Protein 7ULZ (pdb70)

InterPro domains:
  IPR001412 Aminoacyl-tRNA synthetase, class I, conserved site [PS00178] (14-25)
  IPR002547 tRNA-binding domain [PF01588] (581-675)
  IPR002547 tRNA-binding domain [PS50886] (575-677)
  IPR004495 Methionyl-tRNA synthetase, beta subunit, C-terminal [TIGR00399] (543-677)
  IPR004495 Methionyl-tRNA synthetase, beta subunit, C-terminal [cd02800] (571-677)
  IPR009080 Aminoacyl-tRNA synthetase, class Ia, anticodon-binding [SSF47323] (389-547)
  IPR012340 Nucleic acid-binding, OB-fold [G3DSA:2.40.50.140] (568-677)
  IPR012340 Nucleic acid-binding, OB-fold [SSF50249] (570-676)
  IPR014729 Rossmann-like alpha/beta/alpha sandwich fold [G3DSA:3.40.50.620] (7-383)
  IPR014758 Methionyl-tRNA synthetase [TIGR00398] (7-535)
  IPR015413 Methionyl/Leucyl tRNA synthetase [PF09334] (7-395)
  IPR023458 Methionine-tRNA ligase, type 1 [MF_00098] (5-545)
  IPR023458 Methionine-tRNA ligase, type 1 [PTHR45765] (3-675)
  IPR029038 Methionyl-tRNA synthetase, Zn-domain [G3DSA:2.20.28.20] (141-175)
  IPR029038 Methionyl-tRNA synthetase, Zn-domain [SSF57770] (141-175)
  IPR033911 Methioninyl-tRNA synthetase core domain [PR01041] (9-22)
  IPR033911 Methioninyl-tRNA synthetase core domain [PR01041] (41-55)
  IPR033911 Methioninyl-tRNA synthetase core domain [PR01041] (89-100)
  IPR033911 Methioninyl-tRNA synthetase core domain [PR01041] (250-261)
  IPR033911 Methioninyl-tRNA synthetase core domain [PR01041] (290-305)

Structure (mmCIF, N/CA/C/O backbone):
data_7ULZ
#
_entry.id   7ULZ
#
_cell.length_a   167.900
_cell.length_b   167.900
_cell.length_c   72.240
_cell.angle_alpha   90.000
_cell.angle_beta   90.000
_cell.angle_gamma   120.000
#
_symmetry.space_group_name_H-M   'P 31 2 1'
#
loop_
_entity.id
_entity.type
_entity.pdbx_description
1 polymer 'Methionine--tRNA ligase'
2 non-polymer 'SULFATE ION'
3 non-polymer METHIONINE
4 water water
#
loop_
_atom_site.group_PDB
_atom_site.id
_atom_site.type_symbol
_atom_site.label_atom_id
_atom_site.label_alt_id
_atom_site.label_comp_id
_atom_site.label_asym_id
_atom_site.label_entity_id
_atom_site.label_seq_id
_atom_site.pdbx_PDB_ins_code
_atom_site.Cartn_x
_atom_site.Cartn_y
_atom_site.Cartn_z
_atom_site.occupancy
_atom_site.B_iso_or_equiv
_atom_site.auth_seq_id
_atom_site.auth_comp_id
_atom_site.auth_asym_id
_atom_site.auth_atom_id
_atom_site.pdbx_PDB_model_num
ATOM 1 N N . GLU A 1 11 ? -106.09983 1.65146 2.89161 1.000 72.11935 3 GLU A N 1
ATOM 2 C CA . GLU A 1 11 ? -105.35778 2.42858 1.90217 1.000 72.41041 3 GLU A CA 1
ATOM 3 C C . GLU A 1 11 ? -103.90244 2.61315 2.34032 1.000 70.87827 3 GLU A C 1
ATOM 4 O O . GLU A 1 11 ? -103.60139 2.57269 3.53394 1.000 69.73266 3 GLU A O 1
ATOM 6 N N . PRO A 1 12 ? -102.99988 2.79762 1.37872 1.000 62.41012 4 PRO A N 1
ATOM 7 C CA . PRO A 1 12 ? -101.58816 3.00036 1.72122 1.000 55.87964 4 PRO A CA 1
ATOM 8 C C . PRO A 1 12 ? -101.34384 4.35337 2.37150 1.000 52.97650 4 PRO A C 1
ATOM 9 O O . PRO A 1 12 ? -102.14619 5.28436 2.28037 1.000 55.79531 4 PRO A O 1
ATOM 13 N N . ARG A 1 13 ? -100.19534 4.44804 3.03109 1.000 47.57648 5 ARG A N 1
ATOM 14 C CA . ARG A 1 13 ? -99.74950 5.66873 3.68567 1.000 45.94362 5 ARG A CA 1
ATOM 15 C C . ARG A 1 13 ? -98.81230 6.42881 2.75477 1.000 44.53610 5 ARG A C 1
ATOM 16 O O . ARG A 1 13 ? -97.88731 5.84140 2.18385 1.000 45.48155 5 ARG A O 1
ATOM 24 N N . LYS A 1 14 ? -99.04849 7.72816 2.60141 1.000 41.44856 6 LYS A N 1
ATOM 25 C CA . LYS A 1 14 ? -98.11399 8.60160 1.89953 1.000 41.04213 6 LYS A CA 1
ATOM 26 C C . LYS A 1 14 ? -97.13026 9.17243 2.91746 1.000 38.16985 6 LYS A C 1
ATOM 27 O O . LYS A 1 14 ? -97.53247 9.87432 3.84939 1.000 40.64865 6 LYS A O 1
ATOM 33 N N . ILE A 1 15 ? -95.84771 8.86373 2.75137 1.000 38.18858 7 ILE A N 1
ATOM 34 C CA . ILE A 1 15 ? -94.82514 9.23043 3.72298 1.000 39.88382 7 ILE A CA 1
ATOM 35 C C . ILE A 1 15 ? -93.68361 9.92138 2.99150 1.000 39.33153 7 ILE A C 1
ATOM 36 O O . ILE A 1 15 ? -93.06017 9.32425 2.10455 1.000 33.76946 7 ILE A O 1
ATOM 41 N N . LEU A 1 16 ? -93.39549 11.16449 3.37283 1.000 38.25463 8 LEU A N 1
ATOM 42 C CA . LEU A 1 16 ? -92.24059 11.89372 2.86266 1.000 37.28859 8 LEU A CA 1
ATOM 43 C C . LEU A 1 16 ? -91.18031 11.94882 3.95645 1.000 34.59192 8 LEU A C 1
ATOM 44 O O . LEU A 1 16 ? -91.40331 12.53579 5.01800 1.000 37.40001 8 LEU A O 1
ATOM 49 N N . VAL A 1 17 ? -90.03014 11.34454 3.68953 1.000 34.87826 9 VAL A N 1
ATOM 50 C CA . VAL A 1 17 ? -88.95568 11.20812 4.65822 1.000 33.42811 9 VAL A CA 1
ATOM 51 C C . VAL A 1 17 ? -87.73420 11.96139 4.15378 1.000 36.59576 9 VAL A C 1
ATOM 52 O O . VAL A 1 17 ? -87.42069 11.92266 2.95788 1.000 39.87129 9 VAL A O 1
ATOM 56 N N . THR A 1 18 ? -87.04777 12.64687 5.06848 1.000 34.04405 10 THR A N 1
ATOM 57 C CA . THR A 1 18 ? -85.81359 13.35651 4.77175 1.000 36.31514 10 THR A CA 1
ATOM 58 C C . THR A 1 18 ? -84.73852 12.96487 5.77492 1.000 37.86318 10 THR A C 1
ATOM 59 O O . THR A 1 18 ? -85.02498 12.47730 6.87224 1.000 38.04092 10 THR A O 1
ATOM 63 N N . SER A 1 19 ? -83.48943 13.20030 5.38577 1.000 38.23685 11 SER A N 1
ATOM 64 C CA . SER A 1 19 ? -82.36017 13.20858 6.30275 1.000 39.77563 11 SER A CA 1
ATOM 65 C C . SER A 1 19 ? -81.71176 14.58314 6.25798 1.000 42.41490 11 SER A C 1
ATOM 66 O O . SER A 1 19 ? -81.89411 15.33644 5.29921 1.000 42.78566 11 SER A O 1
ATOM 69 N N . ALA A 1 20 ? -80.96140 14.91386 7.30740 1.000 39.01685 12 ALA A N 1
ATOM 70 C CA . ALA A 1 20 ? -80.25649 16.18701 7.32343 1.000 39.57475 12 ALA A CA 1
ATOM 71 C C . ALA A 1 20 ? -79.40122 16.32932 6.06964 1.000 44.39912 12 ALA A C 1
ATOM 72 O O . ALA A 1 20 ? -78.87554 15.34930 5.53122 1.000 44.75299 12 ALA A O 1
ATOM 74 N N . LEU A 1 21 ? -79.28919 17.56718 5.58916 1.000 45.01658 13 LEU A N 1
ATOM 75 C CA . LEU A 1 21 ? -78.54240 17.85363 4.37335 1.000 40.76810 13 LEU A CA 1
ATOM 76 C C . LEU A 1 21 ? -77.07221 18.02568 4.72337 1.000 43.68572 13 LEU A C 1
ATOM 77 O O . LEU A 1 21 ? -76.72587 18.98160 5.43382 1.000 45.90417 13 LEU A O 1
ATOM 82 N N . PRO A 1 22 ? -76.18291 17.15024 4.26465 1.000 45.44380 14 PRO A N 1
ATOM 83 C CA . PRO A 1 22 ? -74.76260 17.31146 4.59160 1.000 44.02981 14 PRO A CA 1
ATOM 84 C C . PRO A 1 22 ? -74.19156 18.56152 3.94980 1.000 45.91198 14 PRO A C 1
ATOM 85 O O . PRO A 1 22 ? -74.61000 18.97606 2.86797 1.000 48.27960 14 PRO A O 1
ATOM 89 N N . TYR A 1 23 ? -73.23039 19.17276 4.63603 1.000 46.82928 15 TYR A N 1
ATOM 90 C CA . TYR A 1 23 ? -72.57594 20.35136 4.08530 1.000 49.15427 15 TYR A CA 1
ATOM 91 C C . TYR A 1 23 ? -71.68906 19.96983 2.90832 1.000 50.51349 15 TYR A C 1
ATOM 92 O O . TYR A 1 23 ? -71.10099 18.88596 2.87018 1.000 49.93721 15 TYR A O 1
ATOM 101 N N . ALA A 1 24 ? -71.59008 20.87529 1.94230 1.000 51.24246 16 ALA A N 1
ATOM 102 C CA . ALA A 1 24 ? -70.87596 20.57699 0.71018 1.000 51.47737 16 ALA A CA 1
ATOM 103 C C . ALA A 1 24 ? -69.39960 20.93063 0.81917 1.000 53.62257 16 ALA A C 1
ATOM 104 O O . ALA A 1 24 ? -68.79142 21.35173 -0.16622 1.000 60.52991 16 ALA A O 1
ATOM 106 N N . ASN A 1 25 ? -68.80360 20.75738 1.99993 1.000 56.07921 17 ASN A N 1
ATOM 107 C CA . ASN A 1 25 ? -67.42778 21.18610 2.22874 1.000 60.53789 17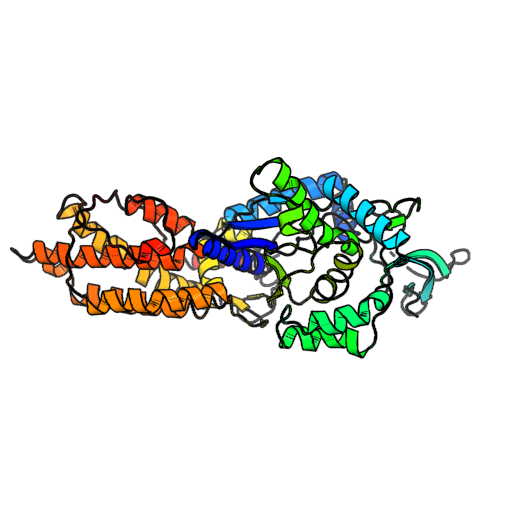 ASN A CA 1
ATOM 108 C C . ASN A 1 25 ? -66.54257 20.06326 2.75708 1.000 62.53823 17 ASN A C 1
ATOM 109 O O . ASN A 1 25 ? -65.50858 20.33983 3.37102 1.000 59.77015 17 ASN A O 1
ATOM 114 N N . GLY A 1 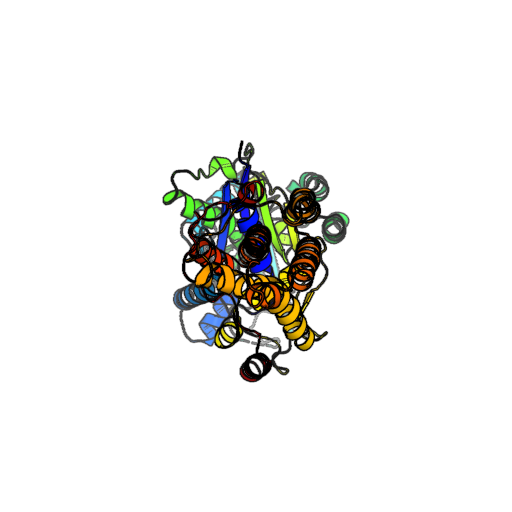26 ? -66.91202 18.80908 2.52480 1.000 57.31044 18 GLY A N 1
ATOM 115 C CA . GLY A 1 26 ? -66.08551 17.70781 2.98514 1.000 58.27616 18 GLY A CA 1
ATOM 116 C C . GLY A 1 26 ? -66.74035 16.37589 2.69467 1.000 52.53680 18 GLY A C 1
ATOM 117 O O . GLY A 1 26 ? -67.87571 16.30311 2.21242 1.000 53.16259 18 GLY A O 1
ATOM 118 N N . SER A 1 27 ? -66.00274 15.31306 3.00811 1.000 52.31423 19 SER A N 1
ATOM 119 C CA . SER A 1 27 ? -66.45146 13.96092 2.72024 1.000 50.87056 19 SER A CA 1
ATOM 120 C C . SER A 1 27 ? -67.45385 13.47710 3.76582 1.000 51.45830 19 SER A C 1
ATOM 121 O O . SER A 1 27 ? -67.50646 13.97166 4.89651 1.000 56.13007 19 SER A O 1
ATOM 124 N N . ILE A 1 28 ? -68.25650 12.49138 3.36498 1.000 50.16908 20 ILE A N 1
ATOM 125 C CA . ILE A 1 28 ? -69.12079 11.76529 4.28919 1.000 47.76800 20 ILE A CA 1
ATOM 126 C C . ILE A 1 28 ? -68.27208 10.75894 5.05223 1.000 51.52696 20 ILE A C 1
ATOM 127 O O . ILE A 1 28 ? -67.54888 9.95790 4.44616 1.000 50.33012 20 ILE A O 1
ATOM 132 N N . HIS A 1 29 ? -68.35120 10.79111 6.38051 1.000 54.57670 21 HIS A N 1
ATOM 133 C CA A HIS A 1 29 ? -67.64942 9.82993 7.21848 0.581 52.05042 21 HIS A CA 1
ATOM 134 C CA B HIS A 1 29 ? -67.64894 9.83045 7.21577 0.419 52.16699 21 HIS A CA 1
ATOM 135 C C . HIS A 1 29 ? -68.64640 8.87804 7.87028 1.000 51.35064 21 HIS A C 1
ATOM 136 O O . HIS A 1 29 ? -69.86659 9.05493 7.78492 1.000 46.69041 21 HIS A O 1
ATOM 149 N N . LEU A 1 30 ? -68.10484 7.83862 8.51709 1.000 51.05684 22 LEU A N 1
ATOM 150 C CA . LEU A 1 30 ? -68.94126 6.77692 9.07360 1.000 47.78291 22 LEU A CA 1
ATOM 151 C C . LEU A 1 30 ? -69.88808 7.26627 10.16181 1.000 48.38603 22 LEU A C 1
ATOM 152 O O . LEU A 1 30 ? -70.88392 6.59145 10.44288 1.000 47.20705 22 LEU A O 1
ATOM 157 N N . GLY A 1 31 ? -69.59946 8.40709 10.79001 1.000 49.97945 23 GLY A N 1
ATOM 158 C CA . GLY A 1 31 ? -70.56300 8.99583 11.70461 1.000 45.46111 23 GLY A CA 1
ATOM 159 C C . GLY A 1 31 ? -71.77281 9.55716 10.98403 1.000 46.43464 23 GLY A C 1
ATOM 160 O O . GLY A 1 31 ? -72.91320 9.32537 11.39338 1.000 45.43079 23 GLY A O 1
ATOM 161 N N . HIS A 1 32 ? -71.54424 10.30323 9.89941 1.000 48.73527 24 HIS A N 1
ATOM 162 C CA . HIS A 1 32 ? -72.65731 10.75368 9.06782 1.000 44.80863 24 HIS A CA 1
ATOM 163 C C . HIS A 1 32 ? -73.46222 9.57203 8.54292 1.000 44.10195 24 HIS A C 1
ATOM 164 O O . HIS A 1 32 ? -74.69126 9.64674 8.44179 1.000 44.63022 24 HIS A O 1
ATOM 171 N N . MET A 1 33 ? -72.78428 8.47374 8.19249 1.000 43.38273 25 MET A N 1
ATOM 172 C CA . MET A 1 33 ? -73.46795 7.36100 7.54007 1.000 43.46498 25 MET A CA 1
ATOM 173 C C . MET A 1 33 ? -74.53358 6.73608 8.43230 1.000 45.24867 25 MET A C 1
ATOM 174 O O . MET A 1 33 ? -75.50788 6.16310 7.92710 1.000 45.44805 25 MET A O 1
ATOM 179 N N . LEU A 1 34 ? -74.37471 6.84256 9.75293 1.000 43.60539 26 LEU A N 1
ATOM 180 C CA . LEU A 1 34 ? -75.34570 6.25053 10.66488 1.000 45.16735 26 LEU A CA 1
ATOM 181 C C . LEU A 1 34 ? -76.73369 6.84583 10.46527 1.000 45.00976 26 LEU A C 1
ATOM 182 O O . LEU A 1 34 ? -77.73922 6.13262 10.53645 1.000 46.13886 26 LEU A O 1
ATOM 187 N N . GLU A 1 35 ? -76.81244 8.15083 10.22073 1.000 41.01011 27 GLU A N 1
ATOM 188 C CA . GLU A 1 35 ? -78.11414 8.76848 10.01499 1.000 38.78929 27 GLU A CA 1
ATOM 189 C C . GLU A 1 35 ? -78.75171 8.30079 8.71686 1.000 41.38352 27 GLU A C 1
ATOM 190 O O . GLU A 1 35 ? -79.95249 8.01220 8.67457 1.000 39.83773 27 GLU A O 1
ATOM 196 N N . TYR A 1 36 ? -77.96966 8.22358 7.64303 1.000 43.81995 28 TYR A N 1
ATOM 197 C CA . TYR A 1 36 ? -78.55433 7.86668 6.35826 1.000 40.03774 28 TYR A CA 1
ATOM 198 C C . TYR A 1 36 ? -78.91346 6.39056 6.30813 1.000 41.99867 28 TYR A C 1
ATOM 199 O O . TYR A 1 36 ? -79.92627 6.02498 5.69929 1.000 42.76170 28 TYR A O 1
ATOM 208 N N . ILE A 1 37 ? -78.13745 5.53816 6.98062 1.000 39.20390 29 ILE A N 1
ATOM 209 C CA . ILE A 1 37 ? -78.50238 4.13061 7.05152 1.000 37.06918 29 ILE A CA 1
ATOM 210 C C . ILE A 1 37 ? -79.76613 3.95188 7.87956 1.000 39.46827 29 ILE A C 1
ATOM 211 O O . ILE A 1 37 ? -80.65624 3.17807 7.51249 1.000 39.16832 29 ILE A O 1
ATOM 216 N N . GLN A 1 38 ? -79.87383 4.67525 8.99814 1.000 41.63235 30 GLN A N 1
ATOM 217 C CA . GLN A 1 38 ? -81.09343 4.64105 9.80205 1.000 39.09329 30 GLN A CA 1
ATOM 218 C C . GLN A 1 38 ? -82.30396 5.03014 8.96731 1.000 38.87890 30 GLN A C 1
ATOM 219 O O . GLN A 1 38 ? -83.33050 4.34101 8.97657 1.000 38.06784 30 GLN A O 1
ATOM 225 N N . THR A 1 39 ? -82.19200 6.13263 8.22548 1.000 39.65021 31 THR A N 1
ATOM 226 C CA . THR A 1 39 ? -83.31199 6.61919 7.42849 1.000 37.71123 31 THR A CA 1
ATOM 227 C C . THR A 1 39 ? -83.63552 5.66516 6.28542 1.000 35.30479 31 THR A C 1
ATOM 228 O O . THR A 1 39 ? -84.79096 5.25941 6.11089 1.000 32.76518 31 THR A O 1
ATOM 232 N N . ASP A 1 40 ? -82.62621 5.30871 5.48726 1.000 36.88962 32 ASP A N 1
ATOM 233 C CA . ASP A 1 40 ? -82.84594 4.41513 4.35295 1.000 36.80846 32 ASP A CA 1
ATOM 234 C C . ASP A 1 40 ? -83.53354 3.12887 4.79741 1.000 37.63518 32 ASP A C 1
ATOM 235 O O . ASP A 1 40 ? -84.52323 2.70286 4.19379 1.000 36.09585 32 ASP A O 1
ATOM 240 N N . MET A 1 41 ? -83.05032 2.52240 5.88767 1.000 38.08466 33 MET A N 1
ATOM 241 C CA . MET A 1 41 ? -83.65303 1.28008 6.36610 1.000 36.35387 33 MET A CA 1
ATOM 242 C C . MET A 1 41 ? -85.12429 1.46928 6.70338 1.000 37.14403 33 MET A C 1
ATOM 243 O O . MET A 1 41 ? -85.95652 0.61835 6.36802 1.000 38.23368 33 MET A O 1
ATOM 248 N N . TRP A 1 42 ? -85.46831 2.57598 7.36656 1.000 36.24956 34 TRP A N 1
ATOM 249 C CA . TRP A 1 42 ? -86.87076 2.81643 7.68318 1.000 34.50124 34 TRP A CA 1
ATOM 250 C C . TRP A 1 42 ? -87.69060 2.98983 6.41254 1.000 39.30948 34 TRP A C 1
ATOM 251 O O . TRP A 1 42 ? -88.80586 2.46215 6.30852 1.000 37.92057 34 TRP A O 1
ATOM 262 N N . VAL A 1 43 ? -87.14337 3.70978 5.42799 1.000 39.06866 35 VAL A N 1
ATOM 263 C CA . VAL A 1 43 ? -87.85580 3.92334 4.17165 1.000 33.33299 35 VAL A CA 1
ATOM 264 C C . VAL A 1 43 ? -88.09165 2.59585 3.46981 1.000 34.62450 35 VAL A C 1
ATOM 265 O O . VAL A 1 43 ? -89.20248 2.30481 3.01112 1.000 35.70452 35 VAL A O 1
ATOM 269 N N . ARG A 1 44 ? -87.05175 1.76275 3.38650 1.000 35.99530 36 ARG A N 1
ATOM 270 C CA . ARG A 1 44 ? -87.19284 0.49232 2.68288 1.000 35.96954 36 ARG A CA 1
ATOM 271 C C . ARG A 1 44 ? -88.21762 -0.40598 3.36326 1.000 40.16303 36 ARG A C 1
ATOM 272 O O . ARG A 1 44 ? -88.94000 -1.14585 2.68260 1.000 41.56704 36 ARG A O 1
ATOM 280 N N . PHE A 1 45 ? -88.31661 -0.33498 4.69579 1.000 38.78194 37 PHE A N 1
ATOM 281 C CA . PHE A 1 45 ? -89.33468 -1.10153 5.40964 1.000 37.44486 37 PHE A CA 1
ATOM 282 C C . PHE A 1 45 ? -90.73843 -0.64521 5.02802 1.000 36.17843 37 PHE A C 1
ATOM 283 O O . PHE A 1 45 ? -91.61130 -1.46978 4.73622 1.000 32.79554 37 PHE A O 1
ATOM 291 N N . GLN A 1 46 ? -90.98021 0.66894 5.03481 1.000 35.89375 38 GLN A N 1
ATOM 292 C CA . GLN A 1 46 ? -92.29882 1.16687 4.65360 1.000 34.99681 38 GLN A CA 1
ATOM 293 C C . GLN A 1 46 ? -92.62387 0.81587 3.20515 1.000 39.28780 38 GLN A C 1
ATOM 294 O O . GLN A 1 46 ? -93.77811 0.50214 2.88140 1.000 40.63565 38 GLN A O 1
ATOM 300 N N . LYS A 1 47 ? -91.62370 0.87131 2.31365 1.000 37.74452 39 LYS A N 1
ATOM 301 C CA . LYS A 1 47 ? -91.85141 0.44674 0.93210 1.000 36.89218 39 LYS A CA 1
ATOM 302 C C . LYS A 1 47 ? -92.31400 -1.00475 0.87836 1.000 36.36586 39 LYS A C 1
ATOM 303 O O . LYS A 1 47 ? -93.25945 -1.32757 0.15454 1.000 37.69340 39 LYS A O 1
ATOM 309 N N . MET A 1 48 ? -91.67593 -1.88766 1.66405 1.000 37.47814 40 MET A N 1
ATOM 310 C CA . MET A 1 48 ? -92.07836 -3.29523 1.73182 1.000 35.22557 40 MET A CA 1
ATOM 311 C C . MET A 1 48 ? -93.49628 -3.46641 2.24791 1.000 36.26812 40 MET A C 1
ATOM 312 O O . MET A 1 48 ? -94.16731 -4.44773 1.91022 1.000 34.36868 40 MET A O 1
ATOM 317 N N . ARG A 1 49 ? -93.94267 -2.56444 3.11063 1.000 41.75338 41 ARG A N 1
ATOM 318 C CA . ARG A 1 49 ? -95.27323 -2.62237 3.69101 1.000 39.82040 41 ARG A CA 1
ATOM 319 C C . ARG A 1 49 ? -96.33823 -2.08358 2.75045 1.000 41.37377 41 ARG A C 1
ATOM 320 O O . ARG A 1 49 ? -97.50168 -1.98572 3.14966 1.000 44.14900 41 ARG A O 1
ATOM 328 N N . GLY A 1 50 ? -95.96691 -1.71872 1.52379 1.000 40.15650 42 GLY A N 1
ATOM 329 C CA . GLY A 1 50 ? -96.93509 -1.23758 0.56040 1.000 36.73653 42 GLY A CA 1
ATOM 330 C C . GLY A 1 50 ? -97.29980 0.21778 0.69666 1.000 38.11674 42 GLY A C 1
ATOM 331 O O . GLY A 1 50 ? -98.30360 0.64882 0.12446 1.000 41.26436 42 GLY A O 1
ATOM 332 N N . ASN A 1 51 ? -96.52767 0.98758 1.44621 1.000 37.15079 43 ASN A N 1
ATOM 333 C CA . ASN A 1 51 ? -96.79443 2.40569 1.60207 1.000 40.74262 43 ASN A CA 1
ATOM 334 C C . ASN A 1 51 ? -95.99474 3.20324 0.57824 1.000 38.69334 43 ASN A C 1
ATOM 335 O O . ASN A 1 51 ? -94.95994 2.75590 0.08058 1.000 38.22164 43 ASN A O 1
ATOM 340 N N . GLN A 1 52 ? -96.49722 4.39531 0.25975 1.000 38.43568 44 GLN A N 1
ATOM 341 C CA . GLN A 1 52 ? -95.79976 5.33133 -0.62270 1.000 39.69545 44 GLN A CA 1
ATOM 342 C C . GLN A 1 52 ? -94.83243 6.13378 0.23690 1.000 39.11069 44 GLN A C 1
ATOM 343 O O . GLN A 1 52 ? -95.19134 7.14221 0.84194 1.000 40.94388 44 GLN A O 1
ATOM 349 N N . ALA A 1 53 ? -93.59276 5.66357 0.31263 1.000 37.49431 45 ALA A N 1
ATOM 350 C CA . ALA A 1 53 ? -92.53726 6.32152 1.07004 1.000 36.36363 45 ALA A CA 1
ATOM 351 C C . ALA A 1 53 ? -91.55136 6.96032 0.09878 1.000 40.86965 45 ALA A C 1
ATOM 352 O O . ALA A 1 53 ? -90.94665 6.26680 -0.72818 1.000 45.75924 45 ALA A O 1
ATOM 354 N N . VAL A 1 54 ? -91.39166 8.27551 0.19728 1.000 40.34757 46 VAL A N 1
ATOM 355 C CA . VAL A 1 54 ? -90.51176 9.03461 -0.68211 1.000 40.35402 46 VAL A CA 1
ATOM 356 C C . VAL A 1 54 ? -89.38698 9.60596 0.16190 1.000 39.25197 46 VAL A C 1
ATOM 357 O O . VAL A 1 54 ? -89.64003 10.26870 1.17467 1.000 38.05775 46 VAL A O 1
ATOM 361 N N . TYR A 1 55 ? -88.15252 9.36258 -0.26012 1.000 38.52412 47 TYR A N 1
ATOM 362 C CA . TYR A 1 55 ? -86.96283 9.73299 0.49812 1.000 37.52880 47 TYR A CA 1
ATOM 363 C C . TYR A 1 55 ? -86.21064 10.78988 -0.29813 1.000 36.21812 47 TYR A C 1
ATOM 364 O O . TYR A 1 55 ? -85.67736 10.49398 -1.36950 1.000 43.95870 47 TYR A O 1
ATOM 373 N N . VAL A 1 56 ? -86.16810 12.01676 0.21584 1.000 33.32655 48 VAL A N 1
ATOM 374 C CA . VAL A 1 56 ? -85.47070 13.10444 -0.46005 1.000 35.89367 48 VAL A CA 1
ATOM 375 C C . VAL A 1 56 ? -84.40003 13.66270 0.46231 1.000 39.05062 48 VAL A C 1
ATOM 376 O O . VAL A 1 56 ? -84.56262 13.70967 1.68578 1.000 40.36045 48 VAL A O 1
ATOM 380 N N . CYS A 1 57 ? -83.29759 14.09151 -0.14519 1.000 39.68860 49 CYS A N 1
ATOM 381 C CA . CYS A 1 57 ? -82.20746 14.76510 0.54997 1.000 35.90142 49 CYS A CA 1
ATOM 382 C C . CYS A 1 57 ? -81.54027 15.70961 -0.44759 1.000 39.95379 49 CYS A C 1
ATOM 383 O O . CYS A 1 57 ? -82.01211 15.88022 -1.57651 1.000 34.65437 49 CYS A O 1
ATOM 386 N N . ALA A 1 58 ? -80.43126 16.31650 -0.03413 1.000 40.39577 50 ALA A N 1
ATOM 387 C CA . ALA A 1 58 ? -79.74346 17.31446 -0.84257 1.000 38.31211 50 ALA A CA 1
ATOM 388 C C . ALA A 1 58 ? -78.42875 17.66591 -0.15938 1.000 38.60806 50 ALA A C 1
ATOM 389 O O . ALA A 1 58 ? -78.22562 17.36358 1.01759 1.000 40.75754 50 ALA A O 1
ATOM 391 N N . ASP A 1 59 ? -77.53898 18.30902 -0.90728 1.000 39.25307 51 ASP A N 1
ATOM 392 C CA . ASP A 1 59 ? -76.35019 18.90153 -0.31526 1.000 38.86996 51 ASP A CA 1
ATOM 393 C C . ASP A 1 59 ? -76.65591 20.31049 0.16923 1.000 41.09314 51 ASP A C 1
ATOM 394 O O . ASP A 1 59 ? -77.41675 21.04903 -0.46391 1.000 40.76923 51 ASP A O 1
ATOM 399 N N . ASP A 1 60 ? -76.05452 20.67097 1.30023 1.000 42.57205 52 ASP A N 1
ATOM 400 C CA . ASP A 1 60 ? -76.17420 22.00227 1.89146 1.000 41.50274 52 ASP A CA 1
ATOM 401 C C . ASP A 1 60 ? -75.00543 22.82889 1.37237 1.000 43.22160 52 ASP A C 1
ATOM 402 O O . ASP A 1 60 ? -73.87637 22.69431 1.84609 1.000 46.52640 52 ASP A O 1
ATOM 407 N N . ALA A 1 61 ? -75.26686 23.68646 0.39029 1.000 45.33967 53 ALA A N 1
ATOM 408 C CA . ALA A 1 61 ? -74.20259 24.21443 -0.45285 1.000 48.94800 53 ALA A CA 1
ATOM 409 C C . ALA A 1 61 ? -73.91847 25.69456 -0.23689 1.000 48.65023 53 ALA A C 1
ATOM 410 O O . ALA A 1 61 ? -73.17178 26.28562 -1.01747 1.000 50.47038 53 ALA A O 1
ATOM 412 N N . HIS A 1 62 ? -74.47017 26.30750 0.79333 1.000 49.07050 54 HIS A N 1
ATOM 413 C CA . HIS A 1 62 ? -74.25303 27.72536 1.01733 1.000 48.90502 54 HIS A CA 1
ATOM 414 C C . HIS A 1 62 ? -73.44279 27.96245 2.28882 1.000 55.21567 54 HIS A C 1
ATOM 415 O O . HIS A 1 62 ? -72.97030 27.03545 2.95620 1.000 55.00809 54 HIS A O 1
ATOM 422 N N . GLY A 1 63 ? -73.27614 29.23873 2.60974 1.000 53.73187 55 GLY A N 1
ATOM 423 C CA . GLY A 1 63 ? -72.63200 29.64317 3.83544 1.000 60.37691 55 GLY A CA 1
ATOM 424 C C . GLY A 1 63 ? -71.13793 29.83568 3.68448 1.000 65.55457 55 GLY A C 1
ATOM 425 O O . GLY A 1 63 ? -70.53079 29.54771 2.65206 1.000 65.01244 55 GLY A O 1
ATOM 426 N N . SER A 1 64 ? -70.54426 30.34790 4.76344 1.000 72.10756 56 SER A N 1
ATOM 427 C CA . SER A 1 64 ? -69.10255 30.51769 4.85077 1.000 75.76195 56 SER A CA 1
ATOM 428 C C . SER A 1 64 ? -68.37458 29.18479 4.89617 1.000 72.39589 56 SER A C 1
ATOM 429 O O . SER A 1 64 ? -67.19966 29.12102 4.51547 1.000 70.10600 56 SER A O 1
ATOM 432 N N . ALA A 1 65 ? -69.04508 28.13033 5.36914 1.000 68.35259 57 ALA A N 1
ATOM 433 C CA . ALA A 1 65 ? -68.46685 26.79256 5.33630 1.000 71.80696 57 ALA A CA 1
ATOM 434 C C . ALA A 1 65 ? -67.94345 26.45283 3.94405 1.000 76.07818 57 ALA A C 1
ATOM 435 O O . ALA A 1 65 ? -66.82369 25.95050 3.78897 1.000 76.07611 57 ALA A O 1
ATOM 437 N N . ILE A 1 66 ? -68.74097 26.74342 2.91484 1.000 73.55853 58 ILE A N 1
ATOM 438 C CA . ILE A 1 66 ? -68.36308 26.41484 1.54428 1.000 67.39947 58 ILE A CA 1
ATOM 439 C C . ILE A 1 66 ? -67.33593 27.40679 1.00708 1.000 71.95384 58 ILE A C 1
ATOM 440 O O . ILE A 1 66 ? -66.39821 27.02318 0.29803 1.000 73.03272 58 ILE A O 1
ATOM 445 N N . MET A 1 67 ? -67.48628 28.69173 1.33784 1.000 72.18838 59 MET A N 1
ATOM 446 C CA . MET A 1 67 ? -66.52385 29.68509 0.87679 1.000 74.74012 59 MET A CA 1
ATOM 447 C C . MET A 1 67 ? -65.12588 29.39172 1.39779 1.000 81.20790 59 MET A C 1
ATOM 448 O O . MET A 1 67 ? -64.13586 29.64227 0.69915 1.000 85.85743 59 MET A O 1
ATOM 453 N N . LEU A 1 68 ? -65.02579 28.86451 2.61946 1.000 80.01266 60 LEU A N 1
ATOM 454 C CA . LEU A 1 68 ? -63.71923 28.57432 3.19869 1.000 85.78112 60 LEU A CA 1
ATOM 455 C C . LEU A 1 68 ? -63.00252 27.48189 2.41688 1.000 85.49909 60 LEU A C 1
ATOM 456 O O . LEU A 1 68 ? -61.81349 27.60853 2.10253 1.000 91.93863 60 LEU A O 1
ATOM 461 N N . ARG A 1 69 ? -63.71236 26.40201 2.08479 1.000 83.59816 61 ARG A N 1
ATOM 462 C CA . ARG A 1 69 ? -63.07923 25.31091 1.35235 1.000 80.25381 61 ARG A CA 1
ATOM 463 C C . ARG A 1 69 ? -62.82564 25.69256 -0.10100 1.000 80.94050 61 ARG A C 1
ATOM 464 O O . ARG A 1 69 ? -61.78436 25.34017 -0.66630 1.000 83.27975 61 ARG A O 1
ATOM 472 N N . ALA A 1 70 ? -63.76861 26.40529 -0.72383 1.000 82.39535 62 ALA A N 1
ATOM 473 C CA . ALA A 1 70 ? -63.56218 26.86878 -2.09132 1.000 80.58189 62 ALA A CA 1
ATOM 474 C C . ALA A 1 70 ? -62.32764 27.74980 -2.18572 1.000 86.62324 62 ALA A C 1
ATOM 475 O O . ALA A 1 70 ? -61.53747 27.63035 -3.12970 1.000 85.42780 62 ALA A O 1
ATOM 477 N N . GLU A 1 71 ? -62.14649 28.64071 -1.21001 1.000 87.19680 63 GLU A N 1
ATOM 478 C CA . GLU A 1 71 ? -60.94964 29.47177 -1.17399 1.000 96.10890 63 GLU A CA 1
ATOM 479 C C . GLU A 1 71 ? -59.70805 28.63772 -0.87909 1.000 98.68287 63 GLU A C 1
ATOM 480 O O . GLU A 1 71 ? -58.66733 28.81151 -1.52726 1.000 95.12426 63 GLU A O 1
ATOM 486 N N . ARG A 1 72 ? -59.80341 27.71803 0.08856 1.000 93.41583 64 ARG A N 1
ATOM 487 C CA . ARG A 1 72 ? -58.66050 26.89170 0.46410 1.000 91.60467 64 ARG A CA 1
ATOM 488 C C . ARG A 1 72 ? -58.16874 26.02248 -0.68551 1.000 98.00852 64 ARG A C 1
ATOM 489 O O . ARG A 1 72 ? -57.04400 25.51441 -0.62373 1.000 102.73746 64 ARG A O 1
ATOM 491 N N . GLU A 1 73 ? -58.97574 25.84669 -1.73407 1.000 97.53640 65 GLU A N 1
ATOM 492 C CA . GLU A 1 73 ? -58.60119 25.02431 -2.87822 1.000 93.36034 65 GLU A CA 1
ATOM 493 C C . GLU A 1 73 ? -58.51308 25.81554 -4.17722 1.000 89.87222 65 GLU A C 1
ATOM 494 O O . GLU A 1 73 ? -58.37957 25.20997 -5.24686 1.000 86.23053 65 GLU A O 1
ATOM 500 N N . GLY A 1 74 ? -58.58067 27.14240 -4.11398 1.000 90.51453 66 GLY A N 1
ATOM 501 C CA . GLY A 1 74 ? -58.41417 27.96597 -5.30256 1.000 87.45290 66 GLY A CA 1
ATOM 502 C C . GLY A 1 74 ? -59.37878 27.65396 -6.42614 1.000 85.90337 66 GLY A C 1
ATOM 503 O O . GLY A 1 74 ? -58.99238 27.69426 -7.60184 1.000 83.02204 66 GLY A O 1
ATOM 504 N N . ILE A 1 75 ? -60.62803 27.32621 -6.09095 1.000 84.53395 67 ILE A N 1
ATOM 505 C CA . ILE A 1 75 ? -61.67771 27.08938 -7.07331 1.000 84.26732 67 ILE A CA 1
ATOM 506 C C . ILE A 1 75 ? -62.89795 27.91295 -6.67951 1.000 79.93785 67 ILE A C 1
ATOM 507 O O . ILE A 1 75 ? -62.98373 28.44656 -5.57180 1.000 78.81857 67 ILE A O 1
ATOM 512 N N . THR A 1 76 ? -63.84530 28.01983 -7.61157 1.000 76.83823 68 THR A N 1
ATOM 513 C CA . THR A 1 76 ? -65.05749 28.77694 -7.33973 1.000 76.89471 68 THR A CA 1
ATOM 514 C C . THR A 1 76 ? -65.96723 28.00044 -6.38829 1.000 75.59643 68 THR A C 1
ATOM 515 O O . THR A 1 76 ? -65.77128 26.81197 -6.11720 1.000 74.21971 68 THR A O 1
ATOM 519 N N . SER A 1 77 ? -66.97973 28.69337 -5.87035 1.000 71.34691 69 SER A N 1
ATOM 520 C CA . SER A 1 77 ? -67.94021 28.01686 -5.00934 1.000 65.89722 69 SER A CA 1
ATOM 521 C C . SER A 1 77 ? -68.79713 27.03989 -5.80695 1.000 66.92167 69 SER A C 1
ATOM 522 O O . SER A 1 77 ? -69.04327 25.91512 -5.35557 1.000 63.52848 69 SER A O 1
ATOM 525 N N . GLU A 1 78 ? -69.24654 27.44169 -7.00200 1.000 68.89247 70 GLU A N 1
ATOM 526 C CA . GLU A 1 78 ? -70.00320 26.52344 -7.85145 1.000 66.01140 70 GLU A CA 1
ATOM 527 C C . GLU A 1 78 ? -69.18067 25.29252 -8.20307 1.000 64.92539 70 GLU A C 1
ATOM 528 O O . GLU A 1 78 ? -69.71410 24.17931 -8.27144 1.000 62.47808 70 GLU A O 1
ATOM 534 N N . GLN A 1 79 ? -67.87980 25.47244 -8.44144 1.000 71.66971 71 GLN A N 1
ATOM 535 C CA . GLN A 1 79 ? -67.03477 24.33217 -8.77995 1.000 70.68076 71 GLN A CA 1
ATOM 536 C C . GLN A 1 79 ? -66.97922 23.33235 -7.63476 1.000 67.77224 71 GLN A C 1
ATOM 537 O O . GLN A 1 79 ? -67.09853 22.12032 -7.85280 1.000 64.96028 71 GLN A O 1
ATOM 543 N N . LEU A 1 80 ? -66.82344 23.82632 -6.40318 1.000 69.98205 72 LEU A N 1
ATOM 544 C CA . LEU A 1 80 ? -66.68434 22.93915 -5.25491 1.000 58.90467 72 LEU A CA 1
ATOM 545 C C . LEU A 1 80 ? -67.95450 22.12916 -5.02577 1.000 54.79448 72 LEU A C 1
ATOM 546 O O . LEU A 1 80 ? -67.90617 20.89881 -4.92526 1.000 52.45721 72 LEU A O 1
ATOM 551 N N . ILE A 1 81 ? -69.10738 22.79952 -4.95331 1.000 52.66879 73 ILE A N 1
ATOM 552 C CA . ILE A 1 81 ? -70.32804 22.08586 -4.58917 1.000 53.26942 73 ILE A CA 1
ATOM 553 C C . ILE A 1 81 ? -70.70563 21.07378 -5.65939 1.000 51.39981 73 ILE A C 1
ATOM 554 O O . ILE A 1 81 ? -71.27737 20.02001 -5.35301 1.000 50.44952 73 ILE A O 1
ATOM 559 N N . ASP A 1 82 ? -70.38506 21.35338 -6.92067 1.000 52.63882 74 ASP A N 1
ATOM 560 C CA . ASP A 1 82 ? -70.68718 20.39024 -7.97199 1.000 51.61021 74 ASP A CA 1
ATOM 561 C C . ASP A 1 82 ? -69.84364 19.13084 -7.81220 1.000 47.47691 74 ASP A C 1
ATOM 562 O O . ASP A 1 82 ? -70.36793 18.01167 -7.86458 1.000 44.80798 74 ASP A O 1
ATOM 567 N N . ALA A 1 83 ? -68.53681 19.29323 -7.58675 1.000 48.35093 75 ALA A N 1
ATOM 568 C CA . ALA A 1 83 ? -67.68732 18.13613 -7.32013 1.000 43.18047 75 ALA A CA 1
ATOM 569 C C . ALA A 1 83 ? -68.14320 17.39411 -6.07377 1.000 52.08023 75 ALA A C 1
ATOM 570 O O . ALA A 1 83 ? -68.18120 16.15851 -6.05503 1.000 53.88561 75 ALA A O 1
ATOM 572 N N . VAL A 1 84 ? -68.50334 18.13514 -5.02385 1.000 50.43728 76 VAL A N 1
ATOM 573 C CA . VAL A 1 84 ? -68.82452 17.51059 -3.74840 1.000 46.72986 76 VAL A CA 1
ATOM 574 C C . VAL A 1 84 ? -70.15072 16.76687 -3.83115 1.000 46.30140 76 VAL A C 1
ATOM 575 O O . VAL A 1 84 ? -70.28057 15.65545 -3.30736 1.000 47.07132 76 VAL A O 1
ATOM 579 N N . ARG A 1 85 ? -71.15175 17.34947 -4.49919 1.000 47.08512 77 ARG A N 1
ATOM 580 C CA . ARG A 1 85 ? -72.43678 16.66317 -4.60939 1.000 46.29826 77 ARG A CA 1
ATOM 581 C C . ARG A 1 85 ? -72.29080 15.34247 -5.35183 1.000 44.56038 77 ARG A C 1
ATOM 582 O O . ARG A 1 85 ? -72.91479 14.34179 -4.98294 1.000 46.43184 77 ARG A O 1
ATOM 590 N N . ALA A 1 86 ? -71.46413 15.31888 -6.39676 1.000 45.53029 78 ALA A N 1
ATOM 591 C CA . ALA A 1 86 ? -71.18033 14.06575 -7.08526 1.000 45.73024 78 ALA A CA 1
ATOM 592 C C . ALA A 1 86 ? -70.58310 13.04419 -6.13278 1.000 45.87232 78 ALA A C 1
ATOM 593 O O . ALA A 1 86 ? -70.97566 11.87151 -6.13985 1.000 46.49213 78 ALA A O 1
ATOM 595 N N . GLU A 1 87 ? -69.63276 13.47510 -5.30105 1.000 45.18497 79 GLU A N 1
ATOM 596 C CA . GLU A 1 87 ? -68.94942 12.54386 -4.41220 1.000 45.92063 79 GLU A CA 1
ATOM 597 C C . GLU A 1 87 ? -69.88071 12.03988 -3.31535 1.000 45.59775 79 GLU A C 1
ATOM 598 O O . GLU A 1 87 ? -69.88327 10.84565 -2.99489 1.000 45.01382 79 GLU A O 1
ATOM 604 N N . HIS A 1 88 ? -70.68414 12.92987 -2.73287 1.000 43.27773 80 HIS A N 1
ATOM 605 C CA . HIS A 1 88 ? -71.62655 12.49159 -1.71355 1.000 44.48056 80 HIS A CA 1
ATOM 606 C C . HIS A 1 88 ? -72.60125 11.46816 -2.27572 1.000 44.63982 80 HIS A C 1
ATOM 607 O O . HIS A 1 88 ? -72.85354 10.43367 -1.64656 1.000 45.48808 80 HIS A O 1
ATOM 614 N N . MET A 1 89 ? -73.14959 11.72967 -3.46654 1.000 45.67635 81 MET A N 1
ATOM 615 C CA . MET A 1 89 ? -74.13798 10.81385 -4.02731 1.000 43.51823 81 MET A CA 1
ATOM 616 C C . MET A 1 89 ? -73.52879 9.46107 -4.34694 1.000 41.09625 81 MET A C 1
ATOM 617 O O . MET A 1 89 ? -74.20460 8.43376 -4.22275 1.000 36.80755 81 MET A O 1
ATOM 622 N N . GLY A 1 90 ? -72.25773 9.43953 -4.74551 1.000 42.36631 82 GLY A N 1
ATOM 623 C CA . GLY A 1 90 ? -71.59569 8.17075 -4.98870 1.000 42.21928 82 GLY A CA 1
ATOM 624 C C . GLY A 1 90 ? -71.41998 7.36139 -3.72074 1.000 43.37670 82 GLY A C 1
ATOM 625 O O . GLY A 1 90 ? -71.63123 6.14478 -3.71753 1.000 42.84482 82 GLY A O 1
ATOM 626 N N . ASP A 1 91 ? -71.04320 8.02691 -2.62425 1.000 43.64668 83 ASP A N 1
ATOM 627 C CA . ASP A 1 91 ? -70.85647 7.33388 -1.35348 1.000 39.30587 83 ASP A CA 1
ATOM 628 C C . ASP A 1 91 ? -72.17517 6.78547 -0.82746 1.000 40.99843 83 ASP A C 1
ATOM 629 O O . ASP A 1 91 ? -72.24932 5.62734 -0.40306 1.000 42.80490 83 ASP A O 1
ATOM 634 N N . PHE A 1 92 ? -73.22847 7.60560 -0.84738 1.000 41.15844 84 PHE A N 1
ATOM 635 C CA . PHE A 1 92 ? -74.53503 7.15659 -0.37582 1.000 41.31195 84 PHE A CA 1
ATOM 636 C C . PHE A 1 92 ? -75.04086 5.97956 -1.19699 1.000 40.72231 84 PHE A C 1
ATOM 637 O O . PHE A 1 92 ? -75.55510 4.99631 -0.65065 1.000 40.22251 84 PHE A O 1
ATOM 645 N N . ALA A 1 93 ? -74.91280 6.07133 -2.51969 1.000 44.35073 85 ALA A N 1
ATOM 646 C CA . ALA A 1 93 ? -75.40995 5.01368 -3.39349 1.000 41.66434 85 ALA A CA 1
ATOM 647 C C . ALA A 1 93 ? -74.67818 3.70298 -3.13730 1.000 41.19951 85 ALA A C 1
ATOM 648 O O . ALA A 1 93 ? -75.30077 2.63979 -3.02448 1.000 38.12202 85 ALA A O 1
ATOM 650 N N . ASP A 1 94 ? -73.34927 3.76475 -3.02659 1.000 40.13562 86 ASP A N 1
ATOM 651 C CA . ASP A 1 94 ? -72.57184 2.56813 -2.72252 1.000 40.86368 86 ASP A CA 1
ATOM 652 C C . ASP A 1 94 ? -72.90389 1.99752 -1.34636 1.000 42.52377 86 ASP A C 1
ATOM 653 O O . ASP A 1 94 ? -72.77754 0.78657 -1.13714 1.000 42.26865 86 ASP A O 1
ATOM 658 N N . PHE A 1 95 ? -73.31866 2.83867 -0.39514 1.000 41.88559 87 PHE A N 1
ATOM 659 C CA . PHE A 1 95 ? -73.78852 2.33797 0.89256 1.000 40.51970 87 PHE A CA 1
ATOM 660 C C . PHE A 1 95 ? -75.24804 1.91240 0.86045 1.000 38.15722 87 PHE A C 1
ATOM 661 O O . PHE A 1 95 ? -75.84625 1.71346 1.91970 1.000 41.35368 87 PHE A O 1
ATOM 669 N N . LEU A 1 96 ? -75.82530 1.77473 -0.32662 1.000 39.07925 88 LEU A N 1
ATOM 670 C CA . LEU A 1 96 ? -77.19349 1.31641 -0.53512 1.000 39.64214 88 LEU A CA 1
ATOM 671 C C . LEU A 1 96 ? -78.23145 2.28509 0.01035 1.000 38.91127 88 LEU A C 1
ATOM 672 O O . LEU A 1 96 ? -79.37013 1.88336 0.26005 1.000 42.23060 88 LEU A O 1
ATOM 677 N N . VAL A 1 97 ? -77.88179 3.55775 0.17963 1.000 35.52671 89 VAL A N 1
ATOM 678 C CA . VAL A 1 97 ? -78.84747 4.57091 0.59121 1.000 39.96922 89 VAL A CA 1
ATOM 679 C C . VAL A 1 97 ? -79.52988 5.08602 -0.66937 1.000 40.87656 89 VAL A C 1
ATOM 680 O O . VAL A 1 97 ? -78.92827 5.81745 -1.45595 1.000 43.93523 89 VAL A O 1
ATOM 684 N N . ASP A 1 98 ? -80.79450 4.71357 -0.85274 1.000 40.99116 90 ASP A N 1
ATOM 685 C CA . ASP A 1 98 ? -81.50691 4.88561 -2.11911 1.000 36.20036 90 ASP A CA 1
ATOM 686 C C . ASP A 1 98 ? -82.46749 6.07003 -2.01701 1.000 40.03861 90 ASP A C 1
ATOM 687 O O . ASP A 1 98 ? -83.63979 5.91783 -1.66392 1.000 40.45650 90 ASP A O 1
ATOM 692 N N . PHE A 1 99 ? -81.97257 7.25940 -2.35401 1.000 40.10411 91 PHE A N 1
ATOM 693 C CA . PHE A 1 99 ? -82.82469 8.44192 -2.35660 1.000 38.91714 91 PHE A CA 1
ATOM 694 C C . PHE A 1 99 ? -83.76258 8.43820 -3.55844 1.000 42.80609 91 PHE A C 1
ATOM 695 O O . PHE A 1 99 ? -83.42512 7.95347 -4.64395 1.000 42.07819 91 PHE A O 1
ATOM 703 N N . ASP A 1 100 ? -84.95104 9.00618 -3.35884 1.000 38.63755 92 ASP A N 1
ATOM 704 C CA . ASP A 1 100 ? -85.83125 9.27921 -4.48560 1.000 38.21437 92 ASP A CA 1
ATOM 705 C C . ASP A 1 100 ? -85.38068 10.52303 -5.23938 1.000 41.99334 92 ASP A C 1
ATOM 706 O O . ASP A 1 100 ? -85.59763 10.62416 -6.45403 1.000 43.37062 92 ASP A O 1
ATOM 711 N N . ASN A 1 101 ? -84.75209 11.46702 -4.54093 1.000 39.23927 93 ASN A N 1
ATOM 712 C CA . ASN A 1 101 ? -84.10937 12.61267 -5.16850 1.000 40.72167 93 ASN A CA 1
ATOM 713 C C . ASN A 1 101 ? -83.03527 13.12106 -4.22169 1.000 41.17169 93 ASN A C 1
ATOM 714 O O . ASN A 1 101 ? -83.23662 13.13843 -3.00466 1.000 39.57154 93 ASN A O 1
ATOM 719 N N . TYR A 1 102 ? -81.89346 13.51796 -4.77972 1.000 41.83338 94 TYR A N 1
ATOM 720 C CA . TYR A 1 102 ? -80.82317 14.13363 -3.99707 1.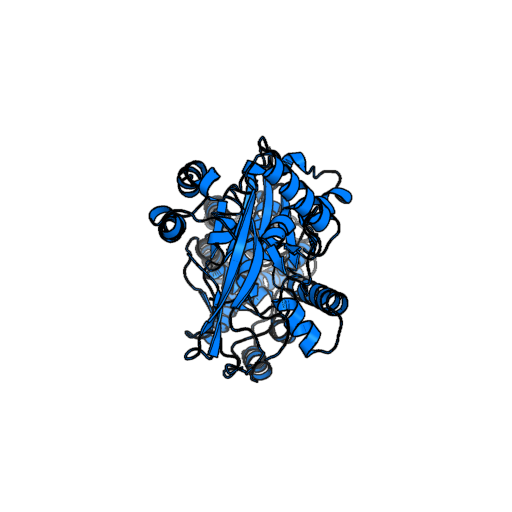000 42.37264 94 TYR A CA 1
ATOM 721 C C . TYR A 1 102 ? -80.48523 15.45113 -4.68224 1.000 37.64274 94 TYR A C 1
ATOM 722 O O . TYR A 1 102 ? -79.72264 15.47231 -5.64941 1.000 43.39042 94 TYR A O 1
ATOM 731 N N . HIS A 1 103 ? -81.05386 16.54152 -4.17167 1.000 36.92762 95 HIS A N 1
ATOM 732 C CA . HIS A 1 103 ? -80.98955 17.84561 -4.81734 1.000 37.39055 95 HIS A CA 1
ATOM 733 C C . HIS A 1 103 ? -79.88690 18.71555 -4.22467 1.000 40.76900 95 HIS A C 1
ATOM 734 O O . HIS A 1 103 ? -78.84419 18.21034 -3.79881 1.000 40.57864 95 HIS A O 1
ATOM 741 N N . SER A 1 104 ? -80.11671 20.02511 -4.17683 1.000 39.21990 96 SER A N 1
ATOM 742 C CA . SER A 1 104 ? -79.11973 20.94918 -3.66391 1.000 39.44250 96 SER A CA 1
ATOM 743 C C . SER A 1 104 ? -79.81320 22.20858 -3.17514 1.000 43.91960 96 SER A C 1
ATOM 744 O O . SER A 1 104 ? -80.75190 22.69393 -3.81289 1.000 42.03287 96 SER A O 1
ATOM 747 N N . THR A 1 105 ? -79.34281 22.73485 -2.04180 1.000 41.32578 97 THR A N 1
ATOM 748 C CA . THR A 1 105 ? -79.85971 24.01472 -1.58212 1.000 43.40911 97 THR A CA 1
ATOM 749 C C . THR A 1 105 ? -79.50015 25.14293 -2.53470 1.000 42.74144 97 THR A C 1
ATOM 750 O O . THR A 1 105 ? -80.12445 26.20592 -2.47588 1.000 45.84084 97 THR A O 1
ATOM 754 N N . HIS A 1 106 ? -78.50643 24.94270 -3.39610 1.000 40.75265 98 HIS A N 1
ATOM 755 C CA . HIS A 1 106 ? -78.18040 25.91294 -4.44009 1.000 47.46773 98 HIS A CA 1
ATOM 756 C C . HIS A 1 106 ? -78.83162 25.46495 -5.74649 1.000 44.33599 98 HIS A C 1
ATOM 757 O O . HIS A 1 106 ? -78.18675 25.00922 -6.68812 1.000 40.50418 98 HIS A O 1
ATOM 764 N N . SER A 1 107 ? -80.15370 25.57646 -5.76453 1.000 43.66411 99 SER A N 1
ATOM 765 C CA . SER A 1 107 ? -80.94082 25.18052 -6.91517 1.000 42.04379 99 SER A CA 1
ATOM 766 C C . SER A 1 107 ? -82.01657 26.22595 -7.15310 1.000 43.44288 99 SER A C 1
ATOM 767 O O . SER A 1 107 ? -82.38487 26.98543 -6.25436 1.000 47.09393 99 SER A O 1
ATOM 770 N N . GLU A 1 108 ? -82.52067 26.25391 -8.38459 1.000 43.79740 100 GLU A N 1
ATOM 771 C CA . GLU A 1 108 ? -83.50844 27.25970 -8.74464 1.000 46.29771 100 GLU A CA 1
ATOM 772 C C . GLU A 1 108 ? -84.80718 27.07922 -7.96662 1.000 46.06571 100 GLU A C 1
ATOM 773 O O . GLU A 1 108 ? -85.50058 28.06713 -7.69629 1.000 46.44277 100 GLU A O 1
ATOM 779 N N . GLU A 1 109 ? -85.14719 25.84157 -7.58356 1.000 41.37771 101 GLU A N 1
ATOM 780 C CA . GLU A 1 109 ? -86.32029 25.63842 -6.73597 1.000 44.06650 101 GLU A CA 1
ATOM 781 C C . GLU A 1 109 ? -86.10686 26.23563 -5.35082 1.000 44.40018 101 GLU A C 1
ATOM 782 O O . GLU A 1 109 ? -87.00243 26.88813 -4.80149 1.000 41.54300 101 GLU A O 1
ATOM 788 N N . ASN A 1 110 ? -84.92645 26.02996 -4.77093 1.000 42.84344 102 ASN A N 1
ATOM 789 C CA . ASN A 1 110 ? -84.67033 26.60613 -3.46296 1.000 43.62953 102 ASN A CA 1
ATOM 790 C C . ASN A 1 110 ? -84.60905 28.12721 -3.52534 1.000 45.64697 102 ASN A C 1
ATOM 791 O O . ASN A 1 110 ? -85.04831 28.80138 -2.58435 1.000 43.80970 102 ASN A O 1
ATOM 796 N N . ARG A 1 111 ? -84.08190 28.68895 -4.61587 1.000 44.65069 103 ARG A N 1
ATOM 797 C CA . ARG A 1 111 ? -84.04681 30.14206 -4.72650 1.000 45.22355 103 ARG A CA 1
ATOM 798 C C . ARG A 1 111 ? -85.45268 30.71916 -4.75242 1.000 45.57775 103 ARG A C 1
ATOM 799 O O . ARG A 1 111 ? -85.72931 31.73016 -4.09912 1.000 43.12871 103 ARG A O 1
ATOM 807 N N . GLU A 1 112 ? -86.35696 30.08572 -5.49760 1.000 45.30047 104 GLU A N 1
ATOM 808 C CA . GLU A 1 112 ? -87.71158 30.60846 -5.59776 1.000 44.73422 104 GLU A CA 1
ATOM 809 C C . GLU A 1 112 ? -88.49628 30.33010 -4.32877 1.000 43.32587 104 GLU A C 1
ATOM 810 O O . GLU A 1 112 ? -89.21163 31.20638 -3.83020 1.000 48.28491 104 GLU A O 1
ATOM 816 N N . LEU A 1 113 ? -88.37750 29.11721 -3.79068 1.000 41.93514 105 LEU A N 1
ATOM 817 C CA . LEU A 1 113 ? -89.09374 28.78841 -2.56263 1.000 42.56982 105 LEU A CA 1
ATOM 818 C C . LEU A 1 113 ? -88.65488 29.68938 -1.41243 1.000 44.08089 105 LEU A C 1
ATOM 819 O O . LEU A 1 113 ? -89.49106 30.25988 -0.70311 1.000 46.70215 105 LEU A O 1
ATOM 824 N N . SER A 1 114 ? -87.34465 29.84510 -1.21934 1.000 42.72537 106 SER A N 1
ATOM 825 C CA . SER A 1 114 ? -86.87382 30.72420 -0.15638 1.000 38.46005 106 SER A CA 1
ATOM 826 C C . SER A 1 114 ? -87.42766 32.13119 -0.31816 1.000 39.52256 106 SER A C 1
ATOM 827 O O . SER A 1 114 ? -87.90056 32.73307 0.65070 1.000 43.36090 106 SER A O 1
ATOM 830 N N . SER A 1 115 ? -87.40556 32.66507 -1.53734 1.000 40.51231 107 SER A N 1
ATOM 831 C CA . SER A 1 115 ? -87.86243 34.03675 -1.72970 1.000 45.03472 107 SER A CA 1
ATOM 832 C C . SER A 1 115 ? -89.37900 34.14377 -1.60468 1.000 44.06082 107 SER A C 1
ATOM 833 O O . SER A 1 115 ? -89.89355 35.13604 -1.07419 1.000 40.38036 107 SER A O 1
ATOM 836 N N . ALA A 1 116 ? -90.11533 33.13591 -2.07572 1.000 41.41838 108 ALA A N 1
ATOM 837 C CA . ALA A 1 116 ? -91.56718 33.19613 -1.94286 1.000 46.11281 108 ALA A CA 1
ATOM 838 C C . ALA A 1 116 ? -91.98848 33.05089 -0.48374 1.000 43.92564 108 ALA A C 1
ATOM 839 O O . ALA A 1 116 ? -92.90207 33.74575 -0.02086 1.000 42.04563 108 ALA A O 1
ATOM 841 N N . ILE A 1 117 ? -91.32534 32.16118 0.25744 1.000 41.51831 109 ILE A N 1
ATOM 842 C CA . ILE A 1 117 ? -91.59435 32.03163 1.68610 1.000 43.38126 109 ILE A CA 1
ATOM 843 C C . ILE A 1 117 ? -91.24167 33.32645 2.40838 1.000 42.94776 109 ILE A C 1
ATOM 844 O O . ILE A 1 117 ? -92.05414 33.87995 3.15825 1.000 40.78494 109 ILE A O 1
ATOM 849 N N . TYR A 1 118 ? -90.02829 33.83494 2.18097 1.000 39.18565 110 TYR A N 1
ATOM 850 C CA . TYR A 1 118 ? -89.62786 35.09741 2.78985 1.000 39.18199 110 TYR A CA 1
ATOM 851 C C . TYR A 1 118 ? -90.64760 36.19784 2.52222 1.000 42.98023 110 TYR A C 1
ATOM 852 O O . TYR A 1 118 ? -91.06167 36.91074 3.44103 1.000 43.86802 110 TYR A O 1
ATOM 861 N N . LEU A 1 119 ? -91.06398 36.35300 1.26273 1.000 45.64584 111 LEU A N 1
ATOM 862 C CA . LEU A 1 119 ? -91.96334 37.45081 0.91727 1.000 44.56953 111 LEU A CA 1
ATOM 863 C C . LEU A 1 119 ? -93.31688 37.29689 1.59815 1.000 47.87397 111 LEU A C 1
ATOM 864 O O . LEU A 1 119 ? -93.87847 38.27592 2.10355 1.000 49.75080 111 LEU A O 1
ATOM 869 N N . LYS A 1 120 ? -93.85771 36.07743 1.62815 1.000 45.92692 112 LYS A N 1
ATOM 870 C CA . LYS A 1 120 ? -95.11117 35.85659 2.34167 1.000 47.49175 112 LYS A CA 1
ATOM 871 C C . LYS A 1 120 ? -94.96680 36.20179 3.82146 1.000 49.76589 112 LYS A C 1
ATOM 872 O O . LYS A 1 120 ? -95.78841 36.93934 4.38168 1.000 49.16593 112 LYS A O 1
ATOM 878 N N . LEU A 1 121 ? -93.91400 35.68558 4.46775 1.000 45.68175 113 LEU A N 1
ATOM 879 C CA . LEU A 1 121 ? 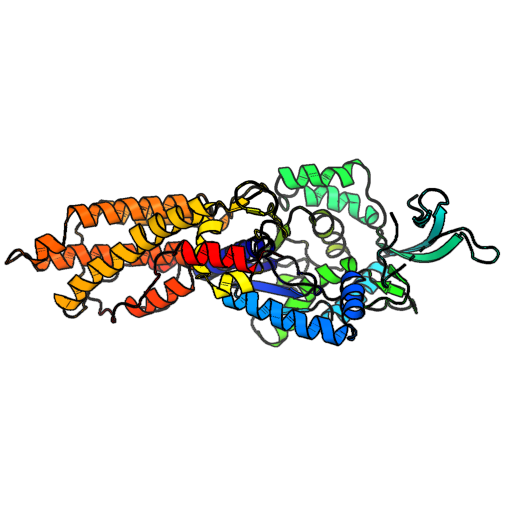-93.69857 35.96000 5.88762 1.000 46.76266 113 LEU A CA 1
ATOM 880 C C . LEU A 1 121 ? -93.54608 37.45013 6.14763 1.000 50.53616 113 LEU A C 1
ATOM 881 O O . L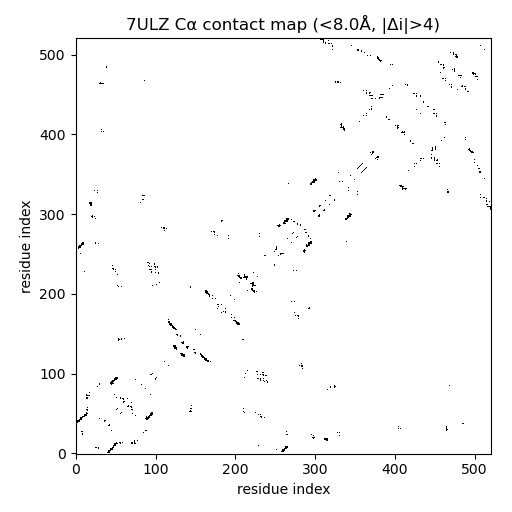EU A 1 121 ? -93.99047 37.95803 7.18487 1.000 51.22438 113 LEU A O 1
ATOM 886 N N . ARG A 1 122 ? -92.90681 38.16476 5.22349 1.000 50.01998 114 ARG A N 1
ATOM 887 C CA . ARG A 1 122 ? -92.70030 39.59331 5.41602 1.000 50.30464 114 ARG A CA 1
ATOM 888 C C . ARG A 1 122 ? -94.02072 40.34229 5.36192 1.000 51.73019 114 ARG A C 1
ATOM 889 O O . ARG A 1 122 ? -94.30381 41.18225 6.22120 1.000 55.39807 114 ARG A O 1
ATOM 897 N N . ASP A 1 123 ? -94.84750 40.04391 4.35949 1.000 57.94621 115 ASP A N 1
ATOM 898 C CA . ASP A 1 123 ? -96.12093 40.74249 4.22481 1.000 59.47545 115 ASP A CA 1
ATOM 899 C C . ASP A 1 123 ? -97.06042 40.43202 5.38230 1.000 59.51743 115 ASP A C 1
ATOM 900 O O . ASP A 1 123 ? -97.94401 41.23696 5.69265 1.000 61.94572 115 ASP A O 1
ATOM 905 N N . ALA A 1 124 ? -96.89017 39.28214 6.03141 1.000 53.23632 116 ALA A N 1
ATOM 906 C CA . ALA A 1 124 ? -97.67322 38.96157 7.21649 1.000 50.81101 116 ALA A CA 1
ATOM 907 C C . ALA A 1 124 ? -97.12792 39.62498 8.47435 1.000 56.84034 116 ALA A C 1
ATOM 908 O O . ALA A 1 124 ? -97.71947 39.46233 9.54540 1.000 56.99644 116 ALA A O 1
ATOM 910 N N . GLY A 1 125 ? -96.02220 40.36038 8.37154 1.000 54.70594 117 GLY A N 1
ATOM 911 C CA . GLY A 1 125 ? -95.48258 41.08395 9.50407 1.000 48.43688 117 GLY A CA 1
ATOM 912 C C . GLY A 1 125 ? -94.56022 40.28677 10.39668 1.000 53.97626 117 GLY A C 1
ATOM 913 O O . GLY A 1 125 ? -94.39672 40.63097 11.57293 1.000 56.01440 117 GLY A O 1
ATOM 914 N N . HIS A 1 126 ? -93.94324 39.22829 9.87642 1.000 50.08900 118 HIS A N 1
ATOM 915 C CA . HIS A 1 126 ? -93.07371 38.37720 10.67510 1.000 49.17672 118 HIS A CA 1
ATOM 916 C C . HIS A 1 126 ? -91.59638 38.60786 10.38179 1.000 48.11414 118 HIS A C 1
ATOM 917 O O . HIS A 1 126 ? -90.75958 37.77873 10.75450 1.000 48.24340 118 HIS A O 1
ATOM 924 N N . ILE A 1 127 ? -91.25549 39.70892 9.71896 1.000 48.09220 119 ILE A N 1
ATOM 925 C CA . ILE A 1 127 ? -89.86815 40.05434 9.44178 1.000 50.27909 119 ILE A CA 1
ATOM 926 C C . ILE A 1 127 ? -89.58339 41.41470 10.05992 1.000 53.67017 119 ILE A C 1
ATOM 927 O O . ILE A 1 127 ? -90.45158 42.29415 10.08238 1.000 55.75479 119 ILE A O 1
ATOM 932 N N . ASP A 1 128 ? -88.37003 41.57540 10.57756 1.000 53.20138 120 ASP A N 1
ATOM 933 C CA . ASP A 1 128 ? -87.95995 42.77118 11.29445 1.000 55.47112 120 ASP A CA 1
ATOM 934 C C . ASP A 1 128 ? -86.58149 43.18510 10.79595 1.000 55.54806 120 ASP A C 1
ATOM 935 O O . ASP A 1 128 ? -85.75971 42.34022 10.43001 1.000 51.09480 120 ASP A O 1
ATOM 940 N N . THR A 1 129 ? -86.33619 44.49239 10.77135 1.000 58.22281 121 THR A N 1
ATOM 941 C CA . THR A 1 129 ? -85.04403 45.04655 10.38775 1.000 59.79677 121 THR A CA 1
ATOM 942 C C . THR A 1 129 ? -84.49626 45.88809 11.53047 1.000 66.84650 121 THR A C 1
ATOM 943 O O . THR A 1 129 ? -85.16850 46.80807 12.00907 1.000 70.06169 121 THR A O 1
ATOM 947 N N . ARG A 1 130 ? -83.28159 45.56885 11.96424 1.000 69.88737 122 ARG A N 1
ATOM 948 C CA . ARG A 1 130 ? -82.58661 46.28066 13.02555 1.000 71.19212 122 ARG A CA 1
ATOM 949 C C . ARG A 1 130 ? -81.09316 46.27482 12.72505 1.000 68.94545 122 ARG A C 1
ATOM 950 O O . ARG A 1 130 ? -80.58780 45.32512 12.11577 1.000 66.34360 122 ARG A O 1
ATOM 958 N N . PRO A 1 131 ? -80.36935 47.32099 13.13354 1.000 69.53824 123 PRO A N 1
ATOM 959 C CA . PRO A 1 131 ? -78.91775 47.35658 12.89686 1.000 63.42399 123 PRO A CA 1
ATOM 960 C C . PRO A 1 131 ? -78.17855 46.54588 13.95138 1.000 60.97873 123 PRO A C 1
ATOM 961 O O . PRO A 1 131 ? -78.38600 46.72699 15.15271 1.000 62.73867 123 PRO A O 1
ATOM 965 N N . VAL A 1 132 ? -77.32658 45.65091 13.49591 1.000 62.79486 124 VAL A N 1
ATOM 966 C CA . VAL A 1 132 ? -76.44058 44.89182 14.36636 1.000 52.91526 124 VAL A CA 1
ATOM 967 C C . VAL A 1 132 ? -75.11838 45.63444 14.45509 1.000 62.27968 124 VAL A C 1
ATOM 968 O O . VAL A 1 132 ? -74.59634 46.12866 13.44623 1.000 62.27308 124 VAL A O 1
ATOM 972 N N . THR A 1 133 ? -74.57794 45.73503 15.66544 1.000 61.01589 125 THR A N 1
ATOM 973 C CA . THR A 1 133 ? -73.29390 46.37755 15.88414 1.000 55.75717 125 THR A CA 1
ATOM 974 C C . THR A 1 133 ? -72.25606 45.32695 16.24401 1.000 55.17385 125 THR A C 1
ATOM 975 O O . THR A 1 133 ? -72.55908 44.35042 16.93376 1.000 58.87237 125 THR A O 1
ATOM 979 N N . GLN A 1 134 ? -71.05057 45.50466 15.71838 1.000 55.68570 126 GLN A N 1
ATOM 980 C CA . GLN A 1 134 ? -69.88936 44.71964 16.09563 1.000 54.32368 126 GLN A CA 1
ATOM 981 C C . GLN A 1 134 ? -68.84514 45.65432 16.67963 1.000 58.92233 126 GLN A C 1
ATOM 982 O O . GLN A 1 134 ? -68.59997 46.74143 16.14413 1.000 58.24341 126 GLN A O 1
ATOM 988 N N . TYR A 1 135 ? -68.23776 45.23596 17.78112 1.000 57.26671 127 TYR A N 1
ATOM 989 C CA . TYR A 1 135 ? -67.23558 46.04730 18.44781 1.000 54.42647 127 TYR A CA 1
ATOM 990 C C . TYR A 1 135 ? -65.96172 45.23844 18.61529 1.000 56.43960 127 TYR A C 1
ATOM 991 O O . TYR A 1 135 ? -66.00798 44.02721 18.85221 1.000 52.06356 127 TYR A O 1
ATOM 1000 N N . PHE A 1 136 ? -64.82694 45.91235 18.46309 1.000 58.35885 128 PHE A N 1
ATOM 1001 C CA . PHE A 1 136 ? -63.53548 45.27025 18.64089 1.000 56.42662 128 PHE A CA 1
ATOM 1002 C C . PHE A 1 136 ? -63.24299 45.14525 20.12469 1.000 54.44396 128 PHE A C 1
ATOM 1003 O O . PHE A 1 136 ? -63.23334 46.14777 20.84499 1.000 57.16415 128 PHE A O 1
ATOM 1011 N N . ASP A 1 137 ? -63.01517 43.91717 20.58289 1.000 57.50829 129 ASP A N 1
ATOM 1012 C CA . ASP A 1 137 ? -62.64058 43.67397 21.96878 1.000 56.91829 129 ASP A CA 1
ATOM 1013 C C . ASP A 1 137 ? -61.12181 43.61375 22.04057 1.000 58.66356 129 ASP A C 1
ATOM 1014 O O . ASP A 1 137 ? -60.52161 42.70749 21.44316 1.000 59.03423 129 ASP A O 1
ATOM 1019 N N . PRO A 1 138 ? -60.46014 44.53951 22.73695 1.000 55.79374 130 PRO A N 1
ATOM 1020 C CA . PRO A 1 138 ? -58.99019 44.53290 22.72111 1.000 60.02287 130 PRO A CA 1
ATOM 1021 C C . PRO A 1 138 ? -58.39403 43.31528 23.39880 1.000 59.79354 130 PRO A C 1
ATOM 1022 O O . PRO A 1 138 ? -57.31711 42.86144 22.99459 1.000 61.59217 130 PRO A O 1
ATOM 1026 N N . GLU A 1 139 ? -59.06457 42.75849 24.40498 1.000 57.70753 131 GLU A N 1
ATOM 1027 C CA . GLU A 1 139 ? -58.55635 41.55055 25.04109 1.000 55.26433 131 GLU A CA 1
ATOM 1028 C C . GLU A 1 139 ? -58.73711 40.34141 24.13406 1.000 57.88161 131 GLU A C 1
ATOM 1029 O O . GLU A 1 139 ? -57.77338 39.63744 23.81178 1.000 59.67929 131 GLU A O 1
ATOM 1035 N N . LYS A 1 140 ? -59.97231 40.08426 23.70769 1.000 57.59791 132 LYS A N 1
ATOM 1036 C CA . LYS A 1 140 ? -60.22302 38.94775 22.83562 1.000 56.17106 132 LYS A CA 1
ATOM 1037 C C . LYS A 1 140 ? -59.66125 39.15399 21.42935 1.000 64.33521 132 LYS A C 1
ATOM 1038 O O . LYS A 1 140 ? -59.61328 38.18971 20.65683 1.000 68.67112 132 LYS A O 1
ATOM 1040 N N . GLN A 1 141 ? -59.23014 40.37683 21.08913 1.000 63.26769 133 GLN A N 1
ATOM 1041 C CA . GLN A 1 141 ? -58.54104 40.68352 19.82568 1.000 61.82278 133 GLN A CA 1
ATOM 1042 C C . GLN A 1 141 ? -59.34800 40.25415 18.60293 1.000 59.73549 133 GLN A C 1
ATOM 1043 O O . GLN A 1 141 ? -58.84487 39.56821 17.71478 1.000 67.47719 133 GLN A O 1
ATOM 1049 N N . MET A 1 142 ? -60.60095 40.69045 18.54644 1.000 59.60038 134 MET A N 1
ATOM 1050 C CA . MET A 1 142 ? -61.49478 40.34546 17.44861 1.000 60.17132 134 MET A CA 1
ATOM 1051 C C . MET A 1 142 ? -62.79600 41.10891 17.64022 1.000 60.15933 134 MET A C 1
ATOM 1052 O O . MET A 1 142 ? -63.06128 41.66803 18.70663 1.000 57.39187 134 MET A O 1
ATOM 1057 N N . PHE A 1 143 ? -63.61074 41.11844 16.59266 1.000 59.77618 135 PHE A N 1
ATOM 1058 C CA . PHE A 1 143 ? -64.90665 41.77630 16.64347 1.000 58.97648 135 PHE A CA 1
ATOM 1059 C C . PHE A 1 143 ? -65.93985 40.83275 17.23217 1.000 58.36826 135 PHE A C 1
ATOM 1060 O O . PHE A 1 143 ? -66.00102 39.65801 16.86054 1.000 64.73956 135 PHE A O 1
ATOM 1068 N N . LEU A 1 144 ? -66.74666 41.34869 18.14779 1.000 57.25570 136 LEU A N 1
ATOM 1069 C CA . LEU A 1 144 ? -67.83426 40.58842 18.73232 1.000 57.98573 136 LEU A CA 1
ATOM 1070 C C . LEU A 1 144 ? -69.15759 41.19348 18.29706 1.000 60.67892 136 LEU A C 1
ATOM 1071 O O . LEU A 1 144 ? -69.25107 42.39424 18.02758 1.000 59.42604 136 LEU A O 1
ATOM 1076 N N . ALA A 1 145 ? -70.17429 40.34460 18.21478 1.000 60.53448 137 ALA A N 1
ATOM 1077 C CA . ALA A 1 145 ? -71.49301 40.80416 17.82677 1.000 61.65296 137 ALA A CA 1
ATOM 1078 C C . ALA A 1 145 ? -72.21967 41.41098 19.02020 1.000 64.84528 137 ALA A C 1
ATOM 1079 O O . ALA A 1 145 ? -71.87767 41.17643 20.18088 1.000 68.32593 137 ALA A O 1
ATOM 1081 N N . ASP A 1 146 ? -73.23772 42.20459 18.71671 1.000 68.34935 138 ASP A N 1
ATOM 1082 C CA . ASP A 1 146 ? -74.10718 42.78594 19.73342 1.000 67.37886 138 ASP A CA 1
ATOM 1083 C C . ASP A 1 146 ? -75.27532 41.82819 19.95014 1.000 81.99795 138 ASP A C 1
ATOM 1084 O O . ASP A 1 146 ? -76.25033 41.83972 19.19430 1.000 88.39043 138 ASP A O 1
ATOM 1089 N N . ARG A 1 147 ? -75.17806 40.98862 20.98464 1.000 89.14600 139 ARG A N 1
ATOM 1090 C CA . ARG A 1 147 ? -76.22775 40.00687 21.25431 1.000 95.29014 139 ARG A CA 1
ATOM 1091 C C . ARG A 1 147 ? -77.51347 40.68600 21.71859 1.000 103.55735 139 ARG A C 1
ATOM 1092 O O . ARG A 1 147 ? -78.57729 40.51325 21.11034 1.000 104.91854 139 ARG A O 1
ATOM 1094 N N . PHE A 1 148 ? -77.43294 41.45361 22.80401 1.000 109.45517 140 PHE A N 1
ATOM 1095 C CA . PHE A 1 148 ? -78.56828 42.20923 23.33480 1.000 112.13342 140 PHE A CA 1
ATOM 1096 C C . PHE A 1 148 ? -79.75490 41.30625 23.67779 1.000 119.47849 140 PHE A C 1
ATOM 1097 O O . PHE A 1 148 ? -79.92397 40.88956 24.82718 1.000 117.29831 140 PHE A O 1
ATOM 1105 N N . ALA A 1 171 ? -70.23153 35.83488 20.55853 1.000 81.78067 163 ALA A N 1
ATOM 1106 C CA . ALA A 1 171 ? -70.07553 35.20582 19.25246 1.000 88.71444 163 ALA A CA 1
ATOM 1107 C C . ALA A 1 171 ? -69.81667 36.24745 18.16704 1.000 85.13728 163 ALA A C 1
ATOM 1108 O O . ALA A 1 171 ? -70.15353 37.42441 18.31948 1.000 75.75804 163 ALA A O 1
ATOM 1110 N N . THR A 1 172 ? -69.19597 35.80356 17.07852 1.000 87.12556 164 THR A N 1
ATOM 1111 C CA . THR A 1 172 ? -69.02786 36.60567 15.87898 1.000 91.37210 164 THR A CA 1
ATOM 1112 C C . THR A 1 172 ? -69.66211 35.87096 14.70588 1.000 94.92420 164 THR A C 1
ATOM 1113 O O . THR A 1 172 ? -69.95818 34.67420 14.78612 1.000 95.80086 164 THR A O 1
ATOM 1115 N N . TYR A 1 173 ? -69.88601 36.60166 13.61598 1.000 91.29691 165 TYR A N 1
ATOM 1116 C CA . TYR A 1 173 ? -70.33092 35.96331 12.38544 1.000 87.26707 165 TYR A CA 1
ATOM 1117 C C . TYR A 1 173 ? -69.22221 35.07741 11.82927 1.000 87.46733 165 TYR A C 1
ATOM 1118 O O . TYR A 1 173 ? -68.03225 35.37811 11.95932 1.000 89.31841 165 TYR A O 1
ATOM 1127 N N . ALA A 1 174 ? -69.62244 33.97587 11.20911 1.000 83.92891 166 ALA A N 1
ATOM 1128 C CA . ALA A 1 174 ? -68.64901 33.00069 10.73310 1.000 89.08104 166 ALA A CA 1
ATOM 1129 C C . ALA A 1 174 ? -67.78819 33.60593 9.62707 1.000 99.47193 166 ALA A C 1
ATOM 1130 O O . ALA A 1 174 ? -68.32524 34.20425 8.68238 1.000 97.74691 166 ALA A O 1
ATOM 1132 N N . PRO A 1 175 ? -66.46212 33.47661 9.70635 1.000 104.38638 167 PRO A N 1
ATOM 1133 C CA . PRO A 1 175 ? -65.59385 34.09202 8.69098 1.000 105.20297 167 PRO A CA 1
ATOM 1134 C C . PRO A 1 175 ? -65.78801 33.47247 7.31440 1.000 102.94239 167 PRO A C 1
ATOM 1135 O O . PRO A 1 175 ? -65.97908 32.26112 7.17950 1.000 97.48513 167 PRO A O 1
ATOM 1139 N N . THR A 1 176 ? -65.72207 34.32474 6.28501 1.000 110.04044 168 THR A N 1
ATOM 1140 C CA . THR A 1 176 ? -65.87734 33.90293 4.89575 1.000 112.86517 168 THR A CA 1
ATOM 1141 C C . THR A 1 176 ? -64.55852 33.85383 4.12187 1.000 117.68166 168 THR A C 1
ATOM 1142 O O . THR A 1 176 ? -64.52479 33.29071 3.01990 1.000 108.59676 168 THR A O 1
ATOM 1146 N N . GLU A 1 177 ? -63.48098 34.42087 4.66567 1.000 126.21081 169 GLU A N 1
ATOM 1147 C CA . GLU A 1 177 ? -62.14035 34.31357 4.10176 1.000 126.69915 169 GLU A CA 1
ATOM 1148 C C . GLU A 1 177 ? -61.17391 33.89217 5.20645 1.000 122.20248 169 GLU A C 1
ATOM 1149 O O . GLU A 1 177 ? -61.52908 33.84944 6.38861 1.000 118.69203 169 GLU A O 1
ATOM 1151 N N . LEU A 1 178 ? -59.93929 33.57193 4.81797 1.000 114.23542 170 LEU A N 1
ATOM 1152 C CA . LEU A 1 178 ? -58.93219 33.09084 5.75923 1.000 106.34775 170 LEU A CA 1
ATOM 1153 C C . LEU A 1 178 ? -58.13505 34.27285 6.30754 1.000 106.97293 170 LEU A C 1
ATOM 1154 O O . LEU A 1 178 ? -57.43088 34.95751 5.55387 1.000 107.15409 170 LEU A O 1
ATOM 1156 N N . LYS A 1 179 ? -58.24403 34.50651 7.61603 1.000 95.66186 171 LYS A N 1
ATOM 1157 C CA . LYS A 1 179 ? -57.55114 35.61570 8.27092 1.000 87.81585 171 LYS A CA 1
ATOM 1158 C C . LYS A 1 179 ? -57.35664 35.34447 9.76575 1.000 89.23219 171 LYS A C 1
ATOM 1159 O O . LYS A 1 179 ? -56.85386 36.19106 10.51085 1.000 78.09741 171 LYS A O 1
ATOM 1161 N N . SER A 1 183 ? -55.11588 40.65122 15.60625 1.000 78.77796 175 SER A N 1
ATOM 1162 C CA . SER A 1 183 ? -55.61694 41.96773 15.22903 1.000 78.31578 175 SER A CA 1
ATOM 1163 C C . SER A 1 183 ? -55.39997 42.95408 16.37435 1.000 84.68532 175 SER A C 1
ATOM 1164 O O . SER A 1 183 ? -55.45302 42.57833 17.55025 1.000 78.17866 175 SER A O 1
ATOM 1167 N N . ALA A 1 184 ? -55.15539 44.21873 16.03565 1.000 91.93030 176 ALA A N 1
ATOM 1168 C CA . ALA A 1 184 ? -54.93097 45.24235 17.04575 1.000 85.09267 176 ALA A CA 1
ATOM 1169 C C . ALA A 1 184 ? -55.56666 46.55701 16.61048 1.000 85.12725 176 ALA A C 1
ATOM 1170 O O . ALA A 1 184 ? -55.83685 46.79208 15.42470 1.000 84.85097 176 ALA A O 1
ATOM 1172 N N . ILE A 1 185 ? -55.79952 47.41276 17.60675 1.000 76.58213 177 ILE A N 1
ATOM 1173 C CA . ILE A 1 185 ? -56.42888 48.71557 17.42680 1.000 72.41688 177 ILE A CA 1
ATOM 1174 C C . ILE A 1 185 ? -55.48915 49.62269 16.64251 1.000 68.95243 177 ILE A C 1
ATOM 1175 O O . ILE A 1 185 ? -54.51838 50.16158 17.18928 1.000 62.59679 177 ILE A O 1
ATOM 1180 N N . SER A 1 186 ? -55.76414 49.78241 15.35140 1.000 78.34904 178 SER A N 1
ATOM 1181 C CA . SER A 1 186 ? -54.93281 50.59936 14.48183 1.000 74.44008 178 SER A CA 1
ATOM 1182 C C . SER A 1 186 ? -55.44261 52.04098 14.45518 1.000 67.00143 178 SER A C 1
ATOM 1183 O O . SER A 1 186 ? -56.61575 52.31427 14.72088 1.000 70.39402 178 SER A O 1
ATOM 1186 N N . GLY A 1 187 ? -54.53211 52.96678 14.15317 1.000 63.25688 179 GLY A N 1
ATOM 1187 C CA . GLY A 1 187 ? -54.83370 54.38747 14.15452 1.000 64.05227 179 GLY A CA 1
ATOM 1188 C C . GLY A 1 187 ? -56.14014 54.79794 13.49719 1.000 63.45119 179 GLY A C 1
ATOM 1189 O O . GLY A 1 187 ? -57.04047 55.30380 14.17239 1.000 63.15597 179 GLY A O 1
ATOM 1190 N N . ALA A 1 188 ? -56.26392 54.58699 12.18491 1.000 70.00480 180 ALA A N 1
ATOM 1191 C CA . ALA A 1 188 ? -57.45400 54.97171 11.43640 1.000 61.83165 180 ALA A CA 1
ATOM 1192 C C . ALA A 1 188 ? -58.37636 53.79893 11.13168 1.000 60.23356 180 ALA A C 1
ATOM 1193 O O . ALA A 1 188 ? -59.28884 53.94572 10.31550 1.000 59.59858 180 ALA A O 1
ATOM 1195 N N . THR A 1 189 ? -58.16854 52.65271 11.76197 1.000 59.64853 181 THR A N 1
ATOM 1196 C CA . THR A 1 189 ? -59.05700 51.51499 11.55359 1.000 58.16542 181 THR A CA 1
ATOM 1197 C C . THR A 1 189 ? -60.20344 51.54980 12.56132 1.000 61.67399 181 THR A C 1
ATOM 1198 O O . THR A 1 189 ? -59.95836 51.65973 13.77384 1.000 64.24422 181 THR A O 1
ATOM 1202 N N . PRO A 1 190 ? -61.44981 51.44662 12.10664 1.000 59.27072 182 PRO A N 1
ATOM 1203 C CA . PRO A 1 190 ? -62.58367 51.49457 13.03757 1.000 61.30095 182 PRO A CA 1
ATOM 1204 C C . PRO A 1 190 ? -62.56567 50.34438 14.03721 1.000 59.98491 182 PRO A C 1
ATOM 1205 O O . PRO A 1 190 ? -62.15268 49.22275 13.72763 1.000 55.19238 182 PRO A O 1
ATOM 1209 N N . VAL A 1 191 ? -63.03829 50.63553 15.24798 1.000 56.18227 183 VAL A N 1
ATOM 1210 C CA . VAL A 1 191 ? -63.24884 49.61849 16.27221 1.000 57.01564 183 VAL A CA 1
ATOM 1211 C C . VAL A 1 191 ? -64.73390 49.30902 16.45085 1.000 59.76921 183 VAL A C 1
ATOM 1212 O O . VAL A 1 191 ? -65.12380 48.69781 17.44277 1.000 61.32971 183 VAL A O 1
ATOM 1216 N N . LEU A 1 192 ? -65.56522 49.70498 15.48961 1.000 59.71641 184 LEU A N 1
ATOM 1217 C CA . LEU A 1 192 ? -67.01434 49.57113 15.62095 1.000 59.48075 184 LEU A CA 1
ATOM 1218 C C . LEU A 1 192 ? -67.63064 49.48703 14.22808 1.000 62.56677 184 LEU A C 1
ATOM 1219 O O . LEU A 1 192 ? -67.65912 50.48612 13.50209 1.000 61.04360 184 LEU A O 1
ATOM 1224 N N . LYS A 1 193 ? -68.11061 48.30042 13.85445 1.000 66.14675 185 LYS A N 1
ATOM 1225 C CA . LYS A 1 193 ? -68.84201 48.06609 12.61376 1.000 60.01454 185 LYS A CA 1
ATOM 1226 C C . LYS A 1 193 ? -70.34344 48.08955 12.87687 1.000 63.28378 185 LYS A C 1
ATOM 1227 O O . LYS A 1 193 ? -70.80935 47.83460 13.98936 1.000 66.75712 185 LYS A O 1
ATOM 1233 N N . GLU A 1 194 ? -71.10503 48.37466 11.82900 1.000 56.53143 186 GLU A N 1
ATOM 1234 C CA . GLU A 1 194 ? -72.55365 48.35719 11.94142 1.000 62.77127 186 GLU A CA 1
ATOM 1235 C C . GLU A 1 194 ? -73.14424 48.04830 10.57523 1.000 67.54455 186 GLU A C 1
ATOM 1236 O O . GLU A 1 194 ? -72.62285 48.49087 9.55152 1.000 66.72783 186 GLU A O 1
ATOM 1242 N N . SER A 1 195 ? -74.23015 47.28229 10.57034 1.000 71.82423 187 SER A N 1
ATOM 1243 C CA . SER A 1 195 ? -74.83779 46.81653 9.33501 1.000 68.01519 187 SER A CA 1
ATOM 1244 C C . SER A 1 195 ? -76.25581 46.34834 9.62599 1.000 67.15079 187 SER A C 1
ATOM 1245 O O . SER A 1 195 ? -76.50378 45.70812 10.65068 1.000 63.30156 187 SER A O 1
ATOM 1248 N N . LEU A 1 196 ? -77.17836 46.66269 8.71986 1.000 62.73136 188 LEU A N 1
ATOM 1249 C CA . LEU A 1 196 ? -78.57133 46.28831 8.91737 1.000 60.91040 188 LEU A CA 1
ATOM 1250 C C . LEU A 1 196 ? -78.75095 44.79913 8.66459 1.000 57.69151 188 LEU A C 1
ATOM 1251 O O . LEU A 1 196 ? -78.23178 44.26065 7.68116 1.000 57.46101 188 LEU A O 1
ATOM 1256 N N . HIS A 1 197 ? -79.48972 44.13776 9.55202 1.000 54.64219 189 HIS A N 1
ATOM 1257 C CA . HIS A 1 197 ? -79.79329 42.72493 9.41746 1.000 50.87740 189 HIS A CA 1
ATOM 1258 C C . HIS A 1 197 ? -81.29927 42.50463 9.41734 1.000 52.70772 189 HIS A C 1
ATOM 1259 O O . HIS A 1 197 ? -82.07998 43.35979 9.84442 1.000 55.53052 189 HIS A O 1
ATOM 1266 N N . TYR A 1 198 ? -81.69804 41.34478 8.90770 1.000 50.43777 190 TYR A N 1
ATOM 1267 C CA . TYR A 1 198 ? -83.09933 40.97967 8.76690 1.000 50.32610 190 TYR A CA 1
ATOM 1268 C C . TYR A 1 198 ? -83.40407 39.84001 9.72630 1.000 46.20859 190 TYR A C 1
ATOM 1269 O O . TYR A 1 198 ? -82.63993 38.87460 9.81144 1.000 46.63795 190 TYR A O 1
ATOM 1278 N N . PHE A 1 199 ? -84.50166 39.96025 10.46163 1.000 45.14241 191 PHE A N 1
ATOM 1279 C CA . PHE A 1 199 ? -84.81922 39.00953 11.51560 1.000 51.57131 191 PHE A CA 1
ATOM 1280 C C . PHE A 1 199 ? -86.16808 38.35405 11.26431 1.000 49.10535 191 PHE A C 1
ATOM 1281 O O . PHE A 1 199 ? -87.12564 39.00767 10.83310 1.000 45.74419 191 PHE A O 1
ATOM 1289 N N . PHE A 1 200 ? -86.22813 37.05679 11.54138 1.000 44.58530 192 PHE A N 1
ATOM 1290 C CA . PHE A 1 200 ? -87.48257 36.32541 11.58166 1.000 43.35413 192 PHE A CA 1
ATOM 1291 C C . PHE A 1 200 ? -88.06501 36.46313 12.98395 1.000 48.88503 192 PHE A C 1
ATOM 1292 O O . PHE A 1 200 ? -87.45806 36.01045 13.96026 1.000 49.19026 192 PHE A O 1
ATOM 1300 N N . LYS A 1 201 ? -89.22370 37.11270 13.08831 1.000 51.57956 193 LYS A N 1
ATOM 1301 C CA . LYS A 1 201 ? -89.84351 37.34663 14.38531 1.000 45.06201 193 LYS A CA 1
ATOM 1302 C C . LYS A 1 201 ? -90.38654 36.03879 14.94133 1.000 49.38172 193 LYS A C 1
ATOM 1303 O O . LYS A 1 201 ? -91.60292 35.85643 15.05695 1.000 50.51919 193 LYS A O 1
ATOM 1309 N N . LEU A 1 202 ? -89.47325 35.12664 15.26884 1.000 48.38369 194 LEU A N 1
ATOM 1310 C CA . LEU A 1 202 ? -89.82811 33.84715 15.87792 1.000 47.08860 194 LEU A CA 1
ATOM 1311 C C . LEU A 1 202 ? -90.75467 33.95664 17.08632 1.000 47.43016 194 LEU A C 1
ATOM 1312 O O . LEU A 1 202 ? -91.64170 33.09541 17.21942 1.000 46.95118 194 LEU A O 1
ATOM 1317 N N . PRO A 1 203 ? -90.61923 34.93964 17.98861 1.000 50.64642 195 PRO A N 1
ATOM 1318 C CA . PRO A 1 203 ? -91.56816 35.02782 19.11215 1.000 47.69430 195 PRO A CA 1
ATOM 1319 C C . PRO A 1 203 ? -93.02435 35.12240 18.69522 1.000 49.01899 195 PRO A C 1
ATOM 1320 O O . PRO A 1 203 ? -93.89736 34.79849 19.50858 1.000 51.74801 195 PRO A O 1
ATOM 1324 N N . ASP A 1 204 ? -93.31700 35.54585 17.46042 1.000 49.10665 196 ASP A N 1
ATOM 1325 C CA . ASP A 1 204 ? -94.69579 35.58087 16.97894 1.000 47.26330 196 ASP A CA 1
ATOM 1326 C C . ASP A 1 204 ? -95.35666 34.21047 17.00529 1.000 45.64508 196 ASP A C 1
ATOM 1327 O O . ASP A 1 204 ? -96.58835 34.13296 17.00342 1.000 46.11193 196 ASP A O 1
ATOM 1332 N N . PHE A 1 205 ? -94.57402 33.13242 17.04015 1.000 45.62386 197 PHE A N 1
ATOM 1333 C CA . PHE A 1 205 ? -95.10313 31.77485 17.02494 1.000 47.54549 197 PHE A CA 1
ATOM 1334 C C . PHE A 1 205 ? -94.88555 31.04000 18.34244 1.000 48.95976 197 PHE A C 1
ATOM 1335 O O . PHE A 1 205 ? -95.05354 29.81347 18.39456 1.000 46.21721 197 PHE A O 1
ATOM 1343 N N . GLU A 1 206 ? -94.53175 31.76205 19.41015 1.000 49.74697 198 GLU A N 1
ATOM 1344 C CA . GLU A 1 206 ? -94.10239 31.10447 20.63806 1.000 46.27654 198 GLU A CA 1
ATOM 1345 C C . GLU A 1 206 ? -95.22408 30.27648 21.25284 1.000 48.42896 198 GLU A C 1
ATOM 1346 O O . GLU A 1 206 ? -94.98383 29.17186 21.75593 1.000 48.41217 198 GLU A O 1
ATOM 1352 N N . ALA A 1 207 ? -96.45636 30.78844 21.22149 1.000 47.54238 199 ALA A N 1
ATOM 1353 C CA . ALA A 1 207 ? -97.58524 30.01100 21.72240 1.000 40.98923 199 ALA A CA 1
ATOM 1354 C C . ALA A 1 207 ? -97.77313 28.74269 20.90386 1.000 46.77862 199 ALA A C 1
ATOM 1355 O O . ALA A 1 207 ? -97.89817 27.64584 21.45964 1.000 47.85520 199 ALA A O 1
ATOM 1357 N N . MET A 1 208 ? -97.78855 28.87618 19.57288 1.000 47.90015 200 MET A N 1
ATOM 1358 C CA . MET A 1 208 ? -97.88926 27.70666 18.70699 1.000 44.99981 200 MET A CA 1
ATOM 1359 C C . MET A 1 208 ? -96.76613 26.71944 18.98951 1.000 45.52010 200 MET A C 1
ATOM 1360 O O . MET A 1 208 ? -96.99940 25.50764 19.08027 1.000 44.12045 200 MET A O 1
ATOM 1365 N N . LEU A 1 209 ? -95.53913 27.22083 19.13606 1.000 44.41530 201 LEU A N 1
ATOM 1366 C CA . LEU A 1 209 ? -94.40667 26.33123 19.35895 1.000 47.19460 201 LEU A CA 1
ATOM 1367 C C . LEU A 1 209 ? -94.47960 25.66922 20.72934 1.000 45.66659 201 LEU A C 1
ATOM 1368 O O . LEU A 1 209 ? -94.14837 24.48638 20.86796 1.000 44.13977 201 LEU A O 1
ATOM 1373 N N . LYS A 1 210 ? -94.91630 26.40931 21.75342 1.000 45.58018 202 LYS A N 1
ATOM 1374 C CA . LYS A 1 210 ? -95.08746 25.80540 23.07245 1.000 47.11563 202 LYS A CA 1
ATOM 1375 C C . LYS A 1 210 ? -96.07085 24.64343 23.03070 1.000 47.18747 202 LYS A C 1
ATOM 1376 O O . LYS A 1 210 ? -95.95079 23.69864 23.81741 1.000 49.95718 202 LYS A O 1
ATOM 1382 N N . GLN A 1 211 ? -97.04392 24.69029 22.12534 1.000 46.41201 203 GLN A N 1
ATOM 1383 C CA . GLN A 1 211 ? -97.99994 23.60144 21.98572 1.000 44.36315 203 GLN A CA 1
ATOM 1384 C C . GLN A 1 211 ? -97.48653 22.50451 21.06100 1.000 46.77026 203 GLN A C 1
ATOM 1385 O O . GLN A 1 211 ? -97.61997 21.31576 21.37444 1.000 45.64511 203 GLN A O 1
ATOM 1391 N N . TRP A 1 212 ? -96.88095 22.88371 19.93195 1.000 46.92629 204 TRP A N 1
ATOM 1392 C CA . TRP A 1 212 ? -96.46063 21.88923 18.95281 1.000 41.14047 204 TRP A CA 1
ATOM 1393 C C . TRP A 1 212 ? -95.30803 21.03952 19.47262 1.000 41.08999 204 TRP A C 1
ATOM 1394 O O . TRP A 1 212 ? -95.25657 19.83311 19.21449 1.000 39.88537 204 TRP A O 1
ATOM 1405 N N . THR A 1 213 ? -94.37143 21.64813 20.20302 1.000 48.06585 205 THR A N 1
ATOM 1406 C CA . THR A 1 213 ? -93.21684 20.90723 20.70490 1.000 45.91634 205 THR A CA 1
ATOM 1407 C C . THR A 1 213 ? -93.60666 19.81055 21.68496 1.000 44.56370 205 THR A C 1
ATOM 1408 O O . THR A 1 213 ? -92.83106 18.87031 21.88493 1.000 47.19058 205 THR A O 1
ATOM 1412 N N . ARG A 1 214 ? -94.78007 19.90656 22.30568 1.000 43.15393 206 ARG A N 1
ATOM 1413 C CA . ARG A 1 214 ? -95.24948 18.88163 23.22656 1.000 44.76544 206 ARG A CA 1
ATOM 1414 C C . ARG A 1 214 ? -96.42598 18.10869 22.65625 1.000 43.48359 206 ARG A C 1
ATOM 1415 O O . ARG A 1 214 ? -97.18357 17.48955 23.40603 1.000 45.46874 206 ARG A O 1
ATOM 1423 N N . SER A 1 215 ? -96.58869 18.13151 21.34060 1.000 42.83784 207 SER A N 1
ATOM 1424 C CA . SER A 1 215 ? -97.74917 17.54805 20.68974 1.000 41.41140 207 SER A CA 1
ATOM 1425 C C . SER A 1 215 ? -97.56833 16.07939 20.34242 1.000 40.47219 207 SER A C 1
ATOM 1426 O O . SER A 1 215 ? -98.52935 15.44432 19.89535 1.000 41.52300 207 SER A O 1
ATOM 1429 N N . GLY A 1 216 ? -96.37438 15.52776 20.53061 1.000 38.98088 208 GLY A N 1
ATOM 1430 C CA . GLY A 1 216 ? -96.04471 14.20984 20.03013 1.000 39.96189 208 GLY A CA 1
ATOM 1431 C C . GLY A 1 216 ? -95.06570 14.22857 18.88043 1.000 42.38298 208 GLY A C 1
ATOM 1432 O O . GLY A 1 216 ? -94.51209 13.17492 18.53478 1.000 41.10117 208 GLY A O 1
ATOM 1433 N N . ALA A 1 217 ? -94.82854 15.39629 18.28041 1.000 41.08499 209 ALA A N 1
ATOM 1434 C CA . ALA A 1 217 ? -93.84423 15.50065 17.21597 1.000 40.36328 209 ALA A CA 1
ATOM 1435 C C . ALA A 1 217 ? -92.42736 15.23536 17.70949 1.000 39.17587 209 ALA A C 1
ATOM 1436 O O . ALA A 1 217 ? -91.57325 14.84586 16.90894 1.000 42.72805 209 ALA A O 1
ATOM 1438 N N . LEU A 1 218 ? -92.15800 15.43039 18.99840 1.000 38.86158 210 LEU A N 1
ATOM 1439 C CA . LEU A 1 218 ? -90.83959 15.20493 19.57434 1.000 40.80007 210 LEU A CA 1
ATOM 1440 C C . LEU A 1 218 ? -90.91799 14.13202 20.65029 1.000 43.14910 210 LEU A C 1
ATOM 1441 O O . LEU A 1 218 ? -91.89535 14.06476 21.40412 1.000 43.27097 210 LEU A O 1
ATOM 1446 N N . GLN A 1 219 ? -89.88395 13.29546 20.71361 1.000 37.83304 211 GLN A N 1
ATOM 1447 C CA . GLN A 1 219 ? -89.70702 12.40738 21.85262 1.000 46.04989 211 GLN A CA 1
ATOM 1448 C C . GLN A 1 219 ? -89.59374 13.24050 23.13354 1.000 50.85021 211 GLN A C 1
ATOM 1449 O O . GLN A 1 219 ? -89.13320 14.38866 23.11323 1.000 45.07216 211 GLN A O 1
ATOM 1455 N N . GLU A 1 220 ? -90.03687 12.66397 24.25954 1.000 51.99390 212 GLU A N 1
ATOM 1456 C CA . GLU A 1 220 ? -90.12934 13.44717 25.49349 1.000 48.88683 212 GLU A CA 1
ATOM 1457 C C . GLU A 1 220 ? -88.77135 13.99146 25.91843 1.000 46.32790 212 GLU A C 1
ATOM 1458 O O . GLU A 1 220 ? -88.66243 15.14930 26.33875 1.000 43.54522 212 GLU A O 1
ATOM 1464 N N . SER A 1 221 ? -87.72852 13.16511 25.82976 1.000 48.61752 213 SER A N 1
ATOM 1465 C CA . SER A 1 221 ? -86.37650 13.63083 26.11831 1.000 48.27235 213 SER A CA 1
ATOM 1466 C C . SER A 1 221 ? -86.01654 14.82505 25.25221 1.000 48.26573 213 SER A C 1
ATOM 1467 O O . SER A 1 221 ? -85.51726 15.84357 25.74836 1.000 47.48833 213 SER A O 1
ATOM 1470 N N . VAL A 1 222 ? -86.26822 14.70855 23.94701 1.000 48.65028 214 VAL A N 1
ATOM 1471 C CA . VAL A 1 222 ? -85.97800 15.78882 23.01173 1.000 43.79860 214 VAL A CA 1
ATOM 1472 C C . VAL A 1 222 ? -86.78545 17.02963 23.37206 1.000 43.36224 214 VAL A C 1
ATOM 1473 O O . VAL A 1 222 ? -86.24596 18.13999 23.45380 1.000 44.05421 214 VAL A O 1
ATOM 1477 N N . ALA A 1 223 ? -88.08765 16.85449 23.61972 1.000 43.63671 215 ALA A N 1
ATOM 1478 C CA . ALA A 1 223 ? -88.94198 18.00009 23.91721 1.000 42.79636 215 ALA A CA 1
ATOM 1479 C C . ALA A 1 223 ? -88.48028 18.73294 25.16825 1.000 42.55067 215 ALA A C 1
ATOM 1480 O O . ALA A 1 223 ? -88.52847 19.96548 25.22048 1.000 42.98734 215 ALA A O 1
ATOM 1482 N N . ASN A 1 224 ? -88.02157 17.99894 26.18579 1.000 44.02379 216 ASN A N 1
ATOM 1483 C CA . ASN A 1 224 ? -87.62846 18.65774 27.42890 1.000 45.44284 216 ASN A CA 1
ATOM 1484 C C . ASN A 1 224 ? -86.26704 19.32924 27.32651 1.000 47.54160 216 ASN A C 1
ATOM 1485 O O . ASN A 1 224 ? -86.05271 20.36528 27.96433 1.000 43.79962 216 ASN A O 1
ATOM 1490 N N . LYS A 1 225 ? -85.33710 18.77433 26.54302 1.000 47.15613 217 LYS A N 1
ATOM 1491 C CA . LYS A 1 225 ? -84.09286 19.49835 26.30450 1.000 45.97343 217 LYS A CA 1
ATOM 1492 C C . LYS A 1 225 ? -84.34016 20.71629 25.42943 1.000 44.19510 217 LYS A C 1
ATOM 1493 O O . LYS A 1 225 ? -83.73844 21.77322 25.64433 1.000 45.51580 217 LYS A O 1
ATOM 1499 N N . LEU A 1 226 ? -85.23763 20.59701 24.44933 1.000 42.42854 218 LEU A N 1
ATOM 1500 C CA . LEU A 1 226 ? -85.51411 21.73827 23.58781 1.000 43.56193 218 LEU A CA 1
ATOM 1501 C C . LEU A 1 226 ? -86.24720 22.83450 24.34337 1.000 45.60299 218 LEU A C 1
ATOM 1502 O O . LEU A 1 226 ? -85.98733 24.02329 24.11868 1.000 46.03279 218 LEU A O 1
ATOM 1507 N N . ALA A 1 227 ? -87.13559 22.45465 25.26477 1.000 46.94850 219 ALA A N 1
ATOM 1508 C CA . ALA A 1 227 ? -87.93863 23.42013 26.00375 1.000 45.36372 219 ALA A CA 1
ATOM 1509 C C . ALA A 1 227 ? -87.10013 24.41413 26.79182 1.000 42.09187 219 ALA A C 1
ATOM 1510 O O . ALA A 1 227 ? -87.65593 25.37770 27.32728 1.000 41.53173 219 ALA A O 1
ATOM 1512 N N . GLU A 1 228 ? -85.78636 24.21134 26.87393 1.000 40.03637 220 GLU A N 1
ATOM 1513 C CA . GLU A 1 228 ? -84.93557 25.19418 27.52936 1.000 43.31694 220 GLU A CA 1
ATOM 1514 C C . GLU A 1 228 ? -84.98509 26.52957 26.80072 1.000 48.40669 220 GLU A C 1
ATOM 1515 O O . GLU A 1 228 ? -85.08653 27.58631 27.43366 1.000 48.57303 220 GLU A O 1
ATOM 1521 N N . TRP A 1 229 ? -84.94132 26.50224 25.46661 1.000 49.87269 221 TRP A N 1
ATOM 1522 C CA . TRP A 1 229 ? -85.14250 27.72600 24.69938 1.000 50.85036 221 TRP A CA 1
ATOM 1523 C C . TRP A 1 229 ? -86.51820 28.32953 24.96172 1.000 50.13455 221 TRP A C 1
ATOM 1524 O O . TRP A 1 229 ? -86.66124 29.55554 24.99236 1.000 52.92167 221 TRP A O 1
ATOM 1535 N N . LEU A 1 230 ? -87.53865 27.49233 25.15721 1.000 47.89780 222 LEU A N 1
ATOM 1536 C CA . LEU A 1 230 ? -88.87568 28.01231 25.42266 1.000 48.18813 222 LEU A CA 1
ATOM 1537 C C . LEU A 1 230 ? -88.98749 28.59186 26.83127 1.000 54.48097 222 LEU A C 1
ATOM 1538 O O . LEU A 1 230 ? -89.57502 29.66448 27.01653 1.000 57.42985 222 LEU A O 1
ATOM 1543 N N . ASP A 1 231 ? -88.45610 27.88610 27.83924 1.000 51.23070 223 ASP A N 1
ATOM 1544 C CA . ASP A 1 231 ? -88.43580 28.42523 29.19814 1.000 52.33557 223 ASP A CA 1
ATOM 1545 C C . ASP A 1 231 ? -87.76403 29.79205 29.23730 1.000 52.38973 223 ASP A C 1
ATOM 1546 O O . ASP A 1 231 ? -88.22149 30.70344 29.93674 1.000 53.68477 223 ASP A O 1
ATOM 1551 N N . SER A 1 232 ? -86.66462 29.94395 28.50100 1.000 55.27179 224 SER A N 1
ATOM 1552 C CA . SER A 1 232 ? -85.91888 31.19553 28.51155 1.000 59.33843 224 SER A CA 1
ATOM 1553 C C . SER A 1 232 ? -86.68113 32.31464 27.81533 1.000 58.59774 224 SER A C 1
ATOM 1554 O O . SER A 1 232 ? -86.56976 33.47829 28.21348 1.000 60.69117 224 SER A O 1
ATOM 1557 N N . GLY A 1 233 ? -87.46390 31.98439 26.79138 1.000 58.90215 225 GLY A N 1
ATOM 1558 C CA . GLY A 1 233 ? -88.12559 32.98308 25.97711 1.000 55.54984 225 GLY A CA 1
ATOM 1559 C C . GLY A 1 233 ? -87.49214 33.05876 24.60534 1.000 56.44464 225 GLY A C 1
ATOM 1560 O O . GLY A 1 233 ? -86.27674 33.24782 24.49140 1.000 57.53289 225 GLY A O 1
ATOM 1561 N N . LEU A 1 234 ? -88.29534 32.89897 23.55814 1.000 55.41311 226 LEU A N 1
ATOM 1562 C CA . LEU A 1 234 ? -87.75040 32.88002 22.21127 1.000 53.77924 226 LEU A CA 1
ATOM 1563 C C . LEU A 1 234 ? -87.24228 34.26293 21.82788 1.000 56.42993 226 LEU A C 1
ATOM 1564 O O . LEU A 1 234 ? -87.70263 35.28429 22.34165 1.000 59.19128 226 LEU A O 1
ATOM 1569 N N . GLN A 1 235 ? -86.26651 34.28472 20.93027 1.000 54.84051 227 GLN A N 1
ATOM 1570 C CA . GLN A 1 235 ? -85.66602 35.51527 20.44268 1.000 55.21844 227 GLN A CA 1
ATOM 1571 C C . GLN A 1 235 ? -85.77469 35.59051 18.92506 1.000 54.50726 227 GLN A C 1
ATOM 1572 O O . GLN A 1 235 ? -85.82047 34.56423 18.23746 1.000 53.12975 227 GLN A O 1
ATOM 1578 N N . GLN A 1 236 ? -85.82094 36.81703 18.40716 1.000 55.75146 228 GLN A N 1
ATOM 1579 C CA . GLN A 1 236 ? -85.76964 37.00885 16.96477 1.000 51.29640 228 GLN A CA 1
ATOM 1580 C C . GLN A 1 236 ? -84.50717 36.37030 16.39730 1.000 50.31398 228 GLN A C 1
ATOM 1581 O O . GLN A 1 236 ? -83.46337 36.30749 17.05139 1.000 51.92046 228 GLN A O 1
ATOM 1587 N N . TRP A 1 237 ? -84.61249 35.88018 15.17049 1.000 47.55345 229 TRP A N 1
ATOM 1588 C CA . TRP A 1 237 ? -83.55484 35.09897 14.54917 1.000 48.17589 229 TRP A CA 1
ATOM 1589 C C . TRP A 1 237 ? -82.94954 35.86937 13.38272 1.000 46.43034 229 TRP A C 1
ATOM 1590 O O . TRP A 1 237 ? -83.66764 36.29397 12.47285 1.000 45.23829 229 TRP A O 1
ATOM 1601 N N . ASP A 1 238 ? -81.62909 36.03137 13.41371 1.000 46.26980 230 ASP A N 1
ATOM 1602 C CA . ASP A 1 238 ? -80.88069 36.75468 12.38943 1.000 47.56622 230 ASP A CA 1
ATOM 1603 C C . ASP A 1 238 ? -80.76024 35.87487 11.14600 1.000 48.73797 230 ASP A C 1
ATOM 1604 O O . ASP A 1 238 ? -80.07101 34.85140 11.16982 1.000 48.81770 230 ASP A O 1
ATOM 1609 N N . ILE A 1 239 ? -81.41770 36.26985 10.05514 1.000 45.31870 231 ILE A N 1
ATOM 1610 C CA . ILE A 1 239 ? -81.49480 35.44649 8.85393 1.000 45.77529 231 ILE A CA 1
ATOM 1611 C C . ILE A 1 239 ? -80.71529 36.05031 7.69324 1.000 49.97627 231 ILE A C 1
ATOM 1612 O O . ILE A 1 239 ? -80.75391 35.50935 6.58215 1.000 48.01681 231 ILE A O 1
ATOM 1617 N N . SER A 1 240 ? -80.00006 37.14920 7.91355 1.000 47.54463 232 SER A N 1
ATOM 1618 C CA . SER A 1 240 ? -79.28360 37.81145 6.83701 1.000 47.81658 232 SER A CA 1
ATOM 1619 C C . SER A 1 240 ? -77.78708 37.82811 7.11362 1.000 47.36540 232 SER A C 1
ATOM 1620 O O . SER A 1 240 ? -77.34942 37.85766 8.26601 1.000 51.31274 232 SER A O 1
ATOM 1623 N N . ARG A 1 241 ? -77.00931 37.80320 6.03487 1.000 49.18772 233 ARG A N 1
ATOM 1624 C CA . ARG A 1 241 ? -75.56320 37.94807 6.08579 1.000 52.14223 233 ARG A CA 1
ATOM 1625 C C . ARG A 1 241 ? -75.13599 38.96596 5.03917 1.000 54.45888 233 ARG A C 1
ATOM 1626 O O . ARG A 1 241 ? -75.80213 39.13761 4.01559 1.000 55.21495 233 ARG A O 1
ATOM 1634 N N . ASP A 1 242 ? -74.02328 39.64419 5.30376 1.000 54.06716 234 ASP A N 1
ATOM 1635 C CA . ASP A 1 242 ? -73.51062 40.65709 4.39300 1.000 56.76244 234 ASP A CA 1
ATOM 1636 C C . ASP A 1 242 ? -72.65828 40.03272 3.29394 1.000 59.60648 234 ASP A C 1
ATOM 1637 O O . ASP A 1 242 ? -72.21919 38.88342 3.38403 1.000 61.68862 234 ASP A O 1
ATOM 1642 N N . ALA A 1 243 ? -72.42591 40.81445 2.24529 1.000 61.62256 235 ALA A N 1
ATOM 1643 C CA . ALA A 1 243 ? -71.53018 40.36505 1.19514 1.000 62.17449 235 ALA A CA 1
ATOM 1644 C C . ALA A 1 243 ? -70.07908 40.52221 1.64716 1.000 62.78330 235 ALA A C 1
ATOM 1645 O O . ALA A 1 243 ? -69.75176 41.45295 2.38941 1.000 65.41985 235 ALA A O 1
ATOM 1647 N N . PRO A 1 244 ? -69.18539 39.61753 1.22020 1.000 63.17642 236 PRO A N 1
ATOM 1648 C CA . PRO A 1 244 ? -69.39010 38.50491 0.28225 1.000 63.88584 236 PRO A CA 1
ATOM 1649 C C . PRO A 1 244 ? -69.94976 37.24811 0.94377 1.000 62.89134 236 PRO A C 1
ATOM 1650 O O . PRO A 1 244 ? -69.46358 36.80898 1.98117 1.000 66.57654 236 PRO A O 1
ATOM 1654 N N . TYR A 1 245 ? -70.97454 36.64531 0.34584 1.000 60.82835 237 TYR A N 1
ATOM 1655 C CA . TYR A 1 245 ? -71.61384 35.46119 0.90246 1.000 57.72327 237 TYR A CA 1
ATOM 1656 C C . TYR A 1 245 ? -72.12775 34.60660 -0.24409 1.000 58.53901 237 TYR A C 1
ATOM 1657 O O . TYR A 1 245 ? -72.82882 35.11280 -1.12540 1.000 60.33771 237 TYR A O 1
ATOM 1666 N N . PHE A 1 246 ? -71.77958 33.32120 -0.23601 1.000 60.74373 238 PHE A N 1
ATOM 1667 C CA . PHE A 1 246 ? -72.26491 32.39475 -1.25751 1.000 56.41446 238 PHE A CA 1
ATOM 1668 C C . PHE A 1 246 ? -73.64057 31.89286 -0.83738 1.000 52.60808 238 PHE A C 1
ATOM 1669 O O . PHE A 1 246 ? -73.76140 30.98787 -0.01070 1.000 52.91571 238 PHE A O 1
ATOM 1677 N N . GLY A 1 247 ? -74.68185 32.48828 -1.40417 1.000 51.31838 239 GLY A N 1
ATOM 1678 C CA . GLY A 1 247 ? -76.03741 32.10261 -1.06529 1.000 48.28026 239 GLY A CA 1
ATOM 1679 C C . GLY A 1 247 ? -77.03543 32.93827 -1.83586 1.000 49.28335 239 GLY A C 1
ATOM 1680 O O . GLY A 1 247 ? -76.67583 33.67916 -2.75358 1.000 56.49392 239 GLY A O 1
ATOM 1681 N N . PHE A 1 248 ? -78.30177 32.81268 -1.44736 1.000 48.94699 240 PHE A N 1
ATOM 1682 C CA . PHE A 1 248 ? -79.37889 33.51348 -2.13238 1.000 50.86476 240 PHE A CA 1
ATOM 1683 C C . PHE A 1 248 ? -79.47882 34.95374 -1.64852 1.000 51.79134 240 PHE A C 1
ATOM 1684 O O . PHE A 1 248 ? -79.32843 35.23689 -0.45942 1.000 54.20462 240 PHE A O 1
ATOM 1692 N N . GLU A 1 249 ? -79.74022 35.86644 -2.57536 1.000 58.96512 241 GLU A N 1
ATOM 1693 C CA . GLU A 1 249 ? -79.90058 37.26449 -2.21259 1.000 58.56442 241 GLU A CA 1
ATOM 1694 C C . GLU A 1 249 ? -81.32511 37.52679 -1.74244 1.000 55.40580 241 GLU A C 1
ATOM 1695 O O . GLU A 1 249 ? -82.28433 36.97215 -2.28353 1.000 60.40430 241 GLU A O 1
ATOM 1701 N N . ILE A 1 250 ? -81.45836 38.38114 -0.73882 1.000 52.82130 242 ILE A N 1
ATOM 1702 C CA . ILE A 1 250 ? -82.76393 38.62903 -0.12268 1.000 53.61929 242 ILE A CA 1
ATOM 1703 C C . ILE A 1 250 ? -83.55284 39.59154 -1.00317 1.000 51.84129 242 ILE A C 1
ATOM 1704 O O . ILE A 1 250 ? -83.00591 40.62450 -1.41853 1.000 52.54887 242 ILE A O 1
ATOM 1709 N N . PRO A 1 251 ? -84.81743 39.29710 -1.30163 1.000 48.95004 243 PRO A N 1
ATOM 1710 C CA . PRO A 1 251 ? -85.63673 40.23039 -2.08164 1.000 50.34429 243 PRO A CA 1
ATOM 1711 C C . PRO A 1 251 ? -85.65702 41.62897 -1.48020 1.000 53.48245 243 PRO A C 1
ATOM 1712 O O . PRO A 1 251 ? -85.96531 41.81723 -0.29875 1.000 59.71780 243 PRO A O 1
ATOM 1716 N N . ASP A 1 252 ? -85.29597 42.60903 -2.31020 1.000 57.17647 244 ASP A N 1
ATOM 1717 C CA . ASP A 1 252 ? -85.38761 44.03789 -2.02464 1.000 60.09620 244 ASP A CA 1
ATOM 1718 C C . ASP A 1 252 ? -84.33382 44.51751 -1.03745 1.000 61.27760 244 ASP A C 1
ATOM 1719 O O . ASP A 1 252 ? -84.43993 45.62651 -0.51030 1.000 70.58339 244 ASP A O 1
ATOM 1724 N N . ALA A 1 253 ? -83.30090 43.71715 -0.78939 1.000 57.19057 245 ALA A N 1
ATOM 1725 C CA . ALA A 1 253 ? -82.22834 44.06358 0.14280 1.000 59.96019 245 ALA A CA 1
ATOM 1726 C C . ALA A 1 253 ? -80.89531 43.83378 -0.55589 1.000 64.39664 245 ALA A C 1
ATOM 1727 O O . ALA A 1 253 ? -80.22385 42.81764 -0.32296 1.000 65.30574 245 ALA A O 1
ATOM 1729 N N . PRO A 1 254 ? -80.48072 44.76250 -1.41932 1.000 67.34582 246 PRO A N 1
ATOM 1730 C CA . PRO A 1 254 ? -79.23281 44.57705 -2.17343 1.000 63.86176 246 PRO A CA 1
ATOM 1731 C C . PRO A 1 254 ? -78.02705 44.43342 -1.25339 1.000 64.78369 246 PRO A C 1
ATOM 1732 O O . PRO A 1 254 ? -77.87499 45.16781 -0.27473 1.000 67.26656 246 PRO A O 1
ATOM 1736 N N . GLY A 1 255 ? -77.16033 43.47722 -1.58295 1.000 63.69863 247 GLY A N 1
ATOM 1737 C CA . GLY A 1 255 ? -75.99577 43.18860 -0.77239 1.000 59.22222 247 GLY A CA 1
ATOM 1738 C C . GLY A 1 255 ? -76.26446 42.34408 0.45321 1.000 61.57252 247 GLY A C 1
ATOM 1739 O O . GLY A 1 255 ? -75.32695 42.06656 1.21561 1.000 59.41332 247 GLY A O 1
ATOM 1740 N N . LYS A 1 256 ? -77.50799 41.92843 0.66766 1.000 60.17068 248 LYS A N 1
ATOM 1741 C CA . LYS A 1 256 ? -77.89303 41.11528 1.80878 1.000 57.42450 248 LYS A CA 1
ATOM 1742 C C . LYS A 1 256 ? -78.28859 39.72954 1.31906 1.000 56.09383 248 LYS A C 1
ATOM 1743 O O . LYS A 1 256 ? -79.04474 39.60072 0.35131 1.000 57.20958 248 LYS A O 1
ATOM 1749 N N . TYR A 1 257 ? -77.77867 38.69948 1.98587 1.000 55.80315 249 TYR A N 1
ATOM 1750 C CA . TYR A 1 257 ? -78.05696 37.31789 1.62944 1.000 51.78719 249 TYR A CA 1
ATOM 1751 C C . TYR A 1 257 ? -78.68851 36.58336 2.80269 1.000 48.92057 249 TYR A C 1
ATOM 1752 O O . TYR A 1 257 ? -78.44775 36.91522 3.96542 1.000 48.19897 249 TYR A O 1
ATOM 1761 N N . PHE A 1 258 ? -79.49735 35.57857 2.48194 1.000 47.13730 250 PHE A N 1
ATOM 1762 C CA . PHE A 1 258 ? -80.03647 34.69212 3.50069 1.000 46.91205 250 PHE A CA 1
ATOM 1763 C C . PHE A 1 258 ? -78.91766 33.88770 4.14680 1.000 49.70963 250 PHE A C 1
ATOM 1764 O O . PHE A 1 258 ? -78.02522 33.37467 3.46554 1.000 50.12511 250 PHE A O 1
ATOM 1772 N N . TYR A 1 259 ? -78.96623 33.79216 5.47190 1.000 45.24427 251 TYR A N 1
ATOM 1773 C CA . TYR A 1 259 ? -78.09850 32.87954 6.19813 1.000 44.73293 251 TYR A CA 1
ATOM 1774 C C . TYR A 1 259 ? -78.38395 31.44948 5.75700 1.000 44.00535 251 TYR A C 1
ATOM 1775 O O . TYR A 1 259 ? -79.52386 31.09334 5.44875 1.000 41.74987 251 TYR A O 1
ATOM 1784 N N . VAL A 1 260 ? -77.33007 30.62762 5.71663 1.000 43.75617 252 VAL A N 1
ATOM 1785 C CA . VAL A 1 260 ? -77.45051 29.28108 5.15286 1.000 44.71979 252 VAL A CA 1
ATOM 1786 C C . VAL A 1 260 ? -78.55575 28.48950 5.84976 1.000 46.05581 252 VAL A C 1
ATOM 1787 O O . VAL A 1 260 ? -79.31511 27.75340 5.20316 1.000 43.29540 252 VAL A O 1
ATOM 1791 N N . TRP A 1 261 ? -78.68318 28.64691 7.17167 1.000 44.89579 253 TRP A N 1
ATOM 1792 C CA . TRP A 1 261 ? -79.69164 27.91071 7.92542 1.000 44.33270 253 TRP A CA 1
ATOM 1793 C C . TRP A 1 261 ? -81.10890 28.36870 7.62520 1.000 44.49029 253 TRP A C 1
ATOM 1794 O O . TRP A 1 261 ? -82.05273 27.66183 7.98695 1.000 45.07879 253 TRP A O 1
ATOM 1805 N N . LEU A 1 262 ? -81.28505 29.52474 6.98604 1.000 41.77919 254 LEU A N 1
ATOM 1806 C CA . LEU A 1 262 ? -82.61849 29.91785 6.54609 1.000 43.48317 254 LEU A CA 1
ATOM 1807 C C . LEU A 1 262 ? -83.08436 29.05267 5.37776 1.000 45.54310 254 LEU A C 1
ATOM 1808 O O . LEU A 1 262 ? -84.19784 28.51256 5.39746 1.000 44.00833 254 LEU A O 1
ATOM 1813 N N . ASP A 1 263 ? -82.24971 28.90881 4.34520 1.000 42.70312 255 ASP A N 1
ATOM 1814 C CA . ASP A 1 263 ? -82.69321 28.18961 3.15938 1.000 42.99692 255 ASP A CA 1
ATOM 1815 C C . ASP A 1 263 ? -82.45907 26.68785 3.24187 1.000 42.44468 255 ASP A C 1
ATOM 1816 O O . ASP A 1 263 ? -83.17407 25.93252 2.57033 1.000 41.74799 255 ASP A O 1
ATOM 1821 N N . ALA A 1 264 ? -81.49408 26.24276 4.05064 1.000 40.79481 256 ALA A N 1
ATOM 1822 C CA . ALA A 1 264 ? -81.18858 24.81626 4.15051 1.000 38.94466 256 ALA A CA 1
ATOM 1823 C C . ALA A 1 264 ? -82.42044 23.94855 4.37996 1.000 40.33523 256 ALA A C 1
ATOM 1824 O O . ALA A 1 264 ? -82.64753 23.03191 3.57503 1.000 40.91951 256 ALA A O 1
ATOM 1826 N N . PRO A 1 265 ? -83.26813 24.18191 5.39394 1.000 43.86461 257 PRO A N 1
ATOM 1827 C CA . PRO A 1 265 ? -84.44748 23.31514 5.54086 1.000 40.07610 257 PRO A CA 1
ATOM 1828 C C . PRO A 1 265 ? -85.43108 23.47114 4.40177 1.000 40.96885 257 PRO A C 1
ATOM 1829 O O . PRO A 1 265 ? -86.17909 22.53150 4.11420 1.000 42.26460 257 PRO A O 1
ATOM 1833 N N . ILE A 1 266 ? -85.47270 24.63887 3.75672 1.000 38.26707 258 ILE A N 1
ATOM 1834 C CA . ILE A 1 266 ? -86.31673 24.78752 2.58788 1.000 38.78171 258 ILE A CA 1
ATOM 1835 C C . ILE A 1 266 ? -85.80352 23.89895 1.46589 1.000 40.88230 258 ILE A C 1
ATOM 1836 O O . ILE A 1 266 ? -86.56468 23.53466 0.55925 1.000 39.73515 258 ILE A O 1
ATOM 1841 N N . GLY A 1 267 ? -84.52643 23.51204 1.53187 1.000 39.52096 259 GLY A N 1
ATOM 1842 C CA . GLY A 1 267 ? -84.01703 22.48556 0.64351 1.000 37.92880 259 GLY A CA 1
ATOM 1843 C C . GLY A 1 267 ? -84.84685 21.21788 0.65537 1.000 39.38596 259 GLY A C 1
ATOM 1844 O O . GLY A 1 267 ? -84.93762 20.52481 -0.36226 1.000 40.41691 259 GLY A O 1
ATOM 1845 N N . TYR A 1 268 ? -85.46232 20.89369 1.79866 1.000 40.25256 260 TYR A N 1
ATOM 1846 C CA . TYR A 1 268 ? -86.38203 19.75866 1.85285 1.000 39.06204 260 TYR A CA 1
ATOM 1847 C C . TYR A 1 268 ? -87.51487 19.93423 0.85284 1.000 39.70640 260 TYR A C 1
ATOM 1848 O O . TYR A 1 268 ? -87.76088 19.05836 0.01414 1.000 39.54238 260 TYR A O 1
ATOM 1857 N N . MET A 1 269 ? -88.22287 21.06482 0.93281 1.000 36.12654 261 MET A N 1
ATOM 1858 C CA . MET A 1 269 ? -89.29356 21.32774 -0.02270 1.000 41.61300 261 MET A CA 1
ATOM 1859 C C . MET A 1 269 ? -88.75459 21.39048 -1.44626 1.000 41.35354 261 MET A C 1
ATOM 1860 O O . MET A 1 269 ? -89.36172 20.84208 -2.37316 1.000 35.94115 261 MET A O 1
ATOM 1865 N N . ALA A 1 270 ? -87.61019 22.05480 -1.63137 1.000 41.39467 262 ALA A N 1
ATOM 1866 C CA . ALA A 1 270 ? -87.00373 22.16012 -2.95090 1.000 36.81032 262 ALA A CA 1
ATOM 1867 C C . ALA A 1 270 ? -86.70832 20.78167 -3.52766 1.000 39.55945 262 ALA A C 1
ATOM 1868 O O . ALA A 1 270 ? -87.08728 20.47618 -4.66601 1.000 39.62203 262 ALA A O 1
ATOM 1870 N N . SER A 1 271 ? -86.04335 19.92728 -2.74580 1.000 38.40995 263 SER A N 1
ATOM 1871 C CA . SER A 1 271 ? -85.73167 18.58153 -3.21818 1.000 38.37114 263 SER A CA 1
ATOM 1872 C C . SER A 1 271 ? -86.99384 17.83063 -3.62101 1.000 38.21046 263 SER A C 1
ATOM 1873 O O . SER A 1 271 ? -86.99162 17.08629 -4.60718 1.000 40.91984 263 SER A O 1
ATOM 1876 N N . PHE A 1 272 ? -88.08774 18.02326 -2.88090 1.000 37.52524 264 PHE A N 1
ATOM 1877 C CA . PHE A 1 272 ? -89.33199 17.34907 -3.23408 1.000 37.57717 264 PHE A CA 1
ATOM 1878 C C . PHE A 1 272 ? -89.99349 17.99842 -4.44658 1.000 41.76685 264 PHE A C 1
ATOM 1879 O O . PHE A 1 272 ? -90.55059 17.29996 -5.30218 1.000 39.41739 264 PHE A O 1
ATOM 1887 N N . LYS A 1 273 ? -89.95565 19.33091 -4.53607 1.000 40.01014 265 LYS A N 1
ATOM 1888 C CA . LYS A 1 273 ? -90.57311 19.99447 -5.67758 1.000 39.36164 265 LYS A CA 1
ATOM 1889 C C . LYS A 1 273 ? -89.88583 19.58778 -6.97249 1.000 47.39544 265 LYS A C 1
ATOM 1890 O O . LYS A 1 273 ? -90.54799 19.29800 -7.98060 1.000 44.41222 265 LYS A O 1
ATOM 1896 N N . ASN A 1 274 ? -88.55371 19.54365 -6.95604 1.000 42.06563 266 ASN A N 1
ATOM 1897 C CA . ASN A 1 274 ? -87.81670 19.10629 -8.13173 1.000 41.35861 266 ASN A CA 1
ATOM 1898 C C . ASN A 1 274 ? -88.16444 17.67124 -8.50865 1.000 41.03236 266 ASN A C 1
ATOM 1899 O O . ASN A 1 274 ? -88.19088 17.33092 -9.69636 1.000 44.27950 266 ASN A O 1
ATOM 1904 N N . LEU A 1 275 ? -88.44630 16.82309 -7.51934 1.000 39.04949 267 LEU A N 1
ATOM 1905 C CA . LEU A 1 275 ? -88.81115 15.44299 -7.81115 1.000 42.10842 267 LEU A CA 1
ATOM 1906 C C . LEU A 1 275 ? -90.18718 15.33984 -8.46149 1.000 43.08553 267 LEU A C 1
ATOM 1907 O O . LEU A 1 275 ? -90.41164 14.45799 -9.29843 1.000 43.57094 267 LEU A O 1
ATOM 1912 N N . CYS A 1 276 ? -91.11848 16.21966 -8.09753 1.000 41.76839 268 CYS A N 1
ATOM 1913 C CA . CYS A 1 276 ? -92.47893 16.08729 -8.59946 1.000 41.35673 268 CYS A CA 1
ATOM 1914 C C . CYS A 1 276 ? -92.57032 16.36421 -10.08957 1.000 46.38161 268 CYS A C 1
ATOM 1915 O O . CYS A 1 276 ? -93.56608 15.98994 -10.71889 1.000 46.81021 268 CYS A O 1
ATOM 1918 N N . ALA A 1 277 ? -91.55758 17.01414 -10.66239 1.000 47.90716 269 ALA A N 1
ATOM 1919 C CA . ALA A 1 277 ? -91.54796 17.25390 -12.09840 1.000 45.93906 269 ALA A CA 1
ATOM 1920 C C . ALA A 1 277 ? -91.38243 15.95859 -12.88157 1.000 45.53171 269 ALA A C 1
ATOM 1921 O O . ALA A 1 277 ? -91.85337 15.85890 -14.02031 1.000 49.03241 269 ALA A O 1
ATOM 1923 N N . ARG A 1 278 ? -90.73278 14.95841 -12.29068 1.000 41.23865 270 ARG A N 1
ATOM 1924 C CA . ARG A 1 278 ? -90.42680 13.70988 -12.97097 1.000 38.79928 270 ARG A CA 1
ATOM 1925 C C . ARG A 1 278 ? -91.26097 12.53904 -12.47941 1.000 41.08504 270 ARG A C 1
ATOM 1926 O O . ARG A 1 278 ? -91.17531 11.44680 -13.05280 1.000 41.33460 270 ARG A O 1
ATOM 1934 N N . ARG A 1 279 ? -92.06502 12.73483 -11.43706 1.000 40.85905 271 ARG A N 1
ATOM 1935 C CA . ARG A 1 279 ? -92.87535 11.67536 -10.84017 1.000 46.45055 271 ARG A CA 1
ATOM 1936 C C . ARG A 1 279 ? -94.32631 12.13700 -10.85706 1.000 46.07835 271 ARG A C 1
ATOM 1937 O O . ARG A 1 279 ? -94.78190 12.84267 -9.94514 1.000 46.88588 271 ARG A O 1
ATOM 1945 N N . PRO A 1 280 ? -95.08983 11.77120 -11.88388 1.000 48.35804 272 PRO A N 1
ATOM 1946 C CA . PRO A 1 280 ? -96.43986 12.33890 -12.02838 1.000 50.40317 272 PRO A CA 1
ATOM 1947 C C . PRO A 1 280 ? -97.38277 11.97136 -10.89979 1.000 44.65308 272 PRO A C 1
ATOM 1948 O O . PRO A 1 280 ? -98.38735 12.66614 -10.71131 1.000 48.77438 272 PRO A O 1
ATOM 1952 N N . GLU A 1 281 ? -97.09731 10.91462 -10.14224 1.000 41.54920 273 GLU A N 1
ATOM 1953 C CA . GLU A 1 281 ? -97.96672 10.50893 -9.04365 1.000 43.01200 273 GLU A CA 1
ATOM 1954 C C . GLU A 1 281 ? -97.68625 11.26700 -7.74848 1.000 43.66646 273 GLU A C 1
ATOM 1955 O O . GLU A 1 281 ? -98.40032 11.06439 -6.75948 1.000 46.30609 273 GLU A O 1
ATOM 1961 N N . LEU A 1 282 ? -96.67986 12.13446 -7.72891 1.000 43.39225 274 LEU A N 1
ATOM 1962 C CA . LEU A 1 282 ? -96.32537 12.90689 -6.54784 1.000 43.97482 274 LEU A CA 1
ATOM 1963 C C . LEU A 1 282 ? -96.79735 14.33758 -6.74147 1.000 45.53675 274 LEU A C 1
ATOM 1964 O O . LEU A 1 282 ? -96.35418 15.02317 -7.66708 1.000 50.97117 274 LEU A O 1
ATOM 1969 N N . ASP A 1 283 ? -97.69988 14.77643 -5.87804 1.000 44.18707 275 ASP A N 1
ATOM 1970 C CA . ASP A 1 283 ? -98.25157 16.11895 -5.92140 1.000 47.22588 275 ASP A CA 1
ATOM 1971 C C . ASP A 1 283 ? -97.73046 16.90641 -4.72759 1.000 48.55047 275 ASP A C 1
ATOM 1972 O O . ASP A 1 283 ? -97.82680 16.44661 -3.58381 1.000 50.69999 275 ASP A O 1
ATOM 1977 N N . PHE A 1 284 ? -97.18467 18.09188 -4.99793 1.000 47.62319 276 PHE A N 1
ATOM 1978 C CA . PHE A 1 284 ? -96.57442 18.88878 -3.94066 1.000 45.64243 276 PHE A CA 1
ATOM 1979 C C . PHE A 1 284 ? -97.58090 19.21630 -2.84388 1.000 49.94139 276 PHE A C 1
ATOM 1980 O O . PHE A 1 284 ? -97.34075 18.94798 -1.65885 1.000 44.52241 276 PHE A O 1
ATOM 1988 N N . ASP A 1 285 ? -98.72043 19.79526 -3.22492 1.000 50.52728 277 ASP A N 1
ATOM 1989 C CA . ASP A 1 285 ? -99.71087 20.20238 -2.23693 1.000 44.77219 277 ASP A CA 1
ATOM 1990 C C . ASP A 1 285 ? -100.16673 19.02004 -1.39056 1.000 47.51920 277 ASP A C 1
ATOM 1991 O O . ASP A 1 285 ? -100.40057 19.16168 -0.18444 1.000 48.50692 277 ASP A O 1
ATOM 1996 N N . ALA A 1 286 ? -100.27562 17.83775 -1.99721 1.000 51.54665 278 ALA A N 1
ATOM 1997 C CA . ALA A 1 286 ? -100.67888 16.65528 -1.24561 1.000 45.74307 278 ALA A CA 1
ATOM 1998 C C . ALA A 1 286 ? -99.76258 16.37190 -0.06822 1.000 42.26864 278 ALA A C 1
ATOM 1999 O O . ALA A 1 286 ? -100.19867 15.73377 0.89236 1.000 44.01691 278 ALA A O 1
ATOM 2001 N N . PHE A 1 287 ? -98.51136 16.82632 -0.11030 1.000 40.46947 279 PHE A N 1
ATOM 2002 C CA . PHE A 1 287 ? -97.58608 16.58263 0.98895 1.000 41.91362 279 PHE A CA 1
ATOM 2003 C C . PHE A 1 287 ? -97.27780 17.81016 1.83276 1.000 42.33007 279 PHE A C 1
ATOM 2004 O O . PHE A 1 287 ? -96.93492 17.65932 3.00309 1.000 41.68970 279 PHE A O 1
ATOM 2012 N N . TRP A 1 288 ? -97.38566 19.01723 1.28856 1.000 40.86017 280 TRP A N 1
ATOM 2013 C CA . TRP A 1 288 ? -96.99722 20.20163 2.03542 1.000 40.31635 280 TRP A CA 1
ATOM 2014 C C . TRP A 1 288 ? -98.14961 21.14971 2.33753 1.000 44.16091 280 TRP A C 1
ATOM 2015 O O . TRP A 1 288 ? -97.94918 22.11544 3.08215 1.000 46.81368 280 TRP A O 1
ATOM 2026 N N . GLY A 1 289 ? -99.34394 20.90908 1.80460 1.000 43.38006 281 GLY A N 1
ATOM 2027 C CA . GLY A 1 289 ? -100.48128 21.73695 2.16390 1.000 49.78328 281 GLY A CA 1
ATOM 2028 C C . GLY A 1 289 ? -100.88466 21.54389 3.61474 1.000 51.49652 281 GLY A C 1
ATOM 2029 O O . GLY A 1 289 ? -100.68903 20.48069 4.20573 1.000 48.40764 281 GLY A O 1
ATOM 2030 N N . LYS A 1 290 ? -101.45562 22.60041 4.20392 1.000 49.85585 282 LYS A N 1
ATOM 2031 C CA . LYS A 1 290 ? -101.82228 22.53550 5.61651 1.000 46.93972 282 LYS A CA 1
ATOM 2032 C C . LYS A 1 290 ? -102.81586 21.41442 5.88078 1.000 50.29352 282 LYS A C 1
ATOM 2033 O O . LYS A 1 290 ? -102.84492 20.85087 6.98037 1.000 51.70445 282 LYS A O 1
ATOM 2039 N N . ASP A 1 291 ? -103.61029 21.06373 4.87808 1.000 51.98154 283 ASP A N 1
ATOM 2040 C CA . ASP A 1 291 ? -104.59193 19.99304 4.94564 1.000 51.98160 283 ASP A CA 1
ATOM 2041 C C . ASP A 1 291 ? -104.00133 18.61811 4.66444 1.000 52.09373 283 ASP A C 1
ATOM 2042 O O . ASP A 1 291 ? -104.74815 17.63342 4.68535 1.000 52.12506 283 ASP A O 1
ATOM 2047 N N . SER A 1 292 ? -102.69937 18.52664 4.39034 1.000 50.52841 284 SER A N 1
ATOM 2048 C CA . SER A 1 292 ? -102.11295 17.27829 3.91395 1.000 48.02754 284 SER A CA 1
ATOM 2049 C C . SER A 1 292 ? -102.40476 16.12802 4.86617 1.000 46.30554 284 SER A C 1
ATOM 2050 O O . SER A 1 292 ? -102.13785 16.21162 6.06983 1.000 47.74716 284 SER A O 1
ATOM 2053 N N . GLY A 1 293 ? -102.97846 15.06401 4.31555 1.000 43.90606 285 GLY A N 1
ATOM 2054 C CA . GLY A 1 293 ? -103.15831 13.80077 4.99035 1.000 40.62167 285 GLY A CA 1
ATOM 2055 C C . GLY A 1 293 ? -101.96772 12.87859 4.87649 1.000 41.43297 285 GLY A C 1
ATOM 2056 O O . GLY A 1 293 ? -102.07095 11.70132 5.23457 1.000 42.68804 285 GLY A O 1
ATOM 2057 N N . ALA A 1 294 ? -100.84098 13.37567 4.37882 1.000 41.10409 286 ALA A N 1
ATOM 2058 C CA . ALA A 1 294 ? -99.60688 12.61110 4.31511 1.000 40.37248 286 ALA A CA 1
ATOM 2059 C C . ALA A 1 294 ? -98.74679 12.87948 5.54796 1.000 39.18511 286 ALA A C 1
ATOM 2060 O O . ALA A 1 294 ? -98.89638 13.89210 6.23661 1.000 42.68784 286 ALA A O 1
ATOM 2062 N N . GLU A 1 295 ? -97.83553 11.95185 5.81712 1.000 36.00133 287 GLU A N 1
ATOM 2063 C CA . GLU A 1 295 ? -96.90855 12.05480 6.93413 1.000 35.91812 287 GLU A CA 1
ATOM 2064 C C . GLU A 1 295 ? -95.56872 12.59217 6.45012 1.000 37.27154 287 GLU A C 1
ATOM 2065 O O . GLU A 1 295 ? -95.11729 12.26398 5.34902 1.000 40.28978 287 GLU A O 1
ATOM 2071 N N . LEU A 1 296 ? -94.93643 13.41529 7.27936 1.000 37.05948 288 LEU A N 1
ATOM 2072 C CA . LEU A 1 296 ? -93.63545 13.99556 6.98153 1.000 36.44436 288 LEU A CA 1
ATOM 2073 C C . LEU A 1 296 ? -92.71673 13.80140 8.18343 1.000 38.45763 288 LEU A C 1
ATOM 2074 O O . LEU A 1 296 ? -93.08598 14.13869 9.31410 1.000 33.21505 288 LEU A O 1
ATOM 2079 N N . TYR A 1 297 ? -91.52793 13.25172 7.94373 1.000 34.59532 289 TYR A N 1
ATOM 2080 C CA . TYR A 1 297 ? -90.56395 12.98920 9.00489 1.000 35.06742 289 TYR A CA 1
ATOM 2081 C C . TYR A 1 297 ? -89.18814 13.51316 8.62542 1.000 36.70202 289 TYR A C 1
ATOM 2082 O O . TYR A 1 297 ? -88.73398 13.32997 7.49214 1.000 38.60202 289 TYR A O 1
ATOM 2091 N N . HIS A 1 298 ? -88.51511 14.13736 9.58679 1.000 33.96756 290 HIS A N 1
ATOM 2092 C CA . HIS A 1 298 ? -87.13604 14.57969 9.42044 1.000 35.36078 290 HIS A CA 1
ATOM 2093 C C . HIS A 1 298 ? -86.25678 13.76510 10.36493 1.000 36.94373 290 HIS A C 1
ATOM 2094 O O . HIS A 1 298 ? -86.37266 13.89361 11.58703 1.000 39.48586 290 HIS A O 1
ATOM 2101 N N . PHE A 1 299 ? -85.39206 12.91872 9.80401 1.000 35.66429 291 PHE A N 1
ATOM 2102 C CA . PHE A 1 299 ? -84.35212 12.25394 10.58461 1.000 36.54152 291 PHE A CA 1
ATOM 2103 C C . PHE A 1 299 ? -83.17500 13.20927 10.74773 1.000 41.88878 291 PHE A C 1
ATOM 2104 O O . PHE A 1 299 ? -82.57666 13.62673 9.74889 1.000 43.47122 291 PHE A O 1
ATOM 2112 N N . ILE A 1 300 ? -82.83804 13.56343 11.99573 1.000 38.83534 292 ILE A N 1
ATOM 2113 C CA . ILE A 1 300 ? -81.78194 14.53463 12.26175 1.000 39.19124 292 ILE A CA 1
ATOM 2114 C C . ILE A 1 300 ? -80.94360 14.10057 13.45591 1.000 41.76242 292 ILE A C 1
ATOM 2115 O O . ILE A 1 300 ? -81.37262 13.30883 14.29627 1.000 42.43055 292 ILE A O 1
ATOM 2120 N N . GLY A 1 301 ? -79.72979 14.64998 13.52742 1.000 40.13101 293 GLY A N 1
ATOM 2121 C CA . GLY A 1 301 ? -78.92427 14.50664 14.72004 1.000 44.08714 293 GLY A CA 1
ATOM 2122 C C . GLY A 1 301 ? -79.32423 15.49072 15.81256 1.000 44.59552 293 GLY A C 1
ATOM 2123 O O . GLY A 1 301 ? -79.95740 16.52097 15.56771 1.000 42.13854 293 GLY A O 1
ATOM 2124 N N . LYS A 1 302 ? -78.93141 15.16678 17.05011 1.000 45.08836 294 LYS A N 1
ATOM 2125 C CA . LYS A 1 302 ? -79.37432 15.95926 18.19545 1.000 46.91656 294 LYS A CA 1
ATOM 2126 C C . LYS A 1 302 ? -78.78851 17.36707 18.20440 1.000 46.50995 294 LYS A C 1
ATOM 2127 O O . LYS A 1 302 ? -79.34282 18.24905 18.87050 1.000 42.35315 294 LYS A O 1
ATOM 2133 N N . ASP A 1 303 ? -77.70390 17.60803 17.46602 1.000 44.97750 295 ASP A N 1
ATOM 2134 C CA . ASP A 1 303 ? -77.10614 18.93422 17.46353 1.000 41.56359 295 ASP A CA 1
ATOM 2135 C C . ASP A 1 303 ? -77.93724 19.95512 16.69117 1.000 44.17661 295 ASP A C 1
ATOM 2136 O O . ASP A 1 303 ? -77.76555 21.15870 16.90364 1.000 43.43713 295 ASP A O 1
ATOM 2141 N N . ILE A 1 304 ? -78.84241 19.52253 15.81489 1.000 42.70725 296 ILE A N 1
ATOM 2142 C CA . ILE A 1 304 ? -79.55046 20.48499 14.97662 1.000 40.24212 296 ILE A CA 1
ATOM 2143 C C . ILE A 1 304 ? -81.04940 20.44311 15.24331 1.000 41.65488 296 ILE A C 1
ATOM 2144 O O . ILE A 1 304 ? -81.85137 20.75995 14.35935 1.000 45.05021 296 ILE A O 1
ATOM 2149 N N . VAL A 1 305 ? -81.44241 20.07982 16.46645 1.000 44.43247 297 VAL A N 1
ATOM 2150 C CA . VAL A 1 305 ? -82.86504 20.01181 16.79200 1.000 41.23085 297 VAL A CA 1
ATOM 2151 C C . VAL A 1 305 ? -83.48541 21.40364 16.83364 1.000 41.70526 297 VAL A C 1
ATOM 2152 O O . VAL A 1 305 ? -84.63367 21.59525 16.41770 1.000 38.84612 297 VAL A O 1
ATOM 2156 N N . ASN A 1 306 ? -82.75124 22.39568 17.34354 1.000 46.01226 298 ASN A N 1
ATOM 2157 C CA . ASN A 1 306 ? -83.35592 23.71068 17.54007 1.000 45.13422 298 ASN A CA 1
ATOM 2158 C C . ASN A 1 306 ? -83.81184 24.32045 16.22068 1.000 41.79177 298 ASN A C 1
ATOM 2159 O O . ASN A 1 306 ? -84.84557 24.99724 16.17714 1.000 43.85606 298 ASN A O 1
ATOM 2164 N N . PHE A 1 307 ? -83.07609 24.07015 15.13357 1.000 46.00785 299 PHE A N 1
ATOM 2165 C CA . PHE A 1 307 ? -83.46911 24.59926 13.82922 1.000 42.40490 299 PHE A CA 1
ATOM 2166 C C . PHE A 1 307 ? -84.72745 23.91671 13.31018 1.000 39.87689 299 PHE A C 1
ATOM 2167 O O . PHE A 1 307 ? -85.60881 24.57387 12.74311 1.000 41.17841 299 PHE A O 1
ATOM 2175 N N . HIS A 1 308 ? -84.82372 22.59797 13.49028 1.000 37.56085 300 HIS A N 1
ATOM 2176 C CA . HIS A 1 308 ? -85.96750 21.83304 13.01047 1.000 38.90845 300 HIS A CA 1
ATOM 2177 C C . HIS A 1 308 ? -87.18485 21.91586 13.92557 1.000 41.66475 300 HIS A C 1
ATOM 2178 O O . HIS A 1 308 ? -88.30080 21.64279 13.47172 1.000 41.41612 300 HIS A O 1
ATOM 2185 N N . ALA A 1 309 ? -87.00572 22.28432 15.19421 1.000 42.62768 301 ALA A N 1
ATOM 2186 C CA . ALA A 1 309 ? -88.10202 22.26335 16.15321 1.000 41.02875 301 ALA A CA 1
ATOM 2187 C C . ALA A 1 309 ? -88.65462 23.64316 16.49005 1.000 43.32740 301 ALA A C 1
ATOM 2188 O O . ALA A 1 309 ? -89.79109 23.73953 16.97049 1.000 40.36453 301 ALA A O 1
ATOM 2190 N N . LEU A 1 310 ? -87.88957 24.70737 16.25805 1.000 42.57274 302 LEU A N 1
ATOM 2191 C CA . LEU A 1 310 ? -88.32950 26.05601 16.58186 1.000 42.45503 302 LEU A CA 1
ATOM 2192 C C . LEU A 1 310 ? -88.54404 26.86819 15.30449 1.000 44.25211 302 LEU A C 1
ATOM 2193 O O . LEU A 1 310 ? -89.68043 27.21594 14.98735 1.000 45.76737 302 LEU A O 1
ATOM 2198 N N . PHE A 1 311 ? -87.48075 27.15049 14.55525 1.000 47.27460 303 PHE A N 1
ATOM 2199 C CA A PHE A 1 311 ? -87.61376 27.98612 13.36396 0.545 45.04742 303 PHE A CA 1
ATOM 2200 C CA B PHE A 1 311 ? -87.62731 27.98696 13.36783 0.455 47.52598 303 PHE A CA 1
ATOM 2201 C C . PHE A 1 311 ? -88.41628 27.27778 12.27543 1.000 44.65125 303 PHE A C 1
ATOM 2202 O O . PHE A 1 311 ? -89.34690 27.85351 11.69877 1.000 44.59531 303 PHE A O 1
ATOM 2217 N N . TRP A 1 312 ? -88.05919 26.02745 11.97209 1.000 43.33238 304 TRP A N 1
ATOM 2218 C CA . TRP A 1 312 ? -88.68462 25.31887 10.85514 1.000 43.05124 304 TRP A CA 1
ATOM 2219 C C . TRP A 1 312 ? -90.20404 25.22778 10.96955 1.000 43.94135 304 TRP A C 1
ATOM 2220 O O . TRP A 1 312 ? -90.89903 25.66071 10.03400 1.000 45.55937 304 TRP A O 1
ATOM 2231 N N . PRO A 1 313 ? -90.78901 24.68981 12.04964 1.000 42.93084 305 PRO A N 1
ATOM 2232 C CA . PRO A 1 313 ? -92.26129 24.60837 12.08335 1.000 43.01915 305 PRO A CA 1
ATOM 2233 C C . PRO A 1 313 ? -92.93823 25.96771 12.13621 1.000 42.11190 305 PRO A C 1
ATOM 2234 O O . PRO A 1 313 ? -94.05629 26.10816 11.62694 1.000 42.20530 305 PRO A O 1
ATOM 2238 N N . ALA A 1 314 ? -92.29658 26.97507 12.72890 1.000 43.05001 306 ALA A N 1
ATOM 2239 C CA . ALA A 1 314 ? -92.83682 28.32677 12.66406 1.000 43.94114 306 ALA A CA 1
ATOM 2240 C C . ALA A 1 314 ? -92.82242 28.83317 11.23118 1.000 47.38990 306 ALA A C 1
ATOM 2241 O O . ALA A 1 314 ? -93.81460 29.38666 10.74162 1.000 47.23239 306 ALA A O 1
ATOM 2243 N N . MET A 1 315 ? -91.69903 28.63255 10.53758 1.000 45.53560 307 MET A N 1
ATOM 2244 C CA A MET A 1 315 ? -91.58874 29.05652 9.14389 0.545 43.29096 307 MET A CA 1
ATOM 2245 C CA B MET A 1 315 ? -91.60383 29.07229 9.15184 0.455 43.03966 307 MET A CA 1
ATOM 2246 C C . MET A 1 315 ? -92.66656 28.40858 8.28545 1.000 41.47977 307 MET A C 1
ATOM 2247 O O . MET A 1 315 ? -93.31180 29.07514 7.46861 1.000 42.17623 307 MET A O 1
ATOM 2256 N N . LEU A 1 316 ? -92.86789 27.09862 8.45429 1.000 40.94706 308 LEU A N 1
ATOM 2257 C CA . LEU A 1 316 ? -93.86356 26.39294 7.65490 1.000 41.85904 308 LEU A CA 1
ATOM 2258 C C . LEU A 1 316 ? -95.26335 26.91510 7.93160 1.000 45.11630 308 LEU A C 1
ATOM 2259 O O . LEU A 1 316 ? -96.04783 27.12887 6.99951 1.000 45.46363 308 LEU A O 1
ATOM 2264 N N . GLU A 1 317 ? -95.59964 27.12845 9.20610 1.000 45.89000 309 GLU A N 1
ATOM 2265 C CA . GLU A 1 317 ? -96.94764 27.58364 9.51909 1.000 45.96922 309 GLU A CA 1
ATOM 2266 C C . GLU A 1 317 ? -97.18469 28.99184 8.99493 1.000 42.91215 309 GLU A C 1
ATOM 2267 O O . GLU A 1 317 ? -98.24395 29.27905 8.42421 1.000 40.37052 309 GLU A O 1
ATOM 2273 N N . GLY A 1 318 ? -96.20777 29.88006 9.16898 1.000 40.80031 310 GLY A N 1
ATOM 2274 C CA . GLY A 1 318 ? -96.37014 31.23481 8.68055 1.000 44.00795 310 GLY A CA 1
ATOM 2275 C C . GLY A 1 318 ? -96.41910 31.31550 7.17002 1.000 46.90525 310 GLY A C 1
ATOM 2276 O O . GLY A 1 318 ? -97.11071 32.17464 6.61523 1.000 45.53500 310 GLY A O 1
ATOM 2277 N N . ALA A 1 319 ? -95.69863 30.42527 6.48758 1.000 43.34461 311 ALA A N 1
ATOM 2278 C CA . ALA A 1 319 ? -95.65205 30.39553 5.03262 1.000 42.45529 311 ALA A CA 1
ATOM 2279 C C . ALA A 1 319 ? -96.79891 29.61018 4.41218 1.000 45.55615 311 ALA A C 1
ATOM 2280 O O . ALA A 1 319 ? -96.90450 29.57383 3.18280 1.000 47.98170 311 ALA A O 1
ATOM 2282 N N . GLY A 1 320 ? -97.64630 28.97711 5.21241 1.000 46.26456 312 GLY A N 1
ATOM 2283 C CA . GLY A 1 320 ? -98.83605 28.33507 4.70076 1.000 46.00150 312 GLY A CA 1
ATOM 2284 C C . GLY A 1 320 ? -98.75369 26.84417 4.48140 1.000 45.77760 312 GLY A C 1
ATOM 2285 O O . GLY A 1 320 ? -99.62432 26.29663 3.79688 1.000 49.73479 312 GLY A O 1
ATOM 2286 N N . TYR A 1 321 ? -97.75557 26.17074 5.04132 1.000 45.71504 313 TYR A N 1
ATOM 2287 C CA . TYR A 1 321 ? -97.57533 24.73847 4.86251 1.000 43.62739 313 TYR A CA 1
ATOM 2288 C C . TYR A 1 321 ? -97.83207 23.99996 6.16719 1.000 44.89371 313 TYR A C 1
ATOM 2289 O O . TYR A 1 321 ? -97.94102 24.59541 7.24202 1.000 45.11921 313 TYR A O 1
ATOM 2298 N N . ARG A 1 322 ? -97.91843 22.67909 6.05337 1.000 43.57648 314 ARG A N 1
ATOM 2299 C CA . ARG A 1 322 ? -98.06239 21.82375 7.21757 1.000 38.76255 314 ARG A CA 1
ATOM 2300 C C . ARG A 1 322 ? -96.74313 21.71312 7.96933 1.000 39.72073 314 ARG A C 1
ATOM 2301 O O . ARG A 1 322 ? -95.65944 21.83904 7.39357 1.000 37.87329 314 ARG A O 1
ATOM 2309 N N . LYS A 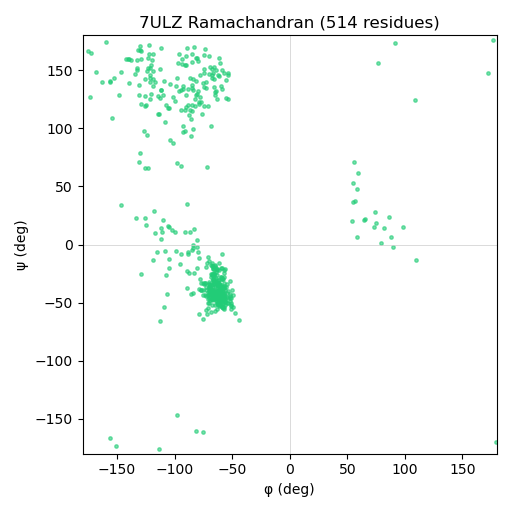1 323 ? -96.84833 21.49258 9.27532 1.000 42.38271 315 LYS A N 1
ATOM 2310 C CA . LYS A 1 323 ? -95.69785 21.22508 10.11702 1.000 36.79165 315 LYS A CA 1
ATOM 2311 C C . LYS A 1 323 ? -95.36266 19.74107 10.06686 1.000 36.27429 315 LYS A C 1
ATOM 2312 O O . LYS A 1 323 ? -96.21447 18.91621 9.71884 1.000 34.70260 315 LYS A O 1
ATOM 2318 N N . PRO A 1 324 ? -94.12031 19.36336 10.37460 1.000 35.26953 316 PRO A N 1
ATOM 2319 C CA . PRO A 1 324 ? -93.74224 17.94807 10.26066 1.000 35.78986 316 PRO A CA 1
ATOM 2320 C C . PRO A 1 324 ? -94.49114 17.07132 11.25485 1.000 39.77759 316 PRO A C 1
ATOM 2321 O O . PRO A 1 324 ? -94.92284 17.52169 12.32090 1.000 39.11761 316 PRO A O 1
ATOM 2325 N N . THR A 1 325 ? -94.66374 15.80075 10.87266 1.000 39.69820 317 THR A N 1
ATOM 2326 C CA . THR A 1 325 ? -95.34462 14.84568 11.74272 1.000 40.11489 317 THR A CA 1
ATOM 2327 C C . THR A 1 325 ? -94.51640 14.56303 12.98923 1.000 39.67628 317 THR A C 1
ATOM 2328 O O . THR A 1 325 ? -95.05941 14.46886 14.09725 1.000 41.98089 317 THR A O 1
ATOM 2332 N N . ALA A 1 326 ? -93.20093 14.43783 12.82780 1.000 38.25955 318 ALA A N 1
ATOM 2333 C CA . ALA A 1 326 ? -92.30381 14.15072 13.93591 1.000 37.44922 318 ALA A CA 1
ATOM 2334 C C . ALA A 1 326 ? -90.86873 14.36545 13.47998 1.000 38.33465 318 ALA A C 1
ATOM 2335 O O . ALA A 1 326 ? -90.53974 14.17085 12.30681 1.000 37.54260 318 ALA A O 1
ATOM 2337 N N . LEU A 1 327 ? -90.02780 14.78408 14.41617 1.000 37.55985 319 LEU A N 1
ATOM 2338 C CA . LEU A 1 327 ? -88.58714 14.76545 14.23546 1.000 35.54706 319 LEU A CA 1
ATOM 2339 C C . LEU A 1 327 ? -88.06119 13.47528 14.83864 1.000 37.39792 319 LEU A C 1
ATOM 2340 O O . LEU A 1 327 ? -88.44818 13.10748 15.95311 1.000 40.64059 319 LEU A O 1
ATOM 2345 N N . ASN A 1 328 ? -87.20719 12.77874 14.09824 1.000 37.57062 320 ASN A N 1
ATOM 2346 C CA . ASN A 1 328 ? -86.57328 11.55470 14.57493 1.000 38.76324 320 ASN A CA 1
ATOM 2347 C C . ASN A 1 328 ? -85.11081 11.87956 14.83246 1.000 40.67857 320 ASN A C 1
ATOM 2348 O O . ASN A 1 328 ? -84.32360 12.02945 13.88878 1.000 36.94493 320 ASN A O 1
ATOM 2353 N N . VAL A 1 329 ? -84.76026 11.98831 16.11841 1.000 43.25249 321 VAL A N 1
ATOM 2354 C CA . VAL A 1 329 ? -83.47166 12.49912 16.56810 1.000 38.89628 321 VAL A CA 1
ATOM 2355 C C . VAL A 1 329 ? -82.60701 11.33601 17.02664 1.000 40.30415 321 VAL A C 1
ATOM 2356 O O . VAL A 1 329 ? -83.09022 10.41586 17.69893 1.000 44.21735 321 VAL A O 1
ATOM 2360 N N . HIS A 1 330 ? -81.32524 11.37625 16.67162 1.000 37.87965 322 HIS A N 1
ATOM 2361 C CA . HIS A 1 330 ? -80.40453 10.29307 16.97140 1.000 40.02115 322 HIS A CA 1
ATOM 2362 C C . HIS A 1 330 ? -79.12171 10.85386 17.56507 1.000 45.84272 322 HIS A C 1
ATOM 2363 O O . HIS A 1 330 ? -78.79332 12.03040 17.39395 1.000 43.79656 322 HIS A O 1
ATOM 2370 N N . GLY A 1 331 ? -78.39600 9.98545 18.26850 1.000 48.71613 323 GLY A N 1
ATOM 2371 C CA . GLY A 1 331 ? -77.10721 10.32899 18.82870 1.000 49.86703 323 GLY A CA 1
ATOM 2372 C C . GLY A 1 331 ? -75.99728 10.22744 17.80295 1.000 49.17819 323 GLY A C 1
ATOM 2373 O O . GLY A 1 331 ? -76.22926 10.21481 16.59188 1.000 52.76591 323 GLY A O 1
ATOM 2374 N N . TYR A 1 332 ? -74.76925 10.13115 18.30166 1.000 45.61591 324 TYR A N 1
ATOM 2375 C CA . TYR A 1 332 ? -73.58373 10.19619 17.46199 1.000 47.03625 324 TYR A CA 1
ATOM 2376 C C . TYR A 1 332 ? -72.73692 8.93757 17.63338 1.000 47.90974 324 TYR A C 1
ATOM 2377 O O . TYR A 1 332 ? -73.00590 8.08919 18.48506 1.000 47.81120 324 TYR A O 1
ATOM 2386 N N . LEU A 1 333 ? -71.72037 8.80252 16.78543 1.000 48.58103 325 LEU A N 1
ATOM 2387 C CA . LEU A 1 333 ? -70.95503 7.56814 16.67225 1.000 47.99245 325 LEU A CA 1
ATOM 2388 C C . LEU A 1 333 ? -69.65005 7.63859 17.46011 1.000 47.07681 325 LEU A C 1
ATOM 2389 O O . LEU A 1 333 ? -68.92780 8.63875 17.40499 1.000 51.07408 325 LEU A O 1
ATOM 2394 N N . THR A 1 334 ? -69.34465 6.56469 18.18130 1.000 43.96104 326 THR A N 1
ATOM 2395 C CA . THR A 1 334 ? -68.02927 6.36913 18.77084 1.000 48.66746 326 THR A CA 1
ATOM 2396 C C . THR A 1 334 ? -67.42662 5.08310 18.21952 1.000 48.69550 326 THR A C 1
ATOM 2397 O O . THR A 1 334 ? -68.14224 4.17345 17.78928 1.000 48.47008 326 THR A O 1
ATOM 2401 N N . VAL A 1 335 ? -66.09672 5.01595 18.22694 1.000 48.46618 327 VAL A N 1
ATOM 2402 C CA . VAL A 1 335 ? -65.36353 3.88968 17.65692 1.000 53.43731 327 VAL A CA 1
ATOM 2403 C C . VAL A 1 335 ? -64.43870 3.33872 18.72913 1.000 50.49852 327 VAL A C 1
ATOM 2404 O O . VAL A 1 335 ? -63.54853 4.05161 19.20923 1.000 49.20187 327 VAL A O 1
ATOM 2408 N N . ASN A 1 336 ? -64.64235 2.07158 19.09294 1.000 48.92630 328 ASN A N 1
ATOM 2409 C CA . ASN A 1 336 ? -63.85585 1.41081 20.13470 1.000 49.88838 328 ASN A CA 1
ATOM 2410 C C . ASN A 1 336 ? -63.89583 2.19211 21.44380 1.000 52.77680 328 ASN A C 1
ATOM 2411 O O . ASN A 1 336 ? -62.90252 2.28294 22.16439 1.000 56.13677 328 ASN A O 1
ATOM 2416 N N . GLY A 1 337 ? -65.05484 2.78282 21.74258 1.000 51.41956 329 GLY A N 1
ATOM 2417 C CA . GLY A 1 337 ? -65.30527 3.39875 23.02750 1.000 54.60233 329 GLY A CA 1
ATOM 2418 C C . GLY A 1 337 ? -64.94149 4.86556 23.16377 1.000 59.00136 329 GLY A C 1
ATOM 2419 O O . GLY A 1 337 ? -65.17707 5.43851 24.23545 1.000 61.49912 329 GLY A O 1
ATOM 2420 N N . GLN A 1 338 ? -64.38534 5.49748 22.12917 1.000 56.81712 330 GLN A N 1
ATOM 2421 C CA . GLN A 1 338 ? -63.92559 6.87973 22.21318 1.000 59.03873 330 GLN A CA 1
ATOM 2422 C C . GLN A 1 338 ? -64.44217 7.68770 21.02200 1.000 59.11886 330 GLN A C 1
ATOM 2423 O O . GLN A 1 338 ? -64.96151 7.14108 20.04470 1.000 58.21660 330 GLN A O 1
ATOM 2429 N N . LYS A 1 339 ? -64.30327 9.01261 21.11619 1.000 60.51483 331 LYS A N 1
ATOM 2430 C CA . LYS A 1 339 ? -64.66714 9.89098 20.01071 1.000 56.25848 331 LYS A CA 1
ATOM 2431 C C . LYS A 1 339 ? -63.77379 9.60210 18.81226 1.000 64.41585 331 LYS A C 1
ATOM 2432 O O . LYS A 1 339 ? -62.62116 9.18275 18.96268 1.000 68.60517 331 LYS A O 1
ATOM 2434 N N . MET A 1 340 ? -64.31910 9.81876 17.61262 1.000 59.73181 332 MET A N 1
ATOM 2435 C CA . MET A 1 340 ? -63.56639 9.56583 16.38713 1.000 57.81544 332 MET A CA 1
ATOM 2436 C C . MET A 1 340 ? -62.29852 10.41022 16.35418 1.000 56.42726 332 MET A C 1
ATOM 2437 O O . MET A 1 340 ? -62.33594 11.61159 16.62903 1.000 57.14000 332 MET A O 1
ATOM 2442 N N . SER A 1 341 ? -61.17281 9.78244 16.01058 1.000 61.43140 333 SER A N 1
ATOM 2443 C CA . SER A 1 341 ? -59.86802 10.44093 16.03938 1.000 67.98074 333 SER A CA 1
ATOM 2444 C C . SER A 1 341 ? -59.19156 10.33781 14.67971 1.000 69.95653 333 SER A C 1
ATOM 2445 O O . SER A 1 341 ? -58.92363 9.23126 14.19778 1.000 68.15351 333 SER A O 1
ATOM 2448 N N . LYS A 1 342 ? -58.89587 11.49163 14.07279 1.000 69.56361 334 LYS A N 1
ATOM 2449 C CA . LYS A 1 342 ? -58.13583 11.48495 12.82845 1.000 67.20911 334 LYS A CA 1
ATOM 2450 C C . LYS A 1 342 ? -56.70702 11.01084 13.06198 1.000 71.70252 334 LYS A C 1
ATOM 2451 O O . LYS A 1 342 ? -56.07398 10.47034 12.14719 1.000 76.95611 334 LYS A O 1
ATOM 2453 N N . SER A 1 343 ? -56.19103 11.18566 14.28032 1.000 71.00714 335 SER A N 1
ATOM 2454 C CA . SER A 1 343 ? -54.86043 10.68148 14.60803 1.000 74.87461 335 SER A CA 1
ATOM 2455 C C . SER A 1 343 ? -54.86789 9.17204 14.84898 1.000 76.59983 335 SER A C 1
ATOM 2456 O O . SER A 1 343 ? -53.93461 8.47412 14.43796 1.000 72.87304 335 SER A O 1
ATOM 2459 N N . ARG A 1 344 ? -55.90677 8.64685 15.50623 1.000 85.28213 336 ARG A N 1
ATOM 2460 C CA . ARG A 1 344 ? -56.01636 7.20737 15.72234 1.000 84.96430 336 ARG A CA 1
ATOM 2461 C C . ARG A 1 344 ? -56.53969 6.45789 14.50217 1.000 78.99497 336 ARG A C 1
ATOM 2462 O O . ARG A 1 344 ? -56.56582 5.22160 14.51753 1.000 74.52108 336 ARG A O 1
ATOM 2470 N N . GLY A 1 345 ? -56.94855 7.16381 13.45123 1.000 74.90973 337 GLY A N 1
ATOM 2471 C CA . GLY A 1 345 ? -57.46991 6.49930 12.27645 1.000 75.80127 337 GLY A CA 1
ATOM 2472 C C . GLY A 1 345 ? -58.86490 5.94371 12.43061 1.000 75.01730 337 GLY A C 1
ATOM 2473 O O . GLY A 1 345 ? -59.26667 5.07844 11.64555 1.000 75.50414 337 GLY A O 1
ATOM 2474 N N . THR A 1 346 ? -59.61740 6.40864 13.42534 1.000 71.39363 338 THR A N 1
ATOM 2475 C CA . THR A 1 346 ? -61.00601 6.01449 13.61648 1.000 66.43846 338 THR A CA 1
ATOM 2476 C C . THR A 1 346 ? -61.98264 7.05534 13.08539 1.000 64.95178 338 THR A C 1
ATOM 2477 O O . THR A 1 346 ? -63.18409 6.97347 13.36395 1.000 62.32381 338 THR A O 1
ATOM 2481 N N . PHE A 1 347 ? -61.48645 8.03911 12.34486 1.000 62.76157 339 PHE A N 1
ATOM 2482 C CA . PHE A 1 347 ? -62.31540 8.98739 11.60918 1.000 62.07144 339 PHE A CA 1
ATOM 2483 C C . PHE A 1 347 ? -62.29350 8.51558 10.15659 1.000 63.44055 339 PHE A C 1
ATOM 2484 O O . PHE A 1 347 ? -61.45689 8.93899 9.35886 1.000 63.98160 339 PHE A O 1
ATOM 2492 N N . VAL A 1 348 ? -63.20991 7.60989 9.81914 1.000 60.58620 340 VAL A N 1
ATOM 2493 C CA . VAL A 1 348 ? -63.15467 6.86444 8.56593 1.000 57.79279 340 VAL A CA 1
ATOM 2494 C C . VAL A 1 348 ? -64.09717 7.50358 7.55503 1.000 55.41232 340 VAL A C 1
ATOM 2495 O O . VAL A 1 348 ? -65.29833 7.65076 7.81572 1.000 51.88036 340 VAL A O 1
ATOM 2499 N N . LYS A 1 349 ? -63.54995 7.88053 6.39999 1.000 55.55687 341 LYS A N 1
ATOM 2500 C CA . LYS A 1 349 ? -64.37606 8.32381 5.28610 1.000 50.80887 341 LYS A CA 1
ATOM 2501 C C . LYS A 1 349 ? -65.18316 7.15031 4.74974 1.000 48.64620 341 LYS A C 1
ATOM 2502 O O . LYS A 1 349 ? -64.70157 6.01416 4.71617 1.000 50.65265 341 LYS A O 1
ATOM 2508 N N . ALA A 1 350 ? -66.42160 7.42855 4.33446 1.000 47.61038 342 ALA A N 1
ATOM 2509 C CA . ALA A 1 350 ? -67.26405 6.38633 3.75203 1.000 48.35550 342 ALA A CA 1
ATOM 2510 C C . ALA A 1 350 ? -66.54000 5.66099 2.62144 1.000 50.06756 342 ALA A C 1
ATOM 2511 O O . ALA A 1 350 ? -66.53397 4.42554 2.55893 1.000 47.93599 342 ALA A O 1
ATOM 2513 N N . ARG A 1 351 ? -65.90454 6.42074 1.72555 1.000 50.33218 343 ARG A N 1
ATOM 2514 C CA . ARG A 1 351 ? -65.17489 5.80747 0.62348 1.000 46.36108 343 ARG A CA 1
ATOM 2515 C C . ARG A 1 351 ? -64.05241 4.90533 1.12524 1.000 50.39893 343 ARG A C 1
ATOM 2516 O O . ARG A 1 351 ? -63.78144 3.86102 0.52029 1.000 49.16766 343 ARG A O 1
ATOM 2524 N N . THR A 1 352 ? -63.40301 5.27530 2.23495 1.000 49.87432 344 THR A N 1
ATOM 2525 C CA . THR A 1 352 ? -62.34139 4.43451 2.78085 1.000 46.51672 344 THR A CA 1
ATOM 2526 C C . THR A 1 352 ? -62.89566 3.10617 3.27436 1.000 49.14364 344 THR A C 1
ATOM 2527 O O . THR A 1 352 ? -62.27362 2.05474 3.08151 1.000 51.18024 344 THR A O 1
ATOM 2531 N N . TYR A 1 353 ? -64.05775 3.13591 3.92754 1.000 47.70014 345 TYR A N 1
ATOM 2532 C CA . TYR A 1 353 ? -64.73868 1.89486 4.27629 1.000 47.56957 345 TYR A CA 1
ATOM 2533 C C . TYR A 1 353 ? -65.02878 1.07606 3.02585 1.000 47.87474 345 TYR A C 1
ATOM 2534 O O . TYR A 1 353 ? -64.70853 -0.11681 2.95674 1.000 48.06613 345 TYR A O 1
ATOM 2543 N N . LEU A 1 354 ? -65.63977 1.70955 2.02357 1.000 45.28529 346 LEU A N 1
ATOM 2544 C CA . LEU A 1 354 ? -66.07857 0.99518 0.83296 1.000 47.34430 346 LEU A CA 1
ATOM 2545 C C . LEU A 1 354 ? -64.91681 0.40266 0.04521 1.000 50.16152 346 LEU A C 1
ATOM 2546 O O . LEU A 1 354 ? -65.11289 -0.57074 -0.68964 1.000 47.06489 346 LEU A O 1
ATOM 2551 N N . ASP A 1 355 ? -63.71181 0.95479 0.18849 1.000 49.93220 347 ASP A N 1
ATOM 2552 C CA . ASP A 1 355 ? -62.54392 0.36409 -0.44895 1.000 48.09880 347 ASP A CA 1
ATOM 2553 C C . ASP A 1 355 ? -62.17214 -0.99206 0.13817 1.000 51.19812 347 ASP A C 1
ATOM 2554 O O . ASP A 1 355 ? -61.40578 -1.72714 -0.49334 1.000 55.03172 347 ASP A O 1
ATOM 2559 N N . HIS A 1 356 ? -62.69390 -1.34996 1.31362 1.000 52.17886 348 HIS A N 1
ATOM 2560 C CA . HIS A 1 356 ? -62.22041 -2.55046 1.99136 1.000 51.43501 348 HIS A CA 1
ATOM 2561 C C . HIS A 1 356 ? -63.33690 -3.49385 2.42947 1.000 48.64929 348 HIS A C 1
ATOM 2562 O O . HIS A 1 356 ? -63.10824 -4.70021 2.57019 1.000 51.62080 348 HIS A O 1
ATOM 2569 N N . LEU A 1 357 ? -64.54187 -2.98121 2.65314 1.000 45.97767 349 LEU A N 1
ATOM 2570 C CA . LEU A 1 357 ? -65.56397 -3.77723 3.31253 1.000 48.16974 349 LEU A CA 1
ATOM 2571 C C . LEU A 1 357 ? -66.89171 -3.71046 2.57396 1.000 45.42456 349 LEU A C 1
ATOM 2572 O O . LEU A 1 357 ? -67.21806 -2.71685 1.92083 1.000 43.94220 349 LEU A O 1
ATOM 2577 N N . ASP A 1 358 ? -67.64503 -4.79631 2.69410 1.000 41.98497 350 ASP A N 1
ATOM 2578 C CA . ASP A 1 358 ? -69.02891 -4.83852 2.24437 1.000 42.03311 350 ASP A CA 1
ATOM 2579 C C . ASP A 1 358 ? -69.85849 -3.83755 3.04972 1.000 43.74214 350 ASP A C 1
ATOM 2580 O O . ASP A 1 358 ? -69.85066 -3.88843 4.28825 1.000 44.44865 350 ASP A O 1
ATOM 2585 N N . PRO A 1 359 ? -70.56976 -2.91083 2.39960 1.000 44.75353 351 PRO A N 1
ATOM 2586 C CA . PRO A 1 359 ? -71.39029 -1.96066 3.16744 1.000 45.28381 351 PRO A CA 1
ATOM 2587 C C . PRO A 1 359 ? -72.43106 -2.63161 4.04041 1.000 46.36513 351 PRO A C 1
ATOM 2588 O O . PRO A 1 359 ? -72.80828 -2.07821 5.08126 1.000 47.18783 351 PRO A O 1
ATOM 2592 N N . GLU A 1 360 ? -72.91365 -3.81134 3.65042 1.000 43.61881 352 GLU A N 1
ATOM 2593 C CA . GLU A 1 360 ? -73.98435 -4.43119 4.41587 1.000 42.17233 352 GLU A CA 1
ATOM 2594 C C . GLU A 1 360 ? -73.50742 -4.87072 5.79042 1.000 41.49734 352 GLU A C 1
ATOM 2595 O O . GLU A 1 360 ? -74.31632 -4.96604 6.71694 1.000 41.43982 352 GLU A O 1
ATOM 2601 N N . TYR A 1 361 ? -72.20795 -5.13335 5.94168 1.000 43.28868 353 TYR A N 1
ATOM 2602 C CA . TYR A 1 361 ? -71.62627 -5.31703 7.26613 1.000 43.48988 353 TYR A CA 1
ATOM 2603 C C . TYR A 1 361 ? -72.07239 -4.20830 8.21020 1.000 45.39559 353 TYR A C 1
ATOM 2604 O O . TYR A 1 361 ? -72.67587 -4.45729 9.26050 1.000 42.83961 353 TYR A O 1
ATOM 2613 N N . LEU A 1 362 ? -71.76848 -2.96505 7.83647 1.000 45.24695 354 LEU A N 1
ATOM 2614 C CA . LEU A 1 362 ? -72.03762 -1.83185 8.70907 1.000 41.95761 354 LEU A CA 1
ATOM 2615 C C . LEU A 1 362 ? -73.53150 -1.56568 8.82126 1.000 42.06672 354 LEU A C 1
ATOM 2616 O O . LEU A 1 362 ? -74.02092 -1.18290 9.89234 1.000 42.70780 354 LEU A O 1
ATOM 2621 N N . ARG A 1 363 ? -74.27209 -1.75576 7.72732 1.000 40.16994 355 ARG A N 1
ATOM 2622 C CA . ARG A 1 363 ? -75.71776 -1.57891 7.79147 1.000 40.80441 355 ARG A CA 1
ATOM 2623 C C . ARG A 1 363 ? -76.32998 -2.49090 8.84576 1.000 40.42023 355 ARG A C 1
ATOM 2624 O O . ARG A 1 363 ? -77.19834 -2.06778 9.61492 1.000 39.32367 355 ARG A O 1
ATOM 2632 N N . TYR A 1 364 ? -75.87372 -3.74054 8.91694 1.000 39.94849 356 TYR A N 1
ATOM 2633 C CA . TYR A 1 364 ? -76.42670 -4.64848 9.91212 1.000 41.11152 356 TYR A CA 1
ATOM 2634 C C . TYR A 1 364 ? -75.97608 -4.26534 11.31507 1.000 43.32854 356 TYR A C 1
ATOM 2635 O O . TYR A 1 364 ? -76.78991 -4.21749 12.24654 1.000 40.45939 356 TYR A O 1
ATOM 2644 N N . TYR A 1 365 ? -74.67768 -4.00454 11.48915 1.000 43.01224 357 TYR A N 1
ATOM 2645 C CA . TYR A 1 365 ? -74.17771 -3.62633 12.80544 1.000 40.83627 357 TYR A CA 1
ATOM 2646 C C . TYR A 1 365 ? -74.94978 -2.43364 13.35687 1.000 42.71978 357 TYR A C 1
ATOM 2647 O O . TYR A 1 365 ? -75.43560 -2.46746 14.49427 1.000 41.22199 357 TYR A O 1
ATOM 2656 N N . TYR A 1 366 ? -75.08928 -1.37393 12.55393 1.000 41.63297 358 TYR A N 1
ATOM 2657 C CA . TYR A 1 366 ? -75.87145 -0.21831 12.98395 1.000 40.91337 358 TYR A CA 1
ATOM 2658 C C . TYR A 1 366 ? -77.30047 -0.62141 13.33052 1.000 42.21397 358 TYR A C 1
ATOM 2659 O O . TYR A 1 366 ? -77.82872 -0.23931 14.38214 1.000 40.56396 358 TYR A O 1
ATOM 2668 N N . ALA A 1 367 ? -77.93969 -1.40776 12.45844 1.000 39.87306 359 ALA A N 1
ATOM 2669 C CA . ALA A 1 367 ? -79.29918 -1.85862 12.73694 1.000 40.71201 359 ALA A CA 1
ATOM 2670 C C . ALA A 1 367 ? -79.37244 -2.60772 14.06048 1.000 41.22790 359 ALA A C 1
ATOM 2671 O O . ALA A 1 367 ? -80.36408 -2.50105 14.78698 1.000 42.70894 359 ALA A O 1
ATOM 2673 N N . SER A 1 368 ? -78.33332 -3.36962 14.39572 1.000 40.22861 360 SER A N 1
ATOM 2674 C CA . SER A 1 368 ? -78.39221 -4.17152 15.60754 1.000 38.23500 360 SER A CA 1
ATOM 2675 C C . SER A 1 368 ? -78.29310 -3.33000 16.87175 1.000 43.48125 360 SER A C 1
ATOM 2676 O O . SER A 1 368 ? -78.63725 -3.82178 17.95123 1.000 42.00217 360 SER A O 1
ATOM 2679 N N . LYS A 1 369 ? -77.85358 -2.07800 16.76839 1.000 42.56130 361 LYS A N 1
ATOM 2680 C CA . LYS A 1 369 ? -77.77150 -1.20382 17.92456 1.000 38.46023 361 LYS A CA 1
ATOM 2681 C C . LYS A 1 369 ? -78.63410 0.04857 17.83525 1.000 41.35114 361 LYS A C 1
ATOM 2682 O O . LYS A 1 369 ? -78.81456 0.71727 18.85876 1.000 44.65289 361 LYS A O 1
ATOM 2688 N N . LEU A 1 370 ? -79.16327 0.39290 16.66248 1.000 40.98369 362 LEU A N 1
ATOM 2689 C CA . LEU A 1 370 ? -79.99508 1.58358 16.54278 1.000 39.54943 362 LEU A CA 1
ATOM 2690 C C . LEU A 1 370 ? -81.27301 1.43558 17.35631 1.000 44.48670 362 LEU A C 1
ATOM 2691 O O . LEU A 1 370 ? -81.99869 0.44753 17.22354 1.000 45.96807 362 LEU A O 1
ATOM 2696 N N . GLY A 1 371 ? -81.55474 2.43134 18.20056 1.000 45.29841 363 GLY A N 1
ATOM 2697 C CA . GLY A 1 371 ? -82.70850 2.38505 19.06843 1.000 46.13252 363 GLY A CA 1
ATOM 2698 C C . GLY A 1 371 ? -83.54462 3.64735 18.96946 1.000 49.94023 363 GLY A C 1
ATOM 2699 O O . GLY A 1 371 ? -83.12167 4.67023 18.41770 1.000 50.41293 363 GLY A O 1
ATOM 2700 N N . ARG A 1 372 ? -84.75658 3.55237 19.52336 1.000 51.48227 364 ARG A N 1
ATOM 2701 C CA A ARG A 1 372 ? -85.70304 4.65659 19.62150 0.680 52.72285 364 ARG A CA 1
ATOM 2702 C CA B ARG A 1 372 ? -85.61740 4.72406 19.47229 0.320 52.68381 364 ARG A CA 1
ATOM 2703 C C . ARG A 1 372 ? -85.12603 5.85707 20.36344 1.000 54.51351 364 ARG A C 1
ATOM 2704 O O . ARG A 1 372 ? -85.68613 6.95468 20.28406 1.000 56.96586 364 ARG A O 1
ATOM 2719 N N . GLY A 1 373 ? -84.06355 5.64924 21.14293 1.000 56.10529 365 GLY A N 1
ATOM 2720 C CA . GLY A 1 373 ? -83.51215 6.67928 21.99384 1.000 55.95031 365 GLY A CA 1
ATOM 2721 C C . GLY A 1 373 ? -82.72617 7.71527 21.23395 1.000 53.16851 365 GLY A C 1
ATOM 2722 O O . GLY A 1 373 ? -82.86013 7.87545 20.02374 1.000 59.93059 365 GLY A O 1
ATOM 2723 N N . VAL A 1 374 ? -81.89246 8.43953 21.96891 1.000 55.77499 366 VAL A N 1
ATOM 2724 C CA . VAL A 1 374 ? -81.08318 9.51905 21.40650 1.000 56.15661 366 VAL A CA 1
ATOM 2725 C C . VAL A 1 374 ? -79.65706 9.35033 21.92784 1.000 62.39162 366 VAL A C 1
ATOM 2726 O O . VAL A 1 374 ? -78.86362 10.30046 21.95928 1.000 60.55934 366 VAL A O 1
ATOM 2730 N N . GLU A 1 375 ? -79.31404 8.13263 22.33583 1.000 70.39502 367 GLU A N 1
ATOM 2731 C CA . GLU A 1 375 ? -77.98615 7.90214 22.87813 1.000 68.64299 367 GLU A CA 1
ATOM 2732 C C . GLU A 1 375 ? -76.97953 7.68571 21.74971 1.000 66.20439 367 GLU A C 1
ATOM 2733 O O . GLU A 1 375 ? -77.33433 7.53087 20.57847 1.000 68.08551 367 GLU A O 1
ATOM 2739 N N . ASP A 1 376 ? -75.70250 7.68047 22.11770 1.000 57.12783 368 ASP A N 1
ATOM 2740 C CA . ASP A 1 376 ? -74.63984 7.42045 21.15922 1.000 50.17211 368 ASP A CA 1
ATOM 2741 C C . ASP A 1 376 ? -74.58732 5.94024 20.78476 1.000 50.78032 368 ASP A C 1
ATOM 2742 O O . ASP A 1 376 ? -75.13829 5.07664 21.46608 1.000 51.40758 368 ASP A O 1
ATOM 2747 N N . LEU A 1 377 ? -73.90200 5.65194 19.68113 1.000 50.82517 369 LEU A N 1
ATOM 2748 C CA . LEU A 1 377 ? -73.73064 4.28910 19.19598 1.000 42.93956 369 LEU A CA 1
ATOM 2749 C C . LEU A 1 377 ? -72.24684 4.01103 19.01232 1.000 46.47730 369 LEU A C 1
ATOM 2750 O O . LEU A 1 377 ? -71.54719 4.77883 18.34170 1.000 49.70325 369 LEU A O 1
ATOM 2755 N N . ASP A 1 378 ? -71.77140 2.91352 19.59904 1.000 43.73025 370 ASP A N 1
ATOM 2756 C CA . ASP A 1 378 ? -70.35567 2.57228 19.57728 1.000 44.98877 370 ASP A CA 1
ATOM 2757 C C . ASP A 1 378 ? -70.09276 1.50262 18.52920 1.000 50.58162 370 ASP A C 1
ATOM 2758 O O . ASP A 1 378 ? -70.74332 0.45032 18.52243 1.000 50.75801 370 ASP A O 1
ATOM 2763 N N . LEU A 1 379 ? -69.14216 1.78157 17.64635 1.000 48.26255 371 LEU A N 1
ATOM 2764 C CA . LEU A 1 379 ? -68.63366 0.79154 16.70804 1.000 47.16602 371 LEU A CA 1
ATOM 2765 C C . LEU A 1 379 ? -67.42392 0.14146 17.36532 1.000 48.84004 371 LEU A C 1
ATOM 2766 O O . LEU A 1 379 ? -66.32144 0.69175 17.34389 1.000 52.13017 371 LEU A O 1
ATOM 2771 N N . ASN A 1 380 ? -67.63258 -1.01462 17.98537 1.000 47.41655 372 ASN A N 1
ATOM 2772 C CA . ASN A 1 380 ? -66.53957 -1.78804 18.56353 1.000 50.90101 372 ASN A CA 1
ATOM 2773 C C . ASN A 1 380 ? -65.98951 -2.68757 17.46536 1.000 52.48193 372 ASN A C 1
ATOM 2774 O O . ASN A 1 380 ? -66.67095 -3.61662 17.02030 1.000 55.27689 372 ASN A O 1
ATOM 2779 N N . LEU A 1 381 ? -64.76213 -2.40360 17.01736 1.000 52.21882 373 LEU A N 1
ATOM 2780 C CA . LEU A 1 381 ? -64.25905 -3.03297 15.79750 1.000 52.33965 373 LEU A CA 1
ATOM 2781 C C . LEU A 1 381 ? -64.08538 -4.53805 15.96357 1.000 54.57817 373 LEU A C 1
ATOM 2782 O O . LEU A 1 381 ? -64.38405 -5.29990 15.03775 1.000 55.78513 373 LEU A O 1
ATOM 2787 N N . GLU A 1 382 ? -63.60854 -4.99235 17.12675 1.000 53.08954 374 GLU A N 1
ATOM 2788 C CA . GLU A 1 382 ? -63.52613 -6.43207 17.36119 1.000 56.34637 374 GLU A CA 1
ATOM 2789 C C . GLU A 1 382 ? -64.91627 -7.05600 17.41601 1.000 56.30915 374 GLU A C 1
ATOM 2790 O O . GLU A 1 382 ? -65.17078 -8.10049 16.80120 1.000 51.31248 374 GLU A O 1
ATOM 2796 N N . ASP A 1 383 ? -65.82972 -6.42464 18.15384 1.000 55.73179 375 ASP A N 1
ATOM 2797 C CA . ASP A 1 383 ? -67.21119 -6.88866 18.19268 1.000 54.18058 375 ASP A CA 1
ATOM 2798 C C . ASP A 1 383 ? -67.86003 -6.83339 16.81292 1.000 53.75672 375 ASP A C 1
ATOM 2799 O O . ASP A 1 383 ? -68.70826 -7.67195 16.48873 1.000 51.75881 375 ASP A O 1
ATOM 2804 N N . PHE A 1 384 ? -67.46838 -5.85590 15.99221 1.000 54.60339 376 PHE A N 1
ATOM 2805 C CA . PHE A 1 384 ? -68.00778 -5.72165 14.64306 1.000 49.83456 376 PHE A CA 1
ATOM 2806 C C . PHE A 1 384 ? -67.78827 -6.99372 13.83024 1.000 50.46554 376 PHE A C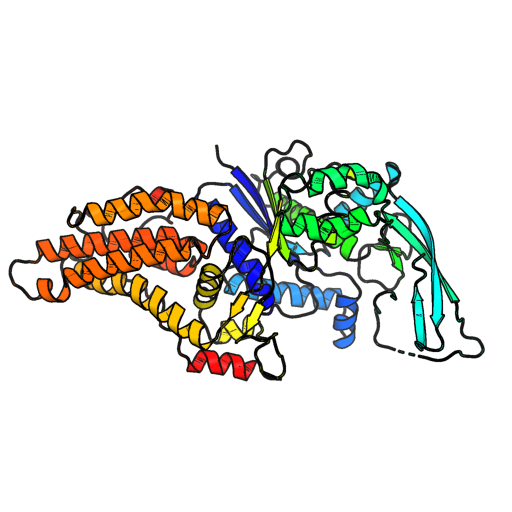 1
ATOM 2807 O O . PHE A 1 384 ? -68.70843 -7.49739 13.17692 1.000 49.65079 376 PHE A O 1
ATOM 2815 N N . VAL A 1 385 ? -66.57459 -7.53905 13.87900 1.000 52.70634 377 VAL A N 1
ATOM 2816 C CA . VAL A 1 385 ? -66.26157 -8.74365 13.11969 1.000 49.37361 377 VAL A CA 1
ATOM 2817 C C . VAL A 1 385 ? -66.99471 -9.94918 13.69813 1.000 50.09981 377 VAL A C 1
ATOM 2818 O O . VAL A 1 385 ? -67.61747 -10.72525 12.96466 1.000 52.10710 377 VAL A O 1
ATOM 2822 N N . GLN A 1 386 ? -66.93602 -10.12507 15.02269 1.000 55.10832 378 GLN A N 1
ATOM 2823 C CA . GLN A 1 386 ? -67.53755 -11.30764 15.63669 1.000 50.59718 378 GLN A CA 1
ATOM 2824 C C . GLN A 1 386 ? -69.04834 -11.31695 15.45391 1.000 52.14598 378 GLN A C 1
ATOM 2825 O O . GLN A 1 386 ? -69.63964 -12.36088 15.15181 1.000 51.61829 378 GLN A O 1
ATOM 2831 N N . LYS A 1 387 ? -69.68830 -10.15929 15.62535 1.000 52.45731 379 LYS A N 1
ATOM 2832 C CA . LYS A 1 387 ? -71.14391 -10.09235 15.55668 1.000 49.87730 379 LYS A CA 1
ATOM 2833 C C . LYS A 1 387 ? -71.63996 -10.36089 14.14093 1.000 53.68924 379 LYS A C 1
ATOM 2834 O O . LYS A 1 387 ? -72.55030 -11.17364 13.93780 1.000 55.24386 379 LYS A O 1
ATOM 2840 N N . VAL A 1 388 ? -71.04034 -9.70117 13.14532 1.000 50.71827 380 VAL A N 1
ATOM 2841 C CA . VAL A 1 388 ? -71.51492 -9.84160 11.77127 1.000 48.70962 380 VAL A CA 1
ATOM 2842 C C . VAL A 1 388 ? -71.27375 -11.25689 11.26305 1.000 52.24004 380 VAL A C 1
ATOM 2843 O O . VAL A 1 388 ? -72.15709 -11.87319 10.65471 1.000 53.05935 380 VAL A O 1
ATOM 2847 N N . ASN A 1 389 ? -70.07519 -11.79501 11.50065 1.000 52.23467 381 ASN A N 1
ATOM 2848 C CA . ASN A 1 389 ? -69.77221 -13.14077 11.02212 1.000 51.11438 381 ASN A CA 1
ATOM 2849 C C . ASN A 1 389 ? -70.66984 -14.17306 11.69229 1.000 52.82565 381 ASN A C 1
ATOM 2850 O O . ASN A 1 389 ? -71.24942 -15.03664 11.02604 1.000 55.32524 381 ASN A O 1
ATOM 2855 N N . SER A 1 390 ? -70.81683 -14.08367 13.01281 1.000 54.57536 382 SER A N 1
ATOM 2856 C CA . SER A 1 390 ? -71.63347 -15.05640 13.72898 1.000 55.15235 382 SER A CA 1
ATOM 2857 C C . SER A 1 390 ? -73.10471 -14.96495 13.33140 1.000 55.71882 382 SER A C 1
ATOM 2858 O O . SER A 1 390 ? -73.76031 -15.99206 13.12342 1.000 58.19589 382 SER A O 1
ATOM 2861 N N . ASP A 1 391 ? -73.64422 -13.75086 13.22030 1.000 56.71037 383 ASP A N 1
ATOM 2862 C CA . ASP A 1 391 ? -75.07436 -13.59394 12.96413 1.000 57.39828 383 ASP A CA 1
ATOM 2863 C C . ASP A 1 391 ? -75.42577 -13.81563 11.49493 1.000 56.58161 383 ASP A C 1
ATOM 2864 O O . ASP A 1 391 ? -76.22927 -14.69394 11.16440 1.000 56.79030 383 ASP A O 1
ATOM 2869 N N . LEU A 1 392 ? -74.85030 -13.00986 10.60001 1.000 53.62576 384 LEU A N 1
ATOM 2870 C CA . LEU A 1 392 ? -75.22796 -13.06751 9.19299 1.000 48.88354 384 LEU A CA 1
ATOM 2871 C C . LEU A 1 392 ? -74.64572 -14.29404 8.50580 1.000 52.32029 384 LEU A C 1
ATOM 2872 O O . LEU A 1 392 ? -75.38560 -15.16233 8.02841 1.000 54.77970 384 LEU A O 1
ATOM 2877 N N . VAL A 1 393 ? -73.31735 -14.37391 8.42691 1.000 53.72432 385 VAL A N 1
ATOM 2878 C CA . VAL A 1 393 ? -72.70636 -15.46922 7.68347 1.000 52.54255 385 VAL A CA 1
ATOM 2879 C C . VAL A 1 393 ? -73.04671 -16.80393 8.33146 1.000 56.66181 385 VAL A C 1
ATOM 2880 O O . VAL A 1 393 ? -73.44563 -17.75462 7.65093 1.000 62.33238 385 VAL A O 1
ATOM 2884 N N . GLY A 1 394 ? -72.93856 -16.88494 9.65360 1.000 54.86102 386 GLY A N 1
ATOM 2885 C CA . GLY A 1 394 ? -73.16420 -18.13286 10.35570 1.000 57.08253 386 GLY A CA 1
ATOM 2886 C C . GLY A 1 394 ? -74.60741 -18.59271 10.40684 1.000 61.58330 386 GLY A C 1
ATOM 2887 O O . GLY A 1 394 ? -74.92134 -19.71119 9.98953 1.000 68.58067 386 GLY A O 1
ATOM 2888 N N . LYS A 1 395 ? -75.49947 -17.73724 10.90337 1.000 56.45049 387 LYS A N 1
ATOM 2889 C CA . LYS A 1 395 ? -76.87136 -18.14297 11.17698 1.000 55.63973 387 LYS A CA 1
ATOM 2890 C C . LYS A 1 395 ? -77.83075 -17.96016 10.00453 1.000 54.61168 387 LYS A C 1
ATOM 2891 O O . LYS A 1 395 ? -78.86428 -18.63506 9.96820 1.000 58.80445 387 LYS A O 1
ATOM 2897 N N . VAL A 1 396 ? -77.54079 -17.07934 9.05506 1.000 54.96870 388 VAL A N 1
ATOM 2898 C CA . VAL A 1 396 ? -78.44957 -16.79665 7.94982 1.000 56.49587 388 VAL A CA 1
ATOM 2899 C C . VAL A 1 396 ? -77.92297 -17.34626 6.62707 1.000 57.77361 388 VAL A C 1
ATOM 2900 O O . VAL A 1 396 ? -78.62616 -18.07025 5.92784 1.000 58.96343 388 VAL A O 1
ATOM 2904 N N . VAL A 1 397 ? -76.69244 -17.00046 6.25721 1.000 55.42645 389 VAL A N 1
ATOM 2905 C CA . VAL A 1 397 ? -76.19664 -17.42336 4.95202 1.000 60.65504 389 VAL A CA 1
ATOM 2906 C C . VAL A 1 397 ? -75.96254 -18.92995 4.91826 1.000 68.51584 389 VAL A C 1
ATOM 2907 O O . VAL A 1 397 ? -76.25795 -19.59529 3.91724 1.000 69.09008 389 VAL A O 1
ATOM 2911 N N . ASN A 1 398 ? -75.44921 -19.49913 6.00865 1.000 81.34850 390 ASN A N 1
ATOM 2912 C CA . ASN A 1 398 ? -75.06759 -20.90680 5.96938 1.000 87.74538 390 ASN A CA 1
ATOM 2913 C C . ASN A 1 398 ? -76.27411 -21.83347 6.01075 1.000 85.05773 390 ASN A C 1
ATOM 2914 O O . ASN A 1 398 ? -76.23491 -22.91110 5.40633 1.000 83.38959 390 ASN A O 1
ATOM 2919 N N . ILE A 1 399 ? -77.34831 -21.44973 6.70712 1.000 75.60660 391 ILE A N 1
ATOM 2920 C CA . ILE A 1 399 ? -78.58006 -22.22923 6.60132 1.000 76.56251 391 ILE A CA 1
ATOM 2921 C C . ILE A 1 399 ? -78.99693 -22.34054 5.14295 1.000 72.27606 391 ILE A C 1
ATOM 2922 O O . ILE A 1 399 ? -79.46717 -23.39123 4.69175 1.000 73.51416 391 ILE A O 1
ATOM 2927 N N . ALA A 1 400 ? -78.78535 -21.27597 4.37259 1.000 67.50398 392 ALA A N 1
ATOM 2928 C CA . ALA A 1 400 ? -79.19043 -21.28638 2.97760 1.000 62.84130 392 ALA A CA 1
ATOM 2929 C C . ALA A 1 400 ? -78.28490 -22.19349 2.15797 1.000 64.78210 392 ALA A C 1
ATOM 2930 O O . ALA A 1 400 ? -78.74418 -23.17795 1.56902 1.000 64.07003 392 ALA A O 1
ATOM 2932 N N . SER A 1 401 ? -76.98325 -21.89446 2.13581 1.000 60.85460 393 SER A N 1
ATOM 2933 C CA . SER A 1 401 ? -76.08235 -22.59640 1.22541 1.000 61.00760 393 SER A CA 1
ATOM 2934 C C . SER A 1 401 ? -76.05814 -24.09230 1.50681 1.000 64.25763 393 SER A C 1
ATOM 2935 O O . SER A 1 401 ? -76.03675 -24.90325 0.57205 1.000 69.21292 393 SER A O 1
ATOM 2938 N N . ARG A 1 402 ? -76.07299 -24.47815 2.78571 1.000 66.07766 394 ARG A N 1
ATOM 2939 C CA . ARG A 1 402 ? -76.09420 -25.89674 3.13090 1.000 63.18741 394 ARG A CA 1
ATOM 2940 C C . ARG A 1 402 ? -77.34805 -26.57269 2.58680 1.000 61.67140 394 ARG A C 1
ATOM 2941 O O . ARG A 1 402 ? -77.26460 -27.57993 1.87522 1.000 63.90755 394 ARG A O 1
ATOM 2943 N N . CYS A 1 403 ? -78.52286 -26.01524 2.88940 1.000 58.97392 395 CYS A N 1
ATOM 2944 C CA . CYS A 1 403 ? -79.76804 -26.63201 2.43916 1.000 57.32681 395 CYS A CA 1
ATOM 2945 C C . CYS A 1 403 ? -79.89383 -26.60234 0.92112 1.000 58.66351 395 CYS A C 1
ATOM 2946 O O . CYS A 1 403 ? -80.34595 -27.58087 0.31274 1.000 58.65429 395 CYS A O 1
ATOM 2949 N N . ALA A 1 404 ? -79.51564 -25.48376 0.29139 1.000 60.62359 396 ALA A N 1
ATOM 2950 C CA . ALA A 1 404 ? -79.65981 -25.37190 -1.15776 1.000 56.27625 396 ALA A CA 1
ATOM 2951 C C . ALA A 1 404 ? -78.89576 -26.47725 -1.87131 1.000 55.89372 396 ALA A C 1
ATOM 2952 O O . ALA A 1 404 ? -79.42041 -27.10408 -2.79684 1.000 55.31387 396 ALA A O 1
ATOM 2954 N N . GLY A 1 405 ? -77.66498 -26.74809 -1.43654 1.000 53.87568 397 GLY A N 1
ATOM 2955 C CA . GLY A 1 405 ? -76.88062 -27.79730 -2.06333 1.000 55.32280 397 GLY A CA 1
ATOM 2956 C C . GLY A 1 405 ? -77.58291 -29.14014 -2.10751 1.000 53.81917 397 GLY A C 1
ATOM 2957 O O . GLY A 1 405 ? -77.41116 -29.90415 -3.06036 1.000 55.31284 397 GLY A O 1
ATOM 2958 N N . PHE A 1 406 ? -78.38883 -29.44650 -1.09364 1.000 54.96595 398 PHE A N 1
ATOM 2959 C CA . PHE A 1 406 ? -79.05992 -30.74041 -1.07933 1.000 55.57053 398 PHE A CA 1
ATOM 2960 C C . PHE A 1 406 ? -80.27205 -30.75343 -2.00144 1.000 52.13215 398 PHE A C 1
ATOM 2961 O O . PHE A 1 406 ? -80.53421 -31.76461 -2.66251 1.000 52.85988 398 PHE A O 1
ATOM 2969 N N . ILE A 1 407 ? -81.01831 -29.64674 -2.05959 1.000 51.24875 399 ILE A N 1
ATOM 2970 C CA . ILE A 1 407 ? -82.10618 -29.53279 -3.02876 1.000 54.08782 399 ILE A CA 1
ATOM 2971 C C . ILE A 1 407 ? -81.55774 -29.53533 -4.45251 1.000 55.51091 399 ILE A C 1
ATOM 2972 O O . ILE A 1 407 ? -82.13157 -30.15421 -5.35724 1.000 53.12143 399 ILE A O 1
ATOM 2977 N N . HIS A 1 408 ? -80.44247 -28.83782 -4.67220 1.000 52.70636 400 HIS A N 1
ATOM 2978 C CA . HIS A 1 408 ? -79.84786 -28.77166 -5.99966 1.000 51.44923 400 HIS A CA 1
ATOM 2979 C C . HIS A 1 408 ? -79.38579 -30.14633 -6.47402 1.000 53.81195 400 HIS A C 1
ATOM 2980 O O . HIS A 1 408 ? -79.77613 -30.60562 -7.55223 1.000 56.26761 400 HIS A O 1
ATOM 2987 N N . LYS A 1 409 ? -78.54343 -30.81664 -5.68604 1.000 56.08439 401 LYS A N 1
ATOM 2988 C CA . LYS A 1 409 ? -77.99664 -32.10256 -6.11058 1.000 55.45765 401 LYS A CA 1
ATOM 2989 C C . LYS A 1 409 ? -79.01610 -33.23243 -6.02594 1.000 55.91562 401 LYS A C 1
ATOM 2990 O O . LYS A 1 409 ? -78.98118 -34.15275 -6.85107 1.000 59.74779 401 LYS A O 1
ATOM 2996 N N . GLY A 1 410 ? -79.92078 -33.18964 -5.05130 1.000 53.66730 402 GLY A N 1
ATOM 2997 C CA . GLY A 1 410 ? -80.79544 -34.31930 -4.79874 1.000 56.44621 402 GLY A CA 1
ATOM 2998 C C . GLY A 1 410 ? -82.15760 -34.25265 -5.45936 1.000 57.24399 402 GLY A C 1
ATOM 2999 O O . GLY A 1 410 ? -82.85101 -35.27050 -5.55990 1.000 58.78874 402 GLY A O 1
ATOM 3000 N N . ASN A 1 411 ? -82.55928 -33.06234 -5.90997 1.000 54.17754 403 ASN A N 1
ATOM 3001 C CA . ASN A 1 411 ? -83.87050 -32.89084 -6.52109 1.000 50.58354 403 ASN A CA 1
ATOM 3002 C C . ASN A 1 411 ? -83.84088 -31.84365 -7.62569 1.000 55.22330 403 ASN A C 1
ATOM 3003 O O . ASN A 1 411 ? -84.81553 -31.10179 -7.80603 1.000 54.95601 403 ASN A O 1
ATOM 3008 N N . ALA A 1 412 ? -82.72542 -31.74853 -8.35173 1.000 54.91786 404 ALA A N 1
ATOM 3009 C CA . ALA A 1 412 ? -82.61107 -30.88306 -9.52432 1.000 51.09689 404 ALA A CA 1
ATOM 3010 C C . ALA A 1 412 ? -82.98092 -29.43045 -9.21874 1.000 51.57565 404 ALA A C 1
ATOM 3011 O O . ALA A 1 412 ? -83.31325 -28.66780 -10.13191 1.000 57.27907 404 ALA A O 1
ATOM 3013 N N . GLY A 1 413 ? -82.94340 -29.03153 -7.94877 1.000 46.44021 405 GLY A N 1
ATOM 3014 C CA . GLY A 1 413 ? -83.25107 -27.67016 -7.56531 1.000 48.65778 405 GLY A CA 1
ATOM 3015 C C . GLY A 1 413 ? -84.70891 -27.36544 -7.29598 1.000 45.50713 405 GLY A C 1
ATOM 3016 O O . GLY A 1 413 ? -85.04955 -26.19278 -7.09037 1.000 43.02885 405 GLY A O 1
ATOM 3017 N N . VAL A 1 414 ? -85.57983 -28.36843 -7.28992 1.000 45.03390 406 VAL A N 1
ATOM 3018 C CA . VAL A 1 414 ? -86.99294 -28.16470 -6.98871 1.000 46.67234 406 VAL A CA 1
ATOM 3019 C C . VAL A 1 414 ? -87.19471 -28.28188 -5.48259 1.000 51.91838 406 VAL A C 1
ATOM 3020 O O . VAL A 1 414 ? -86.90266 -29.32494 -4.88614 1.000 49.40393 406 VAL A O 1
ATOM 3024 N N . LEU A 1 415 ? -87.69284 -27.21002 -4.86787 1.000 50.84906 407 LEU A N 1
ATOM 3025 C CA . LEU A 1 415 ? -88.03954 -27.22324 -3.45259 1.000 49.04250 407 LEU A CA 1
ATOM 3026 C C . LEU A 1 415 ? -89.33606 -28.00364 -3.26310 1.000 51.76518 407 LEU A C 1
ATOM 3027 O O . LEU A 1 415 ? -90.38126 -27.62065 -3.80149 1.000 49.73261 407 LEU A O 1
ATOM 3032 N N . VAL A 1 416 ? -89.26942 -29.09055 -2.49125 1.000 51.33371 408 VAL A N 1
ATOM 3033 C CA . VAL A 1 416 ? -90.43267 -29.91798 -2.19133 1.000 51.68419 408 VAL A CA 1
ATOM 3034 C C . VAL A 1 416 ? -91.17612 -29.31208 -1.01135 1.000 53.68135 408 VAL A C 1
ATOM 3035 O O . VAL A 1 416 ? -90.56325 -28.89213 -0.02310 1.000 54.03452 408 VAL A O 1
ATOM 3039 N N . GLY A 1 417 ? -92.50166 -29.26920 -1.10403 1.000 64.71085 409 GLY A N 1
ATOM 3040 C CA . GLY A 1 417 ? -93.31628 -28.73372 -0.02995 1.000 66.11414 409 GLY A CA 1
ATOM 3041 C C . GLY A 1 417 ? -93.67292 -29.81279 0.97169 1.000 67.28724 409 GLY A C 1
ATOM 3042 O O . GLY A 1 417 ? -94.07550 -30.91593 0.59399 1.000 72.16997 409 GLY A O 1
ATOM 3043 N N . ALA A 1 418 ? -93.52110 -29.48956 2.25121 1.000 58.95580 410 ALA A N 1
ATOM 3044 C CA . ALA A 1 418 ? -93.86122 -30.41715 3.31849 1.000 57.52171 410 ALA A CA 1
ATOM 3045 C C . ALA A 1 418 ? -94.05620 -29.61090 4.59425 1.000 57.13839 410 ALA A C 1
ATOM 3046 O O . ALA A 1 418 ? -93.82139 -28.40122 4.62937 1.000 56.95765 410 ALA A O 1
ATOM 3048 N N . ASP A 1 419 ? -94.49236 -30.29416 5.64793 1.000 51.28175 411 ASP A N 1
ATOM 3049 C CA . ASP A 1 419 ? -94.67561 -29.67459 6.95994 1.000 53.54911 411 ASP A CA 1
ATOM 3050 C C . ASP A 1 419 ? -93.89471 -30.45141 8.01340 1.000 58.84572 411 ASP A C 1
ATOM 3051 O O . ASP A 1 419 ? -94.47774 -31.04890 8.92449 1.000 59.86806 411 ASP A O 1
ATOM 3056 N N . PRO A 1 420 ? -92.55845 -30.45823 7.92608 1.000 59.13760 412 PRO A N 1
ATOM 3057 C CA . PRO A 1 420 ? -91.78730 -31.19682 8.94248 1.000 57.76551 412 PRO A CA 1
ATOM 3058 C C . PRO A 1 420 ? -91.88163 -30.60122 10.33965 1.000 51.38846 412 PRO A C 1
ATOM 3059 O O . PRO A 1 420 ? -92.03023 -31.35614 11.30461 1.000 56.53040 412 PRO A O 1
ATOM 3063 N N . ALA A 1 421 ? -91.80384 -29.27986 10.49137 1.000 52.54371 413 ALA A N 1
ATOM 3064 C CA . ALA A 1 421 ? -91.73316 -28.64407 11.80888 1.000 50.05523 413 ALA A CA 1
ATOM 3065 C C . ALA A 1 421 ? -92.74677 -27.50985 11.92012 1.000 53.23449 413 ALA A C 1
ATOM 3066 O O . ALA A 1 421 ? -92.37347 -26.33092 11.98222 1.000 51.33996 413 ALA A O 1
ATOM 3068 N N . PRO A 1 422 ? -94.04487 -27.83883 11.99354 1.000 53.91629 414 PRO A N 1
ATOM 3069 C CA . PRO A 1 422 ? -95.07203 -26.78003 12.00461 1.000 52.81637 414 PRO A CA 1
ATOM 3070 C C . PRO A 1 422 ? -94.92316 -25.77509 13.13078 1.000 50.02350 414 PRO A C 1
ATOM 3071 O O . PRO A 1 422 ? -95.14331 -24.57753 12.90303 1.000 49.35496 414 PRO A O 1
ATOM 3075 N N . GLU A 1 423 ? -94.56599 -26.22520 14.34022 1.000 50.46572 415 GLU A N 1
ATOM 3076 C CA . GLU A 1 423 ? -94.41402 -25.29728 15.45890 1.000 48.91717 415 GLU A CA 1
ATOM 3077 C C . GLU A 1 423 ? -93.33092 -24.26829 15.16929 1.000 49.30657 415 GLU A C 1
ATOM 3078 O O . GLU A 1 423 ? -93.50164 -23.07437 15.44535 1.000 47.44143 415 GLU A O 1
ATOM 3084 N N . LEU A 1 424 ? -92.20719 -24.71745 14.60982 1.000 49.23881 416 LEU A N 1
ATOM 3085 C CA . LEU A 1 424 ? -91.14228 -23.79664 14.23245 1.000 47.51872 416 LEU A CA 1
ATOM 3086 C C . LEU A 1 424 ? -91.63698 -22.76159 13.22963 1.000 50.25474 416 LEU A C 1
ATOM 3087 O O . LEU A 1 424 ? -91.30325 -21.57442 13.33432 1.000 48.65606 416 LEU A O 1
ATOM 3092 N N . LEU A 1 425 ? -92.43620 -23.19181 12.24984 1.000 48.93456 417 LEU A N 1
ATOM 3093 C CA . LEU A 1 425 ? -92.94964 -22.25857 11.25396 1.000 45.94059 417 LEU A CA 1
ATOM 3094 C C . LEU A 1 425 ? -93.92054 -21.26875 11.88269 1.000 45.39445 417 LEU A C 1
ATOM 3095 O O . LEU A 1 425 ? -93.83631 -20.05930 11.63961 1.000 44.43932 417 LEU A O 1
ATOM 3100 N N . ALA A 1 426 ? -94.84170 -21.76930 12.70834 1.000 48.46156 418 ALA A N 1
ATOM 3101 C CA . ALA A 1 426 ? -95.80841 -20.90591 13.37775 1.000 43.80153 418 ALA A CA 1
ATOM 3102 C C . ALA A 1 426 ? -95.12733 -19.82742 14.20759 1.000 48.24847 418 ALA A C 1
ATOM 3103 O O . ALA A 1 426 ? -95.65731 -18.71640 14.34116 1.000 46.21656 418 ALA A O 1
ATOM 3105 N N . ALA A 1 427 ? -93.96297 -20.13712 14.78248 1.000 46.91977 419 ALA A N 1
ATOM 3106 C CA . ALA A 1 427 ? -93.22551 -19.12895 15.53145 1.000 45.33664 419 ALA A CA 1
ATOM 3107 C C . ALA A 1 427 ? -92.82964 -17.97129 14.63006 1.000 44.41490 419 ALA A C 1
ATOM 3108 O O . ALA A 1 427 ? -92.97417 -16.80505 15.01093 1.000 44.48773 419 ALA A O 1
ATOM 3110 N N . PHE A 1 428 ? -92.34042 -18.28108 13.42200 1.000 46.89983 420 PHE A N 1
ATOM 3111 C CA . PHE A 1 428 ? -92.02752 -17.24885 12.43664 1.000 42.91060 420 PHE A CA 1
ATOM 3112 C C . PHE A 1 428 ? -93.24859 -16.39414 12.11747 1.000 43.67177 420 PHE A C 1
ATOM 3113 O O . PHE A 1 428 ? -93.14673 -15.16642 12.01553 1.000 43.68011 420 PHE A O 1
ATOM 3121 N N . ARG A 1 429 ? -94.41207 -17.02377 11.94816 1.000 47.29350 421 ARG A N 1
ATOM 3122 C CA . ARG A 1 429 ? -95.63383 -16.26209 11.71072 1.000 45.40938 421 ARG A CA 1
ATOM 3123 C C . ARG A 1 429 ? -95.98536 -15.40062 12.91512 1.000 46.51610 421 ARG A C 1
ATOM 3124 O O . ARG A 1 429 ? -96.25570 -14.20416 12.77378 1.000 50.30823 421 ARG A O 1
ATOM 3132 N N . GLU A 1 430 ? -95.97095 -15.99315 14.11562 1.000 51.89834 422 GLU A N 1
ATOM 3133 C CA . GLU A 1 430 ? -96.28201 -15.24775 15.33481 1.000 52.28487 422 GLU A CA 1
ATOM 3134 C C . GLU A 1 430 ? -95.35091 -14.05802 15.53098 1.000 52.79842 422 GLU A C 1
ATOM 3135 O O . GLU A 1 430 ? -95.75317 -13.04222 16.10640 1.000 53.13795 422 GLU A O 1
ATOM 3141 N N . ALA A 1 431 ? -94.11576 -14.15457 15.04961 1.000 48.28288 423 ALA A N 1
ATOM 3142 C CA . ALA A 1 431 ? -93.10914 -13.13426 15.30158 1.000 45.88389 423 ALA A CA 1
ATOM 3143 C C . ALA A 1 431 ? -93.19128 -11.95178 14.35239 1.000 45.90504 423 ALA A C 1
ATOM 3144 O O . ALA A 1 431 ? -92.73459 -10.86200 14.71603 1.000 48.74152 423 ALA A O 1
ATOM 3146 N N . ALA A 1 432 ? -93.75589 -12.13758 13.15566 1.000 47.03828 424 ALA A N 1
ATOM 3147 C CA . ALA A 1 432 ? -93.68761 -11.09968 12.12694 1.000 42.34259 424 ALA A CA 1
ATOM 3148 C C . ALA A 1 432 ? -94.30850 -9.77807 12.56216 1.000 45.40091 424 ALA A C 1
ATOM 3149 O O . ALA A 1 432 ? -93.61427 -8.74765 12.48691 1.000 42.29812 424 ALA A O 1
ATOM 3151 N N . PRO A 1 433 ? -95.56644 -9.71634 13.02517 1.000 44.38179 425 PRO A N 1
ATOM 3152 C CA . PRO A 1 433 ? -96.13300 -8.40171 13.36498 1.000 43.28102 425 PRO A CA 1
ATOM 3153 C C . PRO A 1 433 ? -95.35834 -7.67232 14.44708 1.000 46.95210 425 PRO A C 1
ATOM 3154 O O . PRO A 1 433 ? -95.34760 -6.43334 14.45678 1.000 47.37288 425 PRO A O 1
ATOM 3158 N N . GLY A 1 434 ? -94.69200 -8.40040 15.34712 1.000 47.41803 426 GLY A N 1
ATOM 3159 C CA . GLY A 1 434 ? -93.84801 -7.74450 16.33192 1.000 42.01430 426 GLY A CA 1
ATOM 3160 C C . GLY A 1 434 ? -92.59828 -7.14084 15.71808 1.000 43.03600 426 GLY A C 1
ATOM 3161 O O . GLY A 1 434 ? -92.18753 -6.03638 16.08584 1.000 40.82417 426 GLY A O 1
ATOM 3162 N N . ILE A 1 435 ? -91.98056 -7.85142 14.76863 1.000 42.02475 427 ILE A N 1
ATOM 3163 C CA . ILE A 1 435 ? -90.80309 -7.32277 14.08197 1.000 41.51074 427 ILE A CA 1
ATOM 3164 C C . ILE A 1 435 ? -91.16781 -6.08411 13.26763 1.000 41.56211 427 ILE A C 1
ATOM 3165 O O . ILE A 1 435 ? -90.38704 -5.12652 13.17273 1.000 37.93735 427 ILE A O 1
ATOM 3170 N N . ALA A 1 436 ? -92.36425 -6.07537 12.67975 1.000 36.94500 428 ALA A N 1
ATOM 3171 C CA . ALA A 1 436 ? -92.84156 -4.87198 12.00925 1.000 37.93950 428 ALA A CA 1
ATOM 3172 C C . ALA A 1 436 ? -93.00381 -3.71639 12.99233 1.000 37.93782 428 ALA A C 1
ATOM 3173 O O . ALA A 1 436 ? -92.63745 -2.57656 12.68027 1.000 38.10176 428 ALA A O 1
ATOM 3175 N N . GLU A 1 437 ? -93.55429 -3.98921 14.18527 1.000 39.89645 429 GLU A N 1
ATOM 3176 C CA . GLU A 1 437 ? -93.70631 -2.94126 15.19564 1.000 39.76791 429 GLU A CA 1
ATOM 3177 C C . GLU A 1 437 ? -92.36578 -2.32727 15.57293 1.000 37.27335 429 GLU A C 1
ATOM 3178 O O . GLU A 1 437 ? -92.25942 -1.10829 15.74582 1.000 39.33707 429 GLU A O 1
ATOM 3184 N N . ALA A 1 438 ? -91.33496 -3.15549 15.72701 1.000 37.18387 430 ALA A N 1
ATOM 3185 C CA . ALA A 1 438 ? -90.00532 -2.62381 15.99524 1.000 41.74707 430 ALA A CA 1
ATOM 3186 C C . ALA A 1 438 ? -89.53768 -1.73026 14.85267 1.000 41.39504 430 ALA A C 1
ATOM 3187 O O . ALA A 1 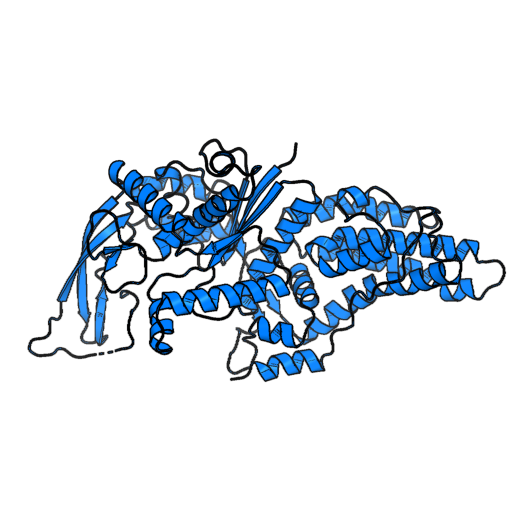438 ? -89.13508 -0.58111 15.07382 1.000 38.45129 430 ALA A O 1
ATOM 3189 N N . TYR A 1 439 ? -89.59286 -2.24547 13.61818 1.000 39.45493 431 TYR A N 1
ATOM 3190 C CA . TYR A 1 439 ? -89.24419 -1.44602 12.44485 1.000 38.03643 431 TYR A CA 1
ATOM 3191 C C . TYR A 1 439 ? -89.99166 -0.11626 12.43422 1.000 38.60345 431 TYR A C 1
ATOM 3192 O O . TYR A 1 439 ? -89.38142 0.95196 12.32382 1.000 38.45517 431 TYR A O 1
ATOM 3201 N N . GLU A 1 440 ? -91.31936 -0.16908 12.56632 1.000 34.56504 432 GLU A N 1
ATOM 3202 C CA . GLU A 1 440 ? -92.13245 1.04285 12.54390 1.000 35.44140 432 GLU A CA 1
ATOM 3203 C C . GLU A 1 440 ? -91.65058 2.07143 13.56427 1.000 39.00065 432 GLU A C 1
ATOM 3204 O O . GLU A 1 440 ? -91.62307 3.27842 13.28198 1.000 36.72525 432 GLU A O 1
ATOM 3210 N N . ALA A 1 441 ? -91.26016 1.61595 14.75200 1.000 42.04801 433 ALA A N 1
ATOM 3211 C CA . ALA A 1 441 ? -90.91177 2.50939 15.84778 1.000 43.43488 433 ALA A CA 1
ATOM 3212 C C . ALA A 1 441 ? -89.42918 2.86451 15.88382 1.000 43.12214 433 ALA A C 1
ATOM 3213 O O . ALA A 1 441 ? -88.97607 3.45281 16.86984 1.000 45.89317 433 ALA A O 1
ATOM 3215 N N . ARG A 1 442 ? -88.67648 2.52955 14.83420 1.000 38.53972 434 ARG A N 1
ATOM 3216 C CA . ARG A 1 442 ? -87.24044 2.79045 14.73031 1.000 41.99856 434 ARG A CA 1
ATOM 3217 C C . ARG A 1 442 ? -86.43018 2.02672 15.77918 1.000 44.36350 434 ARG A C 1
ATOM 3218 O O . ARG A 1 442 ? -85.28887 2.39384 16.08226 1.000 43.65132 434 ARG A O 1
ATOM 3226 N N . ASP A 1 443 ? -86.99471 0.94809 16.32130 1.000 43.15702 435 ASP A N 1
ATOM 3227 C CA . ASP A 1 443 ? -86.28857 0.08239 17.26644 1.000 46.08127 435 ASP A CA 1
ATOM 3228 C C . ASP A 1 443 ? -85.65702 -1.08190 16.49647 1.000 45.54823 435 ASP A C 1
ATOM 3229 O O . ASP A 1 443 ? -86.04006 -2.24791 16.61297 1.000 45.76572 435 ASP A O 1
ATOM 3234 N N . PHE A 1 444 ? -84.66596 -0.72887 15.67262 1.000 46.92990 436 PHE A N 1
ATOM 3235 C CA . PHE A 1 444 ? -83.96275 -1.73665 14.88420 1.000 44.79801 436 PHE A CA 1
ATOM 3236 C C . PHE A 1 444 ? -83.25450 -2.74718 15.77847 1.000 42.56791 436 PHE A C 1
ATOM 3237 O O . PHE A 1 444 ? -83.16842 -3.92985 15.42951 1.000 39.93587 436 PHE A O 1
ATOM 3245 N N . ASN A 1 445 ? -82.74115 -2.29222 16.92575 1.000 45.53755 437 ASN A N 1
ATOM 3246 C CA . ASN A 1 445 ? -82.12756 -3.17132 17.91845 1.000 45.55732 437 ASN A CA 1
ATOM 3247 C C . ASN A 1 445 ? -83.04684 -4.33964 18.25358 1.000 46.85778 437 ASN A C 1
ATOM 3248 O O . ASN A 1 445 ? -82.66272 -5.50997 18.13698 1.000 40.19399 437 ASN A O 1
ATOM 3253 N N . ARG A 1 446 ? -84.27965 -4.03254 18.66693 1.000 49.52503 438 ARG A N 1
ATOM 3254 C CA A ARG A 1 446 ? -85.21832 -5.09598 19.00554 0.485 49.54226 438 ARG A CA 1
ATOM 3255 C CA B ARG A 1 446 ? -85.22935 -5.08763 19.00274 0.515 49.45242 438 ARG A CA 1
ATOM 3256 C C . ARG A 1 446 ? -85.53468 -5.95242 17.78683 1.000 50.29827 438 ARG A C 1
ATOM 3257 O O . ARG A 1 446 ? -85.61786 -7.18155 17.89308 1.000 51.79466 438 ARG A O 1
ATOM 3272 N N . ALA A 1 447 ? -85.69246 -5.32270 16.61620 1.000 47.37548 439 ALA A N 1
ATOM 3273 C CA . ALA A 1 447 ? -86.02697 -6.06206 15.40213 1.000 43.39656 439 ALA A CA 1
ATOM 3274 C C . ALA A 1 447 ? -84.94367 -7.07509 15.05606 1.000 44.08249 439 ALA A C 1
ATOM 3275 O O . ALA A 1 447 ? -85.23344 -8.24718 14.79346 1.000 43.08254 439 ALA A O 1
ATOM 3277 N N . MET A 1 448 ? -83.68423 -6.63943 15.04353 1.000 43.81961 440 MET A N 1
ATOM 3278 C CA . MET A 1 448 ? -82.59855 -7.57010 14.76732 1.000 39.96373 440 MET A CA 1
ATOM 3279 C C . MET A 1 448 ? -82.54958 -8.67470 15.81382 1.000 43.37778 440 MET A C 1
ATOM 3280 O O . MET A 1 448 ? -82.31228 -9.84445 15.48553 1.000 41.90703 440 MET A O 1
ATOM 3285 N N . ARG A 1 449 ? -82.79431 -8.32055 17.07868 1.000 48.44971 441 ARG A N 1
ATOM 3286 C CA . ARG A 1 449 ? -82.83477 -9.30862 18.15237 1.000 45.66583 441 ARG A CA 1
ATOM 3287 C C . ARG A 1 449 ? -83.87087 -10.39363 17.86272 1.000 47.17086 441 ARG A C 1
ATOM 3288 O O . ARG A 1 449 ? -83.54700 -11.58633 17.86295 1.000 45.86491 441 ARG A O 1
ATOM 3296 N N . GLU A 1 450 ? -85.12270 -9.99744 17.59258 1.000 50.26964 442 GLU A N 1
ATOM 3297 C CA . GLU A 1 450 ? -86.16899 -10.98374 17.32218 1.000 50.13075 442 GLU A CA 1
ATOM 3298 C C . GLU A 1 450 ? -85.81149 -11.84832 16.12184 1.000 50.28686 442 GLU A C 1
ATOM 3299 O O . GLU A 1 450 ? -86.02568 -13.06697 16.13665 1.000 50.12780 442 GLU A O 1
ATOM 3305 N N . ILE A 1 451 ? -85.27533 -11.22989 15.06650 1.000 46.67673 443 ILE A N 1
ATOM 3306 C CA . ILE A 1 451 ? -84.93592 -11.97064 13.85578 1.000 43.26170 443 ILE A CA 1
ATOM 3307 C C . ILE A 1 451 ? -83.87694 -13.01912 14.15863 1.000 43.95132 443 ILE A C 1
ATOM 3308 O O . ILE A 1 451 ? -84.03374 -14.19925 13.82658 1.000 44.93195 443 ILE A O 1
ATOM 3313 N N . MET A 1 452 ? -82.78907 -12.60829 14.81165 1.000 43.21787 444 MET A N 1
ATOM 3314 C CA . MET A 1 452 ? -81.70566 -13.54610 15.07658 1.000 42.68842 444 MET A CA 1
ATOM 3315 C C . MET A 1 452 ? -82.12888 -14.65131 16.03475 1.000 42.39153 444 MET A C 1
ATOM 3316 O O . MET A 1 452 ? -81.55997 -15.74766 16.00431 1.000 44.44048 444 MET A O 1
ATOM 3321 N N . ALA A 1 453 ? -83.11945 -14.39276 16.88506 1.000 45.17536 445 ALA A N 1
ATOM 3322 C CA . ALA A 1 453 ? -83.64389 -15.45765 17.73187 1.000 46.94941 445 ALA A CA 1
ATOM 3323 C C . ALA A 1 453 ? -84.35750 -16.51209 16.89780 1.000 44.88609 445 ALA A C 1
ATOM 3324 O O . ALA A 1 453 ? -84.23610 -17.71066 17.16824 1.000 46.02692 445 ALA A O 1
ATOM 3326 N N . LEU A 1 454 ? -85.10443 -16.08483 15.87674 1.000 44.60354 446 LEU A N 1
ATOM 3327 C CA . LEU A 1 454 ? -85.69875 -17.03790 14.94563 1.000 44.71697 446 LEU A CA 1
ATOM 3328 C C . LEU A 1 454 ? -84.62722 -17.75014 14.13155 1.000 44.46000 446 LEU A C 1
ATOM 3329 O O . LEU A 1 454 ? -84.68661 -18.97249 13.94633 1.000 43.87896 446 LEU A O 1
ATOM 3334 N N . ALA A 1 455 ? -83.65349 -16.99439 13.61969 1.000 42.77277 447 ALA A N 1
ATOM 3335 C CA . ALA A 1 455 ? -82.53297 -17.59578 12.91112 1.000 43.50867 447 ALA A CA 1
ATOM 3336 C C . ALA A 1 455 ? -81.87026 -18.66716 13.76196 1.000 46.91732 447 ALA A C 1
ATOM 3337 O O . ALA A 1 455 ? -81.66345 -19.79913 13.31417 1.000 40.48922 447 ALA A O 1
ATOM 3339 N N . ASP A 1 456 ? -81.55642 -18.32116 15.01134 1.000 48.08408 448 ASP A N 1
ATOM 3340 C CA . ASP A 1 456 ? -80.94248 -19.26574 15.93747 1.000 47.66182 448 ASP A CA 1
ATOM 3341 C C . ASP A 1 456 ? -81.76242 -20.54559 16.06341 1.000 47.44104 448 ASP A C 1
ATOM 3342 O O . ASP A 1 456 ? -81.21081 -21.65315 16.03284 1.000 45.69116 448 ASP A O 1
ATOM 3347 N N . ARG A 1 457 ? -83.08421 -20.41214 16.19885 1.000 46.75407 449 ARG A N 1
ATOM 3348 C CA . ARG A 1 457 ? -83.93195 -21.57973 16.41631 1.000 47.30843 449 ARG A CA 1
ATOM 3349 C C . ARG A 1 457 ? -84.08334 -22.41208 15.14604 1.000 45.69946 449 ARG A C 1
ATOM 3350 O O . ARG A 1 457 ? -84.02630 -23.64673 15.20090 1.000 44.52275 449 ARG A O 1
ATOM 3358 N N . ALA A 1 458 ? -84.29465 -21.75993 13.99748 1.000 46.72943 450 ALA A N 1
ATOM 3359 C CA . ALA A 1 458 ? -84.38191 -22.49006 12.73404 1.000 47.76412 450 ALA A CA 1
ATOM 3360 C C . ALA A 1 458 ? -83.07718 -23.21844 12.43482 1.000 47.80480 450 ALA A C 1
ATOM 3361 O O . ALA A 1 458 ? -83.06779 -24.42666 12.16599 1.000 42.78925 450 ALA A O 1
ATOM 3363 N N . ASN A 1 459 ? -81.96292 -22.48579 12.48724 1.000 48.79095 451 ASN A N 1
ATOM 3364 C CA . ASN A 1 459 ? -80.63507 -23.06585 12.31200 1.000 47.03669 451 ASN A CA 1
ATOM 3365 C C . ASN A 1 459 ? -80.42880 -24.29747 13.19241 1.000 48.54669 451 ASN A C 1
ATOM 3366 O O . ASN A 1 459 ? -79.89114 -25.31403 12.74007 1.000 47.81653 451 ASN A O 1
ATOM 3371 N N . ALA A 1 460 ? -80.85195 -24.22402 14.45764 1.000 52.50151 452 ALA A N 1
ATOM 3372 C CA . ALA A 1 460 ? -80.64787 -25.33815 15.38051 1.000 50.02404 452 ALA A CA 1
ATOM 3373 C C . ALA A 1 460 ? -81.46980 -26.55582 14.97623 1.000 50.11707 452 ALA A C 1
ATOM 3374 O O . ALA A 1 460 ? -80.99963 -27.69296 15.08740 1.000 49.64252 452 ALA A O 1
ATOM 3376 N N . TRP A 1 461 ? -82.70033 -26.33731 14.50734 1.000 48.21235 453 TRP A N 1
ATOM 3377 C CA . TRP A 1 461 ? -83.52970 -27.44905 14.05492 1.000 50.97160 453 TRP A CA 1
ATOM 3378 C C . TRP A 1 461 ? -82.91963 -28.13896 12.83249 1.000 56.73908 453 TRP A C 1
ATOM 3379 O O . TRP A 1 461 ? -82.88646 -29.37561 12.76331 1.000 55.30712 453 TRP A O 1
ATOM 3390 N N . ILE A 1 462 ? -82.42865 -27.35496 11.86105 1.000 53.44065 454 ILE A N 1
ATOM 3391 C CA . ILE A 1 462 ? -81.73717 -27.92482 10.70187 1.000 55.22940 454 ILE A CA 1
ATOM 3392 C C . ILE A 1 462 ? -80.56682 -28.78995 11.15323 1.000 59.06939 454 ILE A C 1
ATOM 3393 O O . ILE A 1 462 ? -80.39818 -29.92915 10.70031 1.000 63.09176 454 ILE A O 1
ATOM 3398 N N . ALA A 1 463 ? -79.72923 -28.25272 12.04170 1.000 60.22923 455 ALA A N 1
ATOM 3399 C CA . ALA A 1 463 ? -78.59669 -29.02287 12.53665 1.000 57.96835 455 ALA A CA 1
ATOM 3400 C C . ALA A 1 463 ? -79.06829 -30.28491 13.23916 1.000 60.46451 455 ALA A C 1
ATOM 3401 O O . ALA A 1 463 ? -78.42761 -31.33698 13.14187 1.000 60.06342 455 ALA A O 1
ATOM 3403 N N . GLU A 1 464 ? -80.19907 -30.19684 13.94280 1.000 69.06899 456 GLU A N 1
ATOM 3404 C CA . GLU A 1 464 ? -80.76335 -31.36287 14.61429 1.000 69.47456 456 GLU A CA 1
ATOM 3405 C C . GLU A 1 464 ? -81.13205 -32.44429 13.60984 1.000 71.10877 456 GLU A C 1
ATOM 3406 O O . GLU A 1 464 ? -80.93068 -33.63718 13.86614 1.000 69.65093 456 GLU A O 1
ATOM 3412 N N . GLN A 1 465 ? -81.67697 -32.04284 12.45880 1.000 64.61405 457 GLN A N 1
ATOM 3413 C CA . GLN A 1 465 ? -82.01590 -33.00834 11.42003 1.000 64.91102 457 GLN A CA 1
ATOM 3414 C C . GLN A 1 465 ? -80.76549 -33.59903 10.78742 1.000 62.99818 457 GLN A C 1
ATOM 3415 O O . GLN A 1 465 ? -80.72320 -34.79847 10.49208 1.000 64.02336 457 GLN A O 1
ATOM 3421 N N . ALA A 1 466 ? -79.73698 -32.77059 10.58459 1.000 66.88620 458 ALA A N 1
ATOM 3422 C CA . ALA A 1 466 ? -78.49705 -33.14427 9.91702 1.000 69.29591 458 ALA A CA 1
ATOM 3423 C C . ALA A 1 466 ? -78.80580 -33.69594 8.53195 1.000 69.79503 458 ALA A C 1
ATOM 3424 O O . ALA A 1 466 ? -78.68322 -34.90598 8.30254 1.000 69.14037 458 ALA A O 1
ATOM 3426 N N . PRO A 1 467 ? -79.22210 -32.85094 7.58812 1.000 68.13267 459 PRO A N 1
ATOM 3427 C CA . PRO A 1 467 ? -79.48404 -33.36025 6.23202 1.000 70.88509 459 PRO A CA 1
ATOM 3428 C C . PRO A 1 467 ? -78.24567 -33.93985 5.56856 1.000 72.92423 459 PRO A C 1
ATOM 3429 O O . PRO A 1 467 ? -78.36504 -34.87275 4.76464 1.000 72.33589 459 PRO A O 1
ATOM 3433 N N . TRP A 1 468 ? -77.05598 -33.42679 5.90072 1.000 71.38961 460 TRP A N 1
ATOM 3434 C CA . TRP A 1 468 ? -75.81433 -34.03756 5.43353 1.000 70.36316 460 TRP A CA 1
ATOM 3435 C C . TRP A 1 468 ? -75.69228 -35.48825 5.87439 1.000 73.58527 460 TRP A C 1
ATOM 3436 O O . TRP A 1 468 ? -75.06237 -36.29553 5.18086 1.000 77.19462 460 TRP A O 1
ATOM 3447 N N . ALA A 1 469 ? -76.27315 -35.83934 7.02013 1.000 72.95095 461 ALA A N 1
ATOM 3448 C CA . ALA A 1 469 ? -76.25559 -37.23399 7.43910 1.000 73.04144 461 ALA A CA 1
ATOM 3449 C C . ALA A 1 469 ? -77.39238 -38.02659 6.80092 1.000 77.20297 461 ALA A C 1
ATOM 3450 O O . ALA A 1 469 ? -77.19152 -39.16754 6.36649 1.000 78.39955 461 ALA A O 1
ATOM 3452 N N . LEU A 1 470 ? -78.59139 -37.44183 6.74135 1.000 74.35081 462 LEU A N 1
ATOM 3453 C CA . LEU A 1 470 ? -79.71055 -38.10687 6.08121 1.000 76.15429 462 LEU A CA 1
ATOM 3454 C C . LEU A 1 470 ? -79.40707 -38.38322 4.61565 1.000 82.91765 462 LEU A C 1
ATOM 3455 O O . LEU A 1 470 ? -79.83329 -39.41284 4.07503 1.000 83.80414 462 LEU A O 1
ATOM 3460 N N . ALA A 1 471 ? -78.66234 -37.48011 3.96538 1.000 81.43709 463 ALA A N 1
ATOM 3461 C CA . ALA A 1 471 ? -78.35563 -37.62221 2.54527 1.000 78.54072 463 ALA A CA 1
ATOM 3462 C C . ALA A 1 471 ? -77.45943 -38.82205 2.27034 1.000 84.04903 463 ALA A C 1
ATOM 3463 O O . ALA A 1 471 ? -77.47132 -39.35834 1.15683 1.000 82.65193 463 ALA A O 1
ATOM 3465 N N . LYS A 1 472 ? -76.67621 -39.25364 3.25630 1.000 86.15138 464 LYS A N 1
ATOM 3466 C CA . LYS A 1 472 ? -75.81343 -40.41345 3.08421 1.000 85.97762 464 LYS A CA 1
ATOM 3467 C C . LYS A 1 472 ? -76.50218 -41.72885 3.43460 1.000 89.22715 464 LYS A C 1
ATOM 3468 O O . LYS A 1 472 ? -75.92795 -42.79269 3.18287 1.000 89.28298 464 LYS A O 1
ATOM 3474 N N . GLN A 1 473 ? -77.70941 -41.68931 3.99816 1.000 99.69500 465 GLN A N 1
ATOM 3475 C CA . GLN A 1 473 ? -78.46017 -42.90073 4.30880 1.000 102.42059 465 GLN A CA 1
ATOM 3476 C C . GLN A 1 473 ? -79.37808 -43.24537 3.14070 1.000 104.14969 465 GLN A C 1
ATOM 3477 O O . GLN A 1 473 ? -80.05876 -42.36781 2.59862 1.000 104.06873 465 GLN A O 1
ATOM 3479 N N . GLU A 1 474 ? -79.38569 -44.51929 2.75027 1.000 108.43130 466 GLU A N 1
ATOM 3480 C CA . GLU A 1 474 ? -80.20568 -44.95425 1.62636 1.000 109.32626 466 GLU A CA 1
ATOM 3481 C C . GLU A 1 474 ? -81.67810 -44.97049 2.01782 1.000 110.05203 466 GLU A C 1
ATOM 3482 O O . GLU A 1 474 ? -82.03799 -45.35993 3.13323 1.000 111.02716 466 GLU A O 1
ATOM 3484 N N . GLY A 1 475 ? -82.53109 -44.53478 1.09344 1.000 111.60906 467 GLY A N 1
ATOM 3485 C CA . GLY A 1 475 ? -83.96002 -44.51948 1.34755 1.000 109.17507 467 GLY A CA 1
ATOM 3486 C C . GLY A 1 475 ? -84.42405 -43.43118 2.29029 1.000 107.95499 467 GLY A C 1
ATOM 3487 O O . GLY A 1 475 ? -85.43840 -43.60166 2.97669 1.000 106.27312 467 GLY A O 1
ATOM 3488 N N . GLN A 1 476 ? -83.70282 -42.31232 2.34746 1.000 97.53385 468 GLN A N 1
ATOM 3489 C CA . GLN A 1 476 ? -84.07208 -41.18255 3.18936 1.000 87.90820 468 GLN A CA 1
ATOM 3490 C C . GLN A 1 476 ? -84.18733 -39.89651 2.38400 1.000 83.88247 468 GLN A C 1
ATOM 3491 O O . GLN A 1 476 ? -84.19113 -38.80622 2.96246 1.000 85.97619 468 GLN A O 1
ATOM 3497 N N . GLN A 1 477 ? -84.28964 -40.00198 1.05712 1.000 83.67601 469 GLN A N 1
ATOM 3498 C CA . GLN A 1 477 ? -84.21136 -38.81344 0.21460 1.000 75.30064 469 GLN A CA 1
ATOM 3499 C C . GLN A 1 477 ? -85.44105 -37.92537 0.36305 1.000 69.50186 469 GLN A C 1
ATOM 3500 O O . GLN A 1 477 ? -85.32720 -36.69642 0.27559 1.000 65.29566 469 GLN A O 1
ATOM 3506 N N . ASP A 1 478 ? -86.61477 -38.51979 0.59036 1.000 71.07158 470 ASP A N 1
ATOM 3507 C CA . ASP A 1 478 ? -87.81144 -37.72800 0.86438 1.000 70.59799 470 ASP A CA 1
ATOM 3508 C C . ASP A 1 478 ? -87.62253 -36.86692 2.10783 1.000 68.94740 470 ASP A C 1
ATOM 3509 O O . ASP A 1 478 ? -87.93546 -35.66934 2.10708 1.000 62.87467 470 ASP A O 1
ATOM 3514 N N . LYS A 1 479 ? -87.11625 -37.47310 3.18434 1.000 68.26506 471 LYS A N 1
ATOM 3515 C CA . LYS A 1 479 ? -86.83470 -36.72980 4.40427 1.000 64.56114 471 LYS A CA 1
ATOM 3516 C C . LYS A 1 479 ? -85.88345 -35.57081 4.13517 1.000 62.96841 471 LYS A C 1
ATOM 3517 O O . LYS A 1 479 ? -86.08904 -34.46173 4.64365 1.000 64.11195 471 LYS A O 1
ATOM 3523 N N . VAL A 1 480 ? -84.84258 -35.80416 3.32911 1.000 60.19836 472 VAL A N 1
ATOM 3524 C CA . VAL A 1 480 ? -83.85891 -34.75700 3.05853 1.000 61.61736 472 VAL A CA 1
ATOM 3525 C C . VAL A 1 480 ? -84.52228 -33.55662 2.40119 1.000 60.07611 472 VAL A C 1
ATOM 3526 O O . VAL A 1 480 ? -84.26193 -32.40226 2.76550 1.000 55.83537 472 VAL A O 1
ATOM 3530 N N . GLN A 1 481 ? -85.38718 -33.80708 1.41954 1.000 59.90174 473 GLN A N 1
ATOM 3531 C CA . GLN A 1 481 ? -86.01742 -32.70148 0.71570 1.000 56.54382 473 GLN A CA 1
ATOM 3532 C C . GLN A 1 481 ? -87.08157 -32.03205 1.57030 1.000 53.26614 473 GLN A C 1
ATOM 3533 O O . GLN A 1 481 ? -87.27858 -30.81617 1.46696 1.000 52.40368 473 GLN A O 1
ATOM 3539 N N . ALA A 1 482 ? -87.76679 -32.79665 2.42252 1.000 55.98646 474 ALA A N 1
ATOM 3540 C CA . ALA A 1 482 ? -88.70570 -32.18886 3.36114 1.000 55.76017 474 ALA A CA 1
ATOM 3541 C C . ALA A 1 482 ? -87.99231 -31.20149 4.27867 1.000 53.19733 474 ALA A C 1
ATOM 3542 O O . ALA A 1 482 ? -88.44075 -30.06319 4.45838 1.000 49.59784 474 ALA A O 1
ATOM 3544 N N . VAL A 1 483 ? -86.85575 -31.61324 4.84038 1.000 51.91396 475 VAL A N 1
ATOM 3545 C CA . VAL A 1 483 ? -86.11781 -30.75527 5.76271 1.000 54.07703 475 VAL A CA 1
ATOM 3546 C C . VAL A 1 483 ? -85.59344 -29.51902 5.04235 1.000 52.00586 475 VAL A C 1
ATOM 3547 O O . VAL A 1 483 ? -85.88179 -28.37973 5.42908 1.000 50.77923 475 VAL A O 1
ATOM 3551 N N . CYS A 1 484 ? -84.80512 -29.72229 3.98844 1.000 50.61441 476 CYS A N 1
ATOM 3552 C CA . CYS A 1 484 ? -84.17432 -28.57879 3.34273 1.000 52.14895 476 CYS A CA 1
ATOM 3553 C C . CYS A 1 484 ? -85.18839 -27.67009 2.66114 1.000 51.16248 476 CYS A C 1
ATOM 3554 O O . CYS A 1 484 ? -84.89292 -26.48860 2.43623 1.000 45.40523 476 CYS A O 1
ATOM 3557 N N . GLY A 1 485 ? -86.37873 -28.18946 2.34892 1.000 52.14894 477 GLY A N 1
ATOM 3558 C CA . GLY A 1 485 ? -87.44635 -27.32920 1.86771 1.000 48.20954 477 GLY A CA 1
ATOM 3559 C C . GLY A 1 485 ? -87.89542 -26.33051 2.91612 1.000 45.46990 477 GLY A C 1
ATOM 3560 O O . GLY A 1 485 ? -88.05538 -25.14092 2.62654 1.000 42.52401 477 GLY A O 1
ATOM 3561 N N . LEU A 1 486 ? -88.09647 -26.79607 4.15124 1.000 49.80756 478 LEU A N 1
ATOM 3562 C CA . LEU A 1 486 ? -88.40550 -25.87192 5.23894 1.000 49.05820 478 LEU A CA 1
ATOM 3563 C C . LEU A 1 486 ? -87.24096 -24.93264 5.49835 1.000 44.81537 478 LEU A C 1
ATOM 3564 O O . LEU A 1 486 ? -87.43928 -23.72620 5.67504 1.000 42.29193 478 LEU A O 1
ATOM 3569 N N . GLY A 1 487 ? -86.01840 -25.46963 5.50829 1.000 43.75786 479 GLY A N 1
ATOM 3570 C CA . GLY A 1 487 ? -84.84550 -24.62961 5.69453 1.000 45.24782 479 GLY A CA 1
ATOM 3571 C C . GLY A 1 487 ? -84.81591 -23.43749 4.75807 1.000 47.38252 479 GLY A C 1
ATOM 3572 O O . GLY A 1 487 ? -84.63467 -22.29611 5.19173 1.000 47.05491 479 GLY A O 1
ATOM 3573 N N . ILE A 1 488 ? -85.01061 -23.68293 3.45682 1.000 46.71500 480 ILE A N 1
ATOM 3574 C CA . ILE A 1 488 ? -84.96665 -22.59488 2.48374 1.000 42.79575 480 ILE A CA 1
ATOM 3575 C C . ILE A 1 488 ? -86.16552 -21.66837 2.66080 1.000 42.81735 480 ILE A C 1
ATOM 3576 O O . ILE A 1 488 ? -86.04269 -20.44215 2.54063 1.000 41.53632 480 ILE A O 1
ATOM 3581 N N . ASN A 1 489 ? -87.33810 -22.23381 2.95878 1.000 40.98170 481 ASN A N 1
ATOM 3582 C CA . ASN A 1 489 ? -88.50716 -21.41327 3.26389 1.000 38.52571 481 ASN A CA 1
ATOM 3583 C C . ASN A 1 489 ? -88.22490 -20.46249 4.41973 1.000 42.91957 481 ASN A C 1
ATOM 3584 O O . ASN A 1 489 ? -88.54635 -19.26815 4.35365 1.000 43.41315 481 ASN A O 1
ATOM 3589 N N . LEU A 1 490 ? -87.63061 -20.98066 5.49783 1.000 40.42743 482 LEU A N 1
ATOM 3590 C CA . LEU A 1 490 ? -87.31297 -20.13235 6.64035 1.000 43.11875 482 LEU A CA 1
ATOM 3591 C C . LEU A 1 490 ? -86.26715 -19.08666 6.27860 1.000 44.92691 482 LEU A C 1
ATOM 3592 O O . LEU A 1 490 ? -86.32896 -17.94997 6.76843 1.000 44.50902 482 LEU A O 1
ATOM 3597 N N . PHE A 1 491 ? -85.30922 -19.44749 5.42094 1.000 42.64376 483 PHE A N 1
ATOM 3598 C CA . PHE A 1 491 ? -84.34904 -18.46518 4.93480 1.000 41.14654 483 PHE A CA 1
ATOM 3599 C C . PHE A 1 491 ? -85.04819 -17.35244 4.15626 1.000 42.96595 483 PHE A C 1
ATOM 3600 O O . PHE A 1 491 ? -84.67650 -16.17753 4.26836 1.000 40.75207 483 PHE A O 1
ATOM 3608 N N . ARG A 1 492 ? -86.06753 -17.69982 3.36280 1.000 43.91219 484 ARG A N 1
ATOM 3609 C CA . ARG A 1 492 ? -86.85299 -16.66953 2.69012 1.000 41.55358 484 ARG A CA 1
ATOM 3610 C C . ARG A 1 492 ? -87.50758 -15.73796 3.70100 1.000 41.91059 484 ARG A C 1
ATOM 3611 O O . ARG A 1 492 ? -87.50026 -14.51240 3.52383 1.000 41.01380 484 ARG A O 1
ATOM 3619 N N . GLN A 1 493 ? -88.06981 -16.30613 4.77294 1.000 40.52537 485 GLN A N 1
ATOM 3620 C CA . GLN A 1 493 ? -88.65403 -15.50146 5.84485 1.000 39.67526 485 GLN A CA 1
ATOM 3621 C C . GLN A 1 493 ? -87.62264 -14.56087 6.45544 1.000 39.00701 485 GLN A C 1
ATOM 3622 O O . GLN A 1 493 ? -87.89630 -13.37404 6.67479 1.000 37.97958 485 GLN A O 1
ATOM 3628 N N . LEU A 1 494 ? -86.42689 -15.08092 6.74499 1.000 40.37145 486 LEU A N 1
ATOM 3629 C CA . LEU A 1 494 ? -85.37324 -14.24256 7.30370 1.000 37.76909 486 LEU A CA 1
ATOM 3630 C C . LEU A 1 494 ? -84.95338 -13.14916 6.33030 1.000 37.00057 486 LEU A C 1
ATOM 3631 O O . LEU A 1 494 ? -84.59169 -12.04502 6.75313 1.000 32.79170 486 LEU A O 1
ATOM 3636 N N . VAL A 1 495 ? -84.99007 -13.43366 5.02540 1.000 40.99104 487 VAL A N 1
ATOM 3637 C CA . VAL A 1 495 ? -84.62504 -12.41790 4.04362 1.000 36.96888 487 VAL A CA 1
ATOM 3638 C C . VAL A 1 495 ? -85.69450 -11.34388 3.97347 1.000 37.32196 487 VAL A C 1
ATOM 3639 O O . VAL A 1 495 ? -85.38666 -10.14631 3.92843 1.000 37.37642 487 VAL A O 1
ATOM 3643 N N . ILE A 1 496 ? -86.96500 -11.75047 3.97044 1.000 35.23711 488 ILE A N 1
ATOM 3644 C CA . ILE A 1 496 ? -88.05263 -10.78305 4.09490 1.000 37.75633 488 ILE A CA 1
ATOM 3645 C C . ILE A 1 496 ? -87.80821 -9.86526 5.28969 1.000 39.48643 488 ILE A C 1
ATOM 3646 O O . ILE A 1 496 ? -87.80764 -8.63423 5.15781 1.000 39.45681 488 ILE A O 1
ATOM 3651 N N . PHE A 1 497 ? -87.55662 -10.45621 6.46899 1.000 36.33653 489 PHE A N 1
ATOM 3652 C CA . PHE A 1 497 ? -87.39288 -9.66688 7.69115 1.000 36.42574 489 PHE A CA 1
ATOM 3653 C C . PHE A 1 497 ? -86.16146 -8.76968 7.64413 1.000 38.01889 489 PHE A C 1
ATOM 3654 O O . PHE A 1 497 ? -86.16906 -7.67951 8.22808 1.000 37.19957 489 PHE A O 1
ATOM 3662 N N . LEU A 1 498 ? -85.09859 -9.20354 6.97184 1.000 37.31358 490 LEU A N 1
ATOM 3663 C CA . LEU A 1 498 ? -83.85670 -8.44677 6.94270 1.000 36.97095 490 LEU A CA 1
ATOM 3664 C C . LEU A 1 498 ? -83.73126 -7.53738 5.72764 1.000 39.45344 490 LEU A C 1
ATOM 3665 O O . LEU A 1 498 ? -82.79612 -6.72712 5.67968 1.000 38.06360 490 LEU A O 1
ATOM 3670 N N . LYS A 1 499 ? -84.65248 -7.63782 4.76694 1.000 38.14282 491 LYS A N 1
ATOM 3671 C CA . LYS A 1 499 ? -84.51120 -6.91603 3.50367 1.000 38.89077 491 LYS A CA 1
ATOM 3672 C C . LYS A 1 499 ? -84.23816 -5.42269 3.66248 1.000 39.38322 491 LYS A C 1
ATOM 3673 O O . LYS A 1 499 ? -83.37981 -4.90314 2.92743 1.000 40.70269 491 LYS A O 1
ATOM 3679 N N . PRO A 1 500 ? -84.89415 -4.68258 4.56386 1.000 33.90679 492 PRO A N 1
ATOM 3680 C CA . PRO A 1 500 ? -84.55658 -3.25776 4.69834 1.000 37.10078 492 PRO A CA 1
ATOM 3681 C C . PRO A 1 500 ? -83.15851 -3.00640 5.23484 1.000 38.53030 492 PRO A C 1
ATOM 3682 O O . PRO A 1 500 ? -82.62594 -1.90882 5.02607 1.000 40.15652 492 PRO A O 1
ATOM 3686 N N . VAL A 1 501 ? -82.53414 -3.97559 5.89342 1.000 37.40211 493 VAL A N 1
ATOM 3687 C CA . VAL A 1 501 ? -81.15474 -3.78658 6.32572 1.000 37.56207 493 VAL A CA 1
ATOM 3688 C C . VAL A 1 501 ? -80.17814 -4.23653 5.25048 1.000 38.53814 493 VAL A C 1
ATOM 3689 O O . VAL A 1 501 ? -79.14054 -3.60188 5.04112 1.000 37.21849 493 VAL A O 1
ATOM 3693 N N . LEU A 1 502 ? -80.50634 -5.31851 4.54200 1.000 39.24952 494 LEU A N 1
ATOM 3694 C CA . LEU A 1 502 ? -79.61001 -5.94979 3.57550 1.000 39.28216 494 LEU A CA 1
ATOM 3695 C C . LEU A 1 502 ? -80.27319 -6.02366 2.20294 1.000 41.64885 494 LEU A C 1
ATOM 3696 O O . LEU A 1 502 ? -80.53621 -7.12004 1.68820 1.000 43.16311 494 LEU A O 1
ATOM 3701 N N . PRO A 1 503 ? -80.52926 -4.87458 1.56721 1.000 41.32062 495 PRO A N 1
ATOM 3702 C CA . PRO A 1 503 ? -81.26170 -4.90253 0.28977 1.000 39.98162 495 PRO A CA 1
ATOM 3703 C C . PRO A 1 503 ? -80.49686 -5.56841 -0.83864 1.000 40.16613 495 PRO A C 1
ATOM 3704 O O . PRO A 1 503 ? -81.12389 -6.14543 -1.73463 1.000 39.90044 495 PRO A O 1
ATOM 3708 N N . LYS A 1 504 ? -79.16467 -5.49557 -0.84287 1.000 42.14388 496 LYS A N 1
ATOM 3709 C CA . LYS A 1 504 ? -78.40822 -6.18483 -1.88270 1.000 39.79343 496 LYS A CA 1
ATOM 3710 C C . LYS A 1 504 ? -78.48100 -7.68577 -1.68211 1.000 40.14612 496 LYS A C 1
ATOM 3711 O O . LYS A 1 504 ? -78.79691 -8.43162 -2.61403 1.000 42.76703 496 LYS A O 1
ATOM 3717 N N . LEU A 1 505 ? -78.19600 -8.14372 -0.46430 1.000 38.85538 497 LEU A N 1
ATOM 3718 C CA . LEU A 1 505 ? -78.36470 -9.55359 -0.14553 1.000 41.13487 497 LEU A CA 1
ATOM 3719 C C . LEU A 1 505 ? -79.75870 -10.03546 -0.51688 1.000 39.65946 497 LEU A C 1
ATOM 3720 O O . LEU A 1 505 ? -79.91391 -11.10584 -1.11381 1.000 41.51011 497 LEU A O 1
ATOM 3725 N N . ALA A 1 506 ? -80.78458 -9.24574 -0.19094 1.000 36.38917 498 ALA A N 1
ATOM 3726 C CA . ALA A 1 506 ? -82.15133 -9.63168 -0.52588 1.000 38.06011 498 ALA A CA 1
ATOM 3727 C C . ALA A 1 506 ? -82.31168 -9.83635 -2.02885 1.000 42.45317 498 ALA A C 1
ATOM 3728 O O . ALA A 1 506 ? -82.88518 -10.83807 -2.47468 1.000 37.65441 498 ALA A O 1
ATOM 3730 N N . ALA A 1 507 ? -81.80784 -8.89331 -2.82848 1.000 38.75993 499 ALA A N 1
ATOM 3731 C CA . ALA A 1 507 ? -81.89944 -9.03261 -4.27922 1.000 41.05857 499 ALA A CA 1
ATOM 3732 C C . ALA A 1 507 ? -81.26798 -10.34027 -4.74069 1.000 40.38762 499 ALA A C 1
ATOM 3733 O O . ALA A 1 507 ? -81.89934 -11.13242 -5.44977 1.000 37.31231 499 ALA A O 1
ATOM 3735 N N . ALA A 1 508 ? -80.02644 -10.59379 -4.32248 1.000 39.28774 500 ALA A N 1
ATOM 3736 C CA . ALA A 1 508 ? -79.37641 -11.85169 -4.66435 1.000 41.48280 500 ALA A CA 1
ATOM 3737 C C . ALA A 1 508 ? -80.18874 -13.04531 -4.17821 1.000 42.63393 500 ALA A C 1
ATOM 3738 O O . ALA A 1 508 ? -80.25754 -14.07681 -4.85604 1.000 44.87536 500 ALA A O 1
ATOM 3740 N N . ALA A 1 509 ? -80.81782 -12.92353 -3.00949 1.000 41.97663 501 ALA A N 1
ATOM 3741 C CA . ALA A 1 509 ? -81.61549 -14.02818 -2.49021 1.000 40.59208 501 ALA A CA 1
ATOM 3742 C C . ALA A 1 509 ? -82.84610 -14.27311 -3.35367 1.000 40.20483 501 ALA A C 1
ATOM 3743 O O . ALA A 1 509 ? -83.21527 -15.42676 -3.59989 1.000 40.54046 501 ALA A O 1
ATOM 3745 N N . GLU A 1 510 ? -83.48925 -13.19880 -3.82538 1.000 39.30618 502 GLU A N 1
ATOM 3746 C CA . GLU A 1 510 ? -84.66875 -13.33994 -4.67609 1.000 38.23140 502 GLU A CA 1
ATOM 3747 C C . GLU A 1 510 ? -84.31972 -13.98850 -6.01130 1.000 41.41924 502 GLU A C 1
ATOM 3748 O O . GLU A 1 510 ? -85.13150 -14.73875 -6.57457 1.000 40.74577 502 GLU A O 1
ATOM 3754 N N . ALA A 1 511 ? -83.11935 -13.71205 -6.52545 1.000 44.59712 503 ALA A N 1
ATOM 3755 C CA . ALA A 1 511 ? -82.63369 -14.39920 -7.71511 1.000 38.77889 503 ALA A CA 1
ATOM 3756 C C . ALA A 1 511 ? -82.49224 -15.89323 -7.45788 1.000 43.20831 503 ALA A C 1
ATOM 3757 O O . ALA A 1 511 ? -83.00902 -16.71733 -8.22001 1.000 45.75730 503 ALA A O 1
ATOM 3759 N N . PHE A 1 512 ? -81.79763 -16.26112 -6.37807 1.000 42.50831 504 PHE A N 1
ATOM 3760 C CA . PHE A 1 512 ? -81.67576 -17.67002 -6.01538 1.000 45.52006 504 PHE A CA 1
ATOM 3761 C C . PHE A 1 512 ? -83.04537 -18.29616 -5.76834 1.000 45.98849 504 PHE A C 1
ATOM 3762 O O . PHE A 1 512 ? -83.35995 -19.36176 -6.31401 1.000 45.41303 504 PHE A O 1
ATOM 3770 N N . LEU A 1 513 ? -83.88042 -17.64398 -4.95184 1.000 43.45990 505 LEU A N 1
ATOM 3771 C CA . LEU A 1 513 ? -85.20588 -18.18446 -4.66573 1.000 42.56326 505 LEU A CA 1
ATOM 3772 C C . LEU A 1 513 ? -86.10091 -18.22348 -5.89835 1.000 45.11417 505 LEU A C 1
ATOM 3773 O O . LEU A 1 513 ? -87.10637 -18.94448 -5.88836 1.000 45.87670 505 LEU A O 1
ATOM 3778 N N . ASN A 1 514 ? -85.76260 -17.46990 -6.94996 1.000 40.98041 506 ASN A N 1
ATOM 3779 C CA . ASN A 1 514 ? -86.54101 -17.43588 -8.18642 1.000 42.20206 506 ASN A CA 1
ATOM 3780 C C . ASN A 1 514 ? -87.96800 -16.96837 -7.90062 1.000 41.59466 506 ASN A C 1
ATOM 3781 O O . ASN A 1 514 ? -88.94984 -17.68858 -8.10334 1.000 39.62517 506 ASN A O 1
ATOM 3786 N N . VAL A 1 515 ? -88.05902 -15.73494 -7.40054 1.000 41.03908 507 VAL A N 1
ATOM 3787 C CA . VAL A 1 515 ? -89.32029 -15.13915 -6.98193 1.000 38.94373 507 VAL A CA 1
ATOM 3788 C C . VAL A 1 515 ? -89.32087 -13.67748 -7.40253 1.000 36.86107 507 VAL A C 1
ATOM 3789 O O . VAL A 1 515 ? -88.27341 -13.08056 -7.65389 1.000 38.32913 507 VAL A O 1
ATOM 3793 N N . ALA A 1 516 ? -90.51817 -13.10061 -7.48091 1.000 36.89352 508 ALA A N 1
ATOM 3794 C CA . ALA A 1 516 ? -90.63159 -11.65867 -7.61824 1.000 36.36872 508 ALA A CA 1
ATOM 3795 C C . ALA A 1 516 ? -90.01802 -10.97976 -6.39189 1.000 38.82648 508 ALA A C 1
ATOM 3796 O O . ALA A 1 516 ? -89.83716 -11.61395 -5.34375 1.000 37.58490 508 ALA A O 1
ATOM 3798 N N . PRO A 1 517 ? -89.66404 -9.69775 -6.49986 1.000 39.14639 509 PRO A N 1
ATOM 3799 C CA . PRO A 1 517 ? -89.09605 -9.00368 -5.34110 1.000 37.86588 509 PRO A CA 1
ATOM 3800 C C . PRO A 1 517 ? -90.03015 -9.10994 -4.14958 1.000 38.63993 509 PRO A C 1
ATOM 3801 O O . PRO A 1 517 ? -91.25504 -9.06329 -4.29125 1.000 40.53057 509 PRO A O 1
ATOM 3805 N N . LEU A 1 518 ? -89.43647 -9.27734 -2.97175 1.000 39.60974 510 LEU A N 1
ATOM 3806 C CA . LEU A 1 518 ? -90.18686 -9.66904 -1.78819 1.000 38.87894 510 LEU A CA 1
ATOM 3807 C C . LEU A 1 518 ? -90.88380 -8.47100 -1.15756 1.000 39.65496 510 LEU A C 1
ATOM 3808 O O . LEU A 1 518 ? -90.26567 -7.42741 -0.92596 1.000 40.88489 510 LEU A O 1
ATOM 3813 N N . THR A 1 519 ? -92.17753 -8.61899 -0.90346 1.000 36.75896 511 THR A N 1
ATOM 3814 C CA . THR A 1 519 ? -92.92331 -7.71025 -0.04764 1.000 40.68754 511 THR A CA 1
ATOM 3815 C C . THR A 1 519 ? -92.99787 -8.27543 1.36568 1.000 40.93770 511 THR A C 1
ATOM 3816 O O . THR A 1 519 ? -92.74114 -9.45870 1.59997 1.000 42.65301 511 THR A O 1
ATOM 3820 N N . TRP A 1 520 ? -93.34746 -7.41088 2.31802 1.000 39.61074 512 TRP A N 1
ATOM 3821 C CA . TRP A 1 520 ? -93.51808 -7.89629 3.68347 1.000 40.52178 512 TRP A CA 1
ATOM 3822 C C . TRP A 1 520 ? -94.63889 -8.92144 3.76324 1.000 41.23641 512 TRP A C 1
ATOM 3823 O O . TRP A 1 520 ? -94.54970 -9.88605 4.53033 1.000 38.92271 512 TRP A O 1
ATOM 3834 N N . ALA A 1 521 ? -95.68762 -8.74485 2.95908 1.000 43.79238 513 ALA A N 1
ATOM 3835 C CA . ALA A 1 521 ? -96.80084 -9.68189 2.97081 1.000 42.49755 513 ALA A CA 1
ATOM 3836 C C . ALA A 1 521 ? -96.40394 -11.05747 2.45106 1.000 43.41733 513 ALA A C 1
ATOM 3837 O O . ALA A 1 521 ? -97.10776 -12.03685 2.72473 1.000 45.51963 513 ALA A O 1
ATOM 3839 N N . ASP A 1 522 ? -95.29312 -11.15746 1.71682 1.000 38.85426 514 ASP A N 1
ATOM 3840 C CA . ASP A 1 522 ? -94.83886 -12.46316 1.25603 1.000 41.50471 514 ASP A CA 1
ATOM 3841 C C . ASP A 1 522 ? -94.51280 -13.40167 2.40835 1.000 42.38592 514 ASP A C 1
ATOM 3842 O O . ASP A 1 522 ? -94.51971 -14.62166 2.21340 1.000 42.46082 514 ASP A O 1
ATOM 3847 N N . HIS A 1 523 ? -94.23579 -12.87086 3.60534 1.000 43.70393 515 HIS A N 1
ATOM 3848 C CA . HIS A 1 523 ? -93.99181 -13.74620 4.74600 1.000 42.46135 515 HIS A CA 1
ATOM 3849 C C . HIS A 1 523 ? -95.16792 -14.67507 4.98926 1.000 42.75241 515 HIS A C 1
ATOM 3850 O O . HIS A 1 523 ? -94.98880 -15.75281 5.56777 1.000 45.18670 515 HIS A O 1
ATOM 3857 N N . GLN A 1 524 ? -96.35270 -14.30526 4.51158 1.000 39.80601 516 GLN A N 1
ATOM 3858 C CA . GLN A 1 524 ? -97.54544 -15.08712 4.77197 1.000 42.06128 516 GLN A CA 1
ATOM 3859 C C . GLN A 1 524 ? -97.67869 -16.31775 3.88747 1.000 43.74246 516 GLN A C 1
ATOM 3860 O O . GLN A 1 524 ? -98.52012 -17.16980 4.18793 1.000 48.09089 516 GLN A O 1
ATOM 3866 N N . THR A 1 525 ? -96.87097 -16.45683 2.83429 1.000 43.66675 517 THR A N 1
ATOM 3867 C CA . THR A 1 525 ? -96.95499 -17.61093 1.94619 1.000 44.04330 517 THR A CA 1
ATOM 3868 C C . THR A 1 525 ? -95.64363 -18.39406 1.96146 1.000 44.70364 517 THR A C 1
ATOM 3869 O O . THR A 1 525 ? -94.60650 -17.90582 2.42011 1.000 45.27836 517 THR A O 1
ATOM 3873 N N . LEU A 1 526 ? -95.70564 -19.63014 1.46078 1.000 42.53297 518 LEU A N 1
ATOM 3874 C CA . LEU A 1 526 ? -94.56417 -20.53672 1.41598 1.000 43.77056 518 LEU A CA 1
ATOM 3875 C C . LEU A 1 526 ? -94.30169 -21.02671 -0.00438 1.000 46.77640 518 LEU A C 1
ATOM 3876 O O . LEU A 1 526 ? -95.22721 -21.18698 -0.80715 1.000 46.01823 518 LEU A O 1
ATOM 3881 N N . LEU A 1 527 ? -93.02953 -21.29127 -0.29914 1.000 46.33807 519 LEU A N 1
ATOM 3882 C CA . LEU A 1 527 ? -92.65458 -21.92744 -1.55518 1.000 47.08185 519 LEU A CA 1
ATOM 3883 C C . LEU A 1 527 ? -92.84260 -23.43531 -1.43834 1.000 46.50231 519 LEU A C 1
ATOM 3884 O O . LEU A 1 527 ? -92.29128 -24.06537 -0.53139 1.000 46.89258 519 LEU A O 1
ATOM 3889 N N . ALA A 1 528 ? -93.61198 -24.01479 -2.35370 1.000 51.76232 520 ALA A N 1
ATOM 3890 C CA . ALA A 1 528 ? -93.73320 -25.46005 -2.46028 1.000 49.70957 520 ALA A CA 1
ATOM 3891 C C . ALA A 1 528 ? -93.73793 -25.84697 -3.92794 1.000 52.38309 520 ALA A C 1
ATOM 3892 O O . ALA A 1 528 ? -94.37360 -25.17793 -4.74754 1.000 53.57884 520 ALA A O 1
ATOM 3894 N N . ASN A 1 529 ? -93.03722 -26.93513 -4.25004 1.000 49.70907 521 ASN A N 1
ATOM 3895 C CA . ASN A 1 529 ? -92.99354 -27.45045 -5.61333 1.000 46.98763 521 ASN A CA 1
ATOM 3896 C C . ASN A 1 529 ? -92.44538 -26.37553 -6.55041 1.000 50.39441 521 ASN A C 1
ATOM 3897 O O . ASN A 1 529 ? -92.99651 -26.09190 -7.61765 1.000 50.42957 521 ASN A O 1
ATOM 3902 N N . HIS A 1 530 ? -91.33585 -25.77557 -6.12470 1.000 50.38181 522 HIS A N 1
ATOM 3903 C CA . HIS A 1 530 ? -90.82783 -24.52398 -6.66688 1.000 50.68576 522 HIS A CA 1
ATOM 3904 C C . HIS A 1 530 ? -89.42460 -24.72279 -7.22351 1.000 50.20821 522 HIS A C 1
ATOM 3905 O O . HIS A 1 530 ? -88.54983 -25.25708 -6.53462 1.000 50.81027 522 HIS A O 1
ATOM 3912 N N . GLN A 1 531 ? -89.20639 -24.27790 -8.45916 1.000 47.65498 523 GLN A N 1
ATOM 3913 C CA . GLN A 1 531 ? -87.88945 -24.36684 -9.07718 1.000 45.39965 523 GLN A CA 1
ATOM 3914 C C . GLN A 1 531 ? -86.98166 -23.25965 -8.55437 1.000 46.55619 523 GLN A C 1
ATOM 3915 O O . GLN A 1 531 ? -87.28561 -22.07244 -8.71591 1.000 48.10962 523 GLN A O 1
ATOM 3921 N N . LEU A 1 532 ? -85.86039 -23.64138 -7.95346 1.000 44.18422 524 LEU A N 1
ATOM 3922 C CA . LEU A 1 532 ? -84.85128 -22.67670 -7.54790 1.000 43.38337 524 LEU A CA 1
ATOM 3923 C C . LEU A 1 532 ? -83.83305 -22.46103 -8.66578 1.000 47.96332 524 LEU A C 1
ATOM 3924 O O . LEU A 1 532 ? -83.62705 -23.32627 -9.52345 1.000 44.36144 524 LEU A O 1
ATOM 3929 N N . ASN A 1 533 ? -83.21025 -21.28766 -8.65708 1.000 47.69647 525 ASN A N 1
ATOM 3930 C CA . ASN A 1 533 ? -82.05833 -20.99393 -9.50064 1.000 44.61462 525 ASN A CA 1
ATOM 3931 C C . ASN A 1 533 ? -80.77785 -21.37746 -8.77363 1.000 50.52399 525 ASN A C 1
ATOM 3932 O O . ASN A 1 533 ? -80.79181 -21.69054 -7.57452 1.000 49.68535 525 ASN A O 1
ATOM 3937 N N . PRO A 1 534 ? -79.64121 -21.38399 -9.47678 1.000 50.19241 526 PRO A N 1
ATOM 3938 C CA . PRO A 1 534 ? -78.35743 -21.62014 -8.80437 1.000 49.43135 526 PRO A CA 1
ATOM 3939 C C . PRO A 1 534 ? -78.13624 -20.66846 -7.63737 1.000 54.46475 526 PRO A C 1
ATOM 3940 O O . PRO A 1 534 ? -78.57985 -19.51778 -7.65164 1.000 57.45589 526 PRO A O 1
ATOM 3944 N N . PHE A 1 535 ? -77.43465 -21.16168 -6.61994 1.000 55.51726 527 PHE A N 1
ATOM 3945 C CA . PHE A 1 535 ? -77.25185 -20.38710 -5.40142 1.000 56.41109 527 PHE A CA 1
ATOM 3946 C C . PHE A 1 535 ? -76.30797 -19.21736 -5.65465 1.000 59.42504 527 PHE A C 1
ATOM 3947 O O . PHE A 1 535 ? -75.14316 -19.41323 -6.01345 1.000 55.71729 527 PHE A O 1
ATOM 3955 N N . GLN A 1 536 ? -76.81603 -18.00184 -5.46189 1.000 72.20722 528 GLN A N 1
ATOM 3956 C CA . GLN A 1 536 ? -76.03493 -16.77491 -5.52864 1.000 70.48124 528 GLN A CA 1
ATOM 3957 C C . GLN A 1 536 ? -75.17537 -16.62839 -4.27622 1.000 72.18065 528 GLN A C 1
ATOM 3958 O O . GLN A 1 536 ? -75.64605 -16.89520 -3.16389 1.000 66.00440 528 GLN A O 1
ATOM 3964 N N . PRO A 1 537 ? -73.92801 -16.18822 -4.42380 1.000 69.45390 529 PRO A N 1
ATOM 3965 C CA . PRO A 1 537 ? -73.13863 -15.82850 -3.24159 1.000 64.45604 529 PRO A CA 1
ATOM 3966 C C . PRO A 1 537 ? -73.78179 -14.64313 -2.53652 1.000 61.39698 529 PRO A C 1
ATOM 3967 O O . PRO A 1 537 ? -74.15560 -13.65103 -3.16695 1.000 59.68119 529 PRO A O 1
ATOM 3971 N N . LEU A 1 538 ? -73.93009 -14.75774 -1.22113 1.000 58.28297 530 LEU A N 1
ATOM 3972 C CA . LEU A 1 538 ? -74.68194 -13.77151 -0.45898 1.000 51.93932 530 LEU A CA 1
ATOM 3973 C C . LEU A 1 538 ? -73.81414 -12.86156 0.38812 1.000 54.57326 530 LEU A C 1
ATOM 3974 O O . LEU A 1 538 ? -74.05973 -11.65447 0.42298 1.000 58.82124 530 LEU A O 1
ATOM 3979 N N . MET A 1 539 ? -72.80499 -13.40254 1.07010 1.000 53.65026 531 MET A N 1
ATOM 3980 C CA . MET A 1 539 ? -71.93459 -12.59243 1.91429 1.000 48.44441 531 MET A CA 1
ATOM 3981 C C . MET A 1 539 ? -70.77914 -13.43039 2.43865 1.000 48.03117 531 MET A C 1
ATOM 3982 O O . MET A 1 539 ? -70.99577 -14.50701 3.00546 1.000 51.46814 531 MET A O 1
ATOM 3987 N N . THR A 1 540 ? -69.55284 -12.96043 2.24721 1.000 46.20562 532 THR A N 1
ATOM 3988 C CA . THR A 1 540 ? -68.40369 -13.61375 2.85525 1.000 53.62944 532 THR A CA 1
ATOM 3989 C C . THR A 1 540 ? -68.11882 -13.01334 4.22958 1.000 53.16370 532 THR A C 1
ATOM 3990 O O . THR A 1 540 ? -68.57608 -11.91829 4.56392 1.000 49.65633 532 THR A O 1
ATOM 3994 N N . ARG A 1 541 ? -67.35246 -13.75220 5.02776 1.000 56.68076 533 ARG A N 1
ATOM 3995 C CA . ARG A 1 541 ? -66.97735 -13.28173 6.35111 1.000 56.44433 533 ARG A CA 1
ATOM 3996 C C . ARG A 1 541 ? -66.18460 -11.98195 6.25633 1.000 55.36861 533 ARG A C 1
ATOM 3997 O O . ARG A 1 541 ? -65.56911 -11.66879 5.23096 1.000 54.56322 533 ARG A O 1
ATOM 4005 N N . ILE A 1 542 ? -66.21438 -11.21638 7.34479 1.000 48.11979 534 ILE A N 1
ATOM 4006 C CA . ILE A 1 542 ? -65.37036 -10.03364 7.47233 1.000 49.48844 534 ILE A CA 1
ATOM 4007 C C . ILE A 1 542 ? -63.95908 -10.49250 7.79705 1.000 50.50703 534 ILE A C 1
ATOM 4008 O O . ILE A 1 542 ? -63.73935 -11.18767 8.79490 1.000 52.41181 534 ILE A O 1
ATOM 4013 N N . GLU A 1 543 ? -63.00393 -10.10578 6.96438 1.000 49.57802 535 GLU A N 1
ATOM 4014 C CA . GLU A 1 543 ? -61.61048 -10.40060 7.25700 1.000 54.34837 535 GLU A CA 1
ATOM 4015 C C . GLU A 1 543 ? -61.05905 -9.31278 8.17168 1.000 56.07136 535 GLU A C 1
ATOM 4016 O O . GLU A 1 543 ? -61.10216 -8.13196 7.80741 1.000 55.47911 535 GLU A O 1
ATOM 4018 N N . PRO A 1 544 ? -60.58300 -9.65282 9.37191 1.000 54.95189 536 PRO A N 1
ATOM 4019 C CA . PRO A 1 544 ? -60.01210 -8.62200 10.25503 1.000 54.61342 536 PRO A CA 1
ATOM 4020 C C . PRO A 1 544 ? -58.86210 -7.85547 9.63040 1.000 56.44546 536 PRO A C 1
ATOM 4021 O O . PRO A 1 544 ? -58.64202 -6.69096 9.98816 1.000 55.58402 536 PRO A O 1
ATOM 4025 N N . ALA A 1 545 ? -58.11853 -8.47636 8.71001 1.000 55.79037 537 ALA A N 1
ATOM 4026 C CA . ALA A 1 545 ? -57.05460 -7.76187 8.01197 1.000 57.33026 537 ALA A CA 1
ATOM 4027 C C . ALA A 1 545 ? -57.60615 -6.56961 7.24170 1.000 60.17363 537 ALA A C 1
ATOM 4028 O O . ALA A 1 545 ? -56.99301 -5.49357 7.22071 1.000 58.04773 537 ALA A O 1
ATOM 4030 N N . LYS A 1 546 ? -58.76942 -6.74407 6.60605 1.000 59.10989 538 LYS A N 1
ATOM 4031 C CA . LYS A 1 546 ? -59.38041 -5.65685 5.85262 1.000 58.01905 538 LYS A CA 1
ATOM 4032 C C . LYS A 1 546 ? -59.87129 -4.54680 6.77092 1.000 56.41830 538 LYS A C 1
ATOM 4033 O O . LYS A 1 546 ? -59.81032 -3.36880 6.40258 1.000 60.64967 538 LYS A O 1
ATOM 4039 N N . VAL A 1 547 ? -60.35472 -4.89613 7.96284 1.000 56.89522 539 VAL A N 1
ATOM 4040 C CA . VAL A 1 547 ? -60.79210 -3.87363 8.90511 1.000 56.86874 539 VAL A CA 1
ATOM 4041 C C . VAL A 1 547 ? -59.60733 -3.03221 9.36436 1.000 58.06652 539 VAL A C 1
ATOM 4042 O O . VAL A 1 547 ? -59.69534 -1.80155 9.43937 1.000 57.22480 539 VAL A O 1
ATOM 4046 N N . GLU A 1 548 ? -58.47545 -3.67538 9.65876 1.000 57.22715 540 GLU A N 1
ATOM 4047 C CA . GLU A 1 548 ? -57.28882 -2.92702 10.06058 1.000 60.16464 540 GLU A CA 1
ATOM 4048 C C . GLU A 1 548 ? -56.72521 -2.12463 8.89481 1.000 60.77073 540 GLU A C 1
ATOM 4049 O O . GLU A 1 548 ? -56.22252 -1.01069 9.08505 1.000 61.32909 540 GLU A O 1
ATOM 4055 N N . ALA A 1 549 ? -56.79590 -2.67682 7.68067 1.000 62.91899 541 ALA A N 1
ATOM 4056 C CA . ALA A 1 549 ? -56.35329 -1.93568 6.50572 1.000 59.01605 541 ALA A CA 1
ATOM 4057 C C . ALA A 1 549 ? -57.18502 -0.68074 6.29891 1.000 60.37099 541 ALA A C 1
ATOM 4058 O O . ALA A 1 549 ? -56.67616 0.32956 5.80005 1.000 57.96322 541 ALA A O 1
ATOM 4060 N N . MET A 1 550 ? -58.46475 -0.72875 6.67087 1.000 58.97922 542 MET A N 1
ATOM 4061 C CA . MET A 1 550 ? -59.30172 0.46105 6.60200 1.000 55.69328 542 MET A CA 1
ATOM 4062 C C . MET A 1 550 ? -58.87526 1.49170 7.63689 1.000 58.41598 542 MET A C 1
ATOM 4063 O O . MET A 1 550 ? -58.79164 2.68773 7.33334 1.000 59.17643 542 MET A O 1
ATOM 4068 N N . ILE A 1 551 ? -58.60488 1.04772 8.86580 1.000 59.34179 543 ILE A N 1
ATOM 4069 C CA . ILE A 1 551 ? -58.16034 1.97078 9.90512 1.000 61.16890 543 ILE A CA 1
ATOM 4070 C C . ILE A 1 551 ? -56.83149 2.59943 9.51552 1.000 64.92651 543 ILE A C 1
ATOM 4071 O O . ILE A 1 551 ? -56.64392 3.81754 9.62215 1.000 65.75127 543 ILE A O 1
ATOM 4076 N N . GLU A 1 552 ? -55.89269 1.77401 9.04541 1.000 60.77369 544 GLU A N 1
ATOM 4077 C CA . GLU A 1 552 ? -54.57197 2.27840 8.69016 1.000 61.67045 544 GLU A CA 1
ATOM 4078 C C . GLU A 1 552 ? -54.66053 3.31502 7.58098 1.000 65.16673 544 GLU A C 1
ATOM 4079 O O . GLU A 1 552 ? -54.01949 4.37071 7.65419 1.000 67.80072 544 GLU A O 1
ATOM 4085 N N . ALA A 1 553 ? -55.46800 3.03638 6.55350 1.000 66.89014 545 ALA A N 1
ATOM 4086 C CA . ALA A 1 553 ? -55.65711 3.97317 5.45457 1.000 60.62447 545 ALA A CA 1
ATOM 4087 C C . ALA A 1 553 ? -56.21955 5.30776 5.91953 1.000 64.35617 545 ALA A C 1
ATOM 4088 O O . ALA A 1 553 ? -56.08745 6.30539 5.20334 1.000 64.52570 545 ALA A O 1
ATOM 4090 N N . SER A 1 554 ? -56.83590 5.35215 7.10070 1.000 65.10861 546 SER A N 1
ATOM 4091 C CA . SER A 1 554 ? -57.46550 6.56356 7.60424 1.000 65.02979 546 SER A CA 1
ATOM 4092 C C . SER A 1 554 ? -56.59973 7.33093 8.59227 1.000 70.98156 546 SER A C 1
ATOM 4093 O O . SER A 1 554 ? -56.99489 8.42385 9.01472 1.000 72.12712 546 SER A O 1
ATOM 4096 N N . LYS A 1 555 ? -55.44325 6.79609 8.97417 1.000 75.38035 547 LYS A N 1
ATOM 4097 C CA . LYS A 1 555 ? -54.54550 7.53314 9.85278 1.000 78.63518 547 LYS A CA 1
ATOM 4098 C C . LYS A 1 555 ? -53.89622 8.67109 9.07753 1.000 81.20089 547 LYS A C 1
ATOM 4099 O O . LYS A 1 555 ? -53.44488 8.48393 7.94346 1.000 81.46221 547 LYS A O 1
ATOM 4105 N N . GLU A 1 556 ? -53.86755 9.85501 9.68106 1.000 84.20559 548 GLU A N 1
ATOM 4106 C CA . GLU A 1 556 ? -53.32152 11.03358 9.01846 1.000 89.06957 548 GLU A CA 1
ATOM 4107 C C . GLU A 1 556 ? -52.04069 11.50272 9.69871 1.000 91.94808 548 GLU A C 1
ATOM 4108 O O . GLU A 1 556 ? -52.03481 11.80437 10.89130 1.000 91.55243 548 GLU A O 1
#

Foldseek 3Di:
DAAAEEEEEAAAELQDFAWPFNVLLLLLRLLLQVQSVLVVHNYAYEYEHLQWWLSQLARCVVVVHDSVVSSVVSRVRHVVLCVLLVRDHLFYYYLPDPLLLVLLQLLVVLLVVVPQKDKDKKKWFADQVVRDTDTDPCPDGDDNYDDGHDDDPDDRMDMDMFMWGNLLVCLVVLVCVLPVPQEDPVLSVVLCVCSVVGPDIHTFWDAPPIGAHAHPPDPRIHGHSLSSSVVVSLSRLVVSCVVPVVDDSCCAWAQPRPHAYEYEYESVCVNSLRRVVCVSSVSSGTHRHSHYQYAETEAEQPHRQDLQQLRRFGSVLCSVQDRSLLVLLQSLQPWASDHDYYYHYPVCSQVVCCCQPVNLQVCLQVVLQVLCCVLPVQWQADDCPDVVLLVLLVVCLVVLSVCSNSSVSNVNSVSLSVSSVVLSVVLVVLPLVVLVPDPPSSVVSSNSSSVSLQVSLSSLLSCCSSQVVLQVLSCQQQVHDRRRNCCSVDGDHRGGGDPRGDRDDRRDVVSVVVSSVVSND

Sequence (521 aa):
EPRKILVTSALPYANGSIHHLGHMLEYIQTDMWVRFQKMRGNQAVYVCADDAHGSAIMLRAEREGITSEQLIDAVRAEHMGDFADFLVDFDNYHSTHSEENRELSSAIYLKLRDAGHIDTRPVTQYFDPEKQMFLADRFATYAPTELKSAISGATPVLKESLHYFFKLPDFEAMLKQWTRSGALQESVANKLAEWLDSGLQQWDISRDAPYFGFEIPDAPGKYFYVWLDAPIGYMASFKNLCARRPELDFDAFWGKDSGAELYHFIGKDIVNFHALFFWPAMMLEGAGYRKPTALNVHGYLTVNGQKMSKSRGTFVKARTYLDHLDPEYLRYYYASKLGRRGVEDLDLNLEDFVQKVNSDLVGKVVNIASRCAGFIHKGNAGVLVGADPAPELLAAFREAAPGIAEAYEARDFNRRAMREIMALADRANAWIAEQAPWALAKQEGQQDKVQAVCGLGINLFRQLVIFLKPVLPKLAAAAEAFLNVAPLTWADHQTLLANHQLNPFQPLMTRIEPAKVEAMIEASKE

Secondary structure (DSSP, 8-state):
-PPEEEEEE---BTTS--BHHHHHHHHHHHHHHHHHHHTT-EEEEEEEEB--SHHHHHHHHHTTS-HHHHHHHHHHHHHHHHHHTT---SEEEESSSHHHHHHHHHHHHHHHHTT-EEEEEEEEEEETTTTEEEE-----PPPSS------TTS-SEEEEEEEEE-GGGGHHHHHHHTTTTSS-HHHHHHHHHHHHH----EE-EEESS-SSPBPTT-TTEEE-HHHHTTHHHHHHHHHHHTT-TT--HHHHHBTT--SEEEEEEEGGGHHIIIIIHHHHHHHHTBPPPSEEEEE--EEETTB---TTTT---BHHHHHTTS-HHHHHHHHHHH--SS---EEE-HHHHHHHHIIIIIIIIIHHHHHHHHHHHHHHTTEEPP--S-HHHHHHHHHHHHHHHHHHHTT-HHHHHHHHHHHHHHHHHHHHHH-HHHHTTSTT-HHHHHHHHHHHHHHHHHHHHHHTTT-HHHHHHHHHHHT-SPPPGGGGG----SEEPPPPPP--PPPPHHHHHHHHHHH--

Nearest PDB structures (foldseek):
  7ulz-assembly1_A  TM=1.002E+00  e=4.693E-96  Pseudomonas aeruginosa PAO1
  1pfv-assembly1_A  TM=9.385E-01  e=5.907E-66  Escherichia coli
  5urb-assembly2_B  TM=9.400E-01  e=2.221E-64  Acinetobacter baumannii
  6wqt-assembly1_A  TM=9.356E-01  e=1.219E-58  Xanthomonas citri pv. citri str. 306
  5xet-assembly1_C  TM=8.440E-01  e=1.537E-31  Mycobacterium tuberculosis H37Ra

Radius of gyration: 27.02 Å; Cα contacts (8 Å, |Δi|>4): 886; chains: 1; bounding box: 52×100×42 Å

Solvent-accessible surface area: 22158 Å² total

B-factor: mean 51.79, std 14.26, range [29.49, 130.24]

Organism: Pseudomonas aeruginosa (strain ATCC 15692 / DSM 22644 / CIP 104116 / JCM 14847 / LMG 12228 / 1C / PRS 101 / PAO1) (NCBI:txid208964)